Protein AF-A0A4P8TGW4-F1 (afdb_monomer)

pLDDT: mean 86.06, std 11.51, range [27.31, 98.56]

Sequence (398 aa):
MPVVPQQTVILTRMGVGVYDLEWWRVRLSIFDVVTASSVSAMRGRSIVWYLILDEDVPGEALDSLHEIISRRGLGGIATFIFVADSTQISRGMRQALITAAPSSARLHVQLLDDDDAITTDLHDAHLDVFDEEFAGPQIASTLIGLAVDAPRLRMGSRKMPSYPVNTTFYGTAASVLRAMRTSHTQWLSRAPSIGGRAYEVADSAHPSWLYLVHEQADGGYAERSRDIGAAGDLAPLASDQLARFGIDHQEFVSAVELLREAPPTLGLTWRRTQPQILRLADARLDVARVKREMVKINSNIFDRSTPFFYLRRPLPRAELTAGSVQFTGTGTPGSTIEIWLSGAGEPRLIGTSICDAESGSWAVTFKIAASTNWKIEIRQVIAGNAVNEIRYDLVVNP

Secondary structure (DSSP, 8-state):
-------EEEEEE--TT---HHHHHHHHHHHIIIIIHHHHHTTTSSEEEEEEEETT--HHHHHHHHHHHHHTT-TTTEEEEEESSGGGHHHHHHHHHHHHS-TTSEEEEEE--TT-EE-HHHHHHHHHT--TT--S-EEEEESEEEEEETTTTEEEEEE-TTS-SSEEEEEEHHHHHHHHTS-GGGHHHHTGGGT-EEEEEP--SS--EEEEE-TTSSS-HHHHHHHHHTTS--EEP-HHHHHTTT--HHHHHHHHHHHHHS-TTGGGHHHHTHHHHHHHHHHHHHHHHHHHHHHHHTSTT--TTSPPEEEEESPTT-EEESEEEEEEEEESTTPEEEEEEESSS--EEEEEEEPPTTT-EEEEEEEE--EEEEEEEEEEEETTEEEEEEEEEEEEE-

Solvent-accessible surface area (backbone atoms only — not comparable to full-atom values): 21168 Å² total; per-residue (Å²): 128,86,77,74,82,65,42,32,38,38,44,26,63,46,62,51,60,46,70,55,63,70,44,42,56,44,48,48,43,39,18,45,38,33,22,50,22,13,57,43,59,42,64,90,56,63,55,39,34,38,42,36,30,26,62,77,49,44,66,72,52,52,53,53,49,52,48,47,35,50,77,54,69,33,66,90,34,55,44,83,40,67,22,92,37,68,90,36,45,70,55,43,52,52,49,51,43,54,70,74,38,61,71,84,42,61,34,38,38,36,49,43,54,51,54,27,32,43,20,58,68,45,56,51,53,54,58,73,73,58,61,88,85,56,90,38,26,33,35,32,29,44,44,52,24,33,30,32,38,46,83,75,49,27,27,32,73,38,77,37,88,62,44,51,55,64,32,34,32,33,26,27,47,66,40,37,56,58,54,67,72,46,60,62,55,39,44,62,81,42,22,54,82,75,57,24,41,54,44,79,44,77,79,57,103,55,68,43,34,40,43,66,42,44,72,56,46,88,59,62,38,74,54,56,50,41,65,47,46,74,67,73,63,62,38,75,62,52,58,72,68,37,44,60,28,46,20,54,56,66,60,40,52,54,31,37,50,52,52,64,72,47,67,86,73,54,36,50,51,48,69,71,42,44,69,56,54,51,51,51,54,51,50,52,53,49,50,55,50,50,56,46,52,48,58,49,73,77,36,102,66,74,52,91,88,50,87,46,77,44,77,67,30,71,51,86,73,47,82,40,61,42,39,83,44,64,39,33,36,39,36,41,50,67,25,37,37,40,36,30,44,21,58,99,57,79,72,37,82,65,43,63,31,59,14,33,74,88,81,3,42,35,60,35,73,38,77,43,73,55,36,79,59,32,35,38,39,39,33,36,29,53,96,88,37,77,78,44,78,49,76,45,61,38,38,24,41,112

Structure (mmCIF, N/CA/C/O backbone):
data_AF-A0A4P8TGW4-F1
#
_entry.id   AF-A0A4P8TGW4-F1
#
loop_
_atom_site.group_PDB
_atom_site.id
_atom_site.type_symbol
_atom_site.label_atom_id
_atom_site.label_alt_id
_atom_site.label_comp_id
_atom_site.label_asym_id
_atom_site.label_entity_id
_atom_site.label_seq_id
_atom_site.pdbx_PDB_ins_code
_atom_site.Cartn_x
_atom_site.Cartn_y
_atom_site.Cartn_z
_atom_site.occupancy
_atom_site.B_iso_or_equiv
_atom_site.auth_seq_id
_atom_site.auth_comp_id
_atom_site.auth_asym_id
_atom_site.auth_atom_id
_atom_site.pdbx_PDB_model_num
ATOM 1 N N . MET A 1 1 ? 2.554 -32.756 7.452 1.00 29.98 1 MET A N 1
ATOM 2 C CA . MET A 1 1 ? 1.485 -31.854 7.933 1.00 29.98 1 MET A CA 1
ATOM 3 C C . MET A 1 1 ? 0.928 -31.126 6.723 1.00 29.98 1 MET A C 1
ATOM 5 O O . MET A 1 1 ? 1.720 -30.872 5.821 1.00 29.98 1 MET A O 1
ATOM 9 N N . PRO A 1 2 ? -0.386 -30.876 6.621 1.00 27.31 2 PRO A N 1
ATOM 10 C CA . PRO A 1 2 ? -0.909 -30.132 5.487 1.00 27.31 2 PRO A CA 1
ATOM 11 C C . PRO A 1 2 ? -0.382 -28.699 5.590 1.00 27.31 2 PRO A C 1
ATOM 13 O O . PRO A 1 2 ? -0.674 -28.007 6.561 1.00 27.31 2 PRO A O 1
ATOM 16 N N . VAL A 1 3 ? 0.443 -28.305 4.621 1.00 39.00 3 VAL A N 1
ATOM 17 C CA . VAL A 1 3 ? 0.894 -26.924 4.436 1.00 39.00 3 VAL A CA 1
ATOM 18 C C . VAL A 1 3 ? -0.373 -26.098 4.250 1.00 39.00 3 VAL A C 1
ATOM 20 O O . VAL A 1 3 ? -1.108 -26.307 3.282 1.00 39.00 3 VAL A O 1
ATOM 23 N N . VAL A 1 4 ? -0.701 -25.242 5.217 1.00 41.81 4 VAL A N 1
ATOM 24 C CA . VAL A 1 4 ? -1.783 -24.272 5.033 1.00 41.81 4 VAL A CA 1
ATOM 25 C C . VAL A 1 4 ? -1.368 -23.425 3.830 1.00 41.81 4 VAL A C 1
ATOM 27 O O . VAL A 1 4 ? -0.258 -22.899 3.854 1.00 41.81 4 VAL A O 1
ATOM 30 N N . PRO A 1 5 ? -2.176 -23.308 2.759 1.00 50.69 5 PRO A N 1
ATOM 31 C CA . PRO A 1 5 ? -1.785 -22.500 1.615 1.00 50.69 5 PRO A CA 1
ATOM 32 C C . PRO A 1 5 ? -1.591 -21.056 2.079 1.00 50.69 5 PRO A C 1
ATOM 34 O O . PRO A 1 5 ? -2.557 -20.368 2.416 1.00 50.69 5 PRO A O 1
ATOM 37 N N . GLN A 1 6 ? -0.339 -20.612 2.150 1.00 71.44 6 GLN A N 1
ATOM 38 C CA 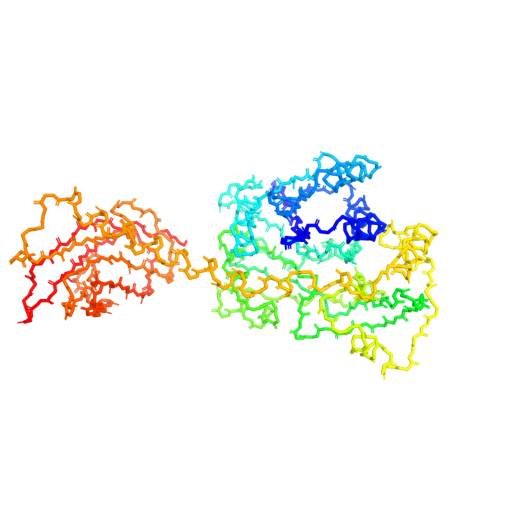. GLN A 1 6 ? -0.003 -19.250 2.526 1.00 71.44 6 GLN A CA 1
ATOM 39 C C . GLN A 1 6 ? -0.353 -18.356 1.339 1.00 71.44 6 GLN A C 1
ATOM 41 O O . GLN A 1 6 ? 0.347 -18.306 0.329 1.00 71.44 6 GLN A O 1
ATOM 46 N N . GLN A 1 7 ? -1.501 -17.691 1.428 1.00 87.75 7 GLN A N 1
ATOM 47 C CA . GLN A 1 7 ? -1.890 -16.706 0.435 1.00 87.75 7 GLN A CA 1
ATOM 48 C C . GLN A 1 7 ? -1.036 -15.454 0.628 1.00 87.75 7 GLN A C 1
ATOM 50 O O . GLN A 1 7 ? -0.992 -14.878 1.721 1.00 87.75 7 GLN A O 1
ATOM 55 N N . THR A 1 8 ? -0.369 -15.030 -0.442 1.00 92.88 8 THR A N 1
ATOM 56 C CA . THR A 1 8 ? 0.283 -13.727 -0.474 1.00 92.88 8 THR A CA 1
ATOM 57 C C . THR A 1 8 ? -0.697 -12.670 -0.955 1.00 92.88 8 THR A C 1
ATOM 59 O O . THR A 1 8 ? -1.338 -12.821 -1.992 1.00 92.88 8 THR A O 1
ATOM 62 N N . VAL A 1 9 ? -0.786 -11.580 -0.207 1.00 95.38 9 VAL A N 1
ATOM 63 C CA . VAL A 1 9 ?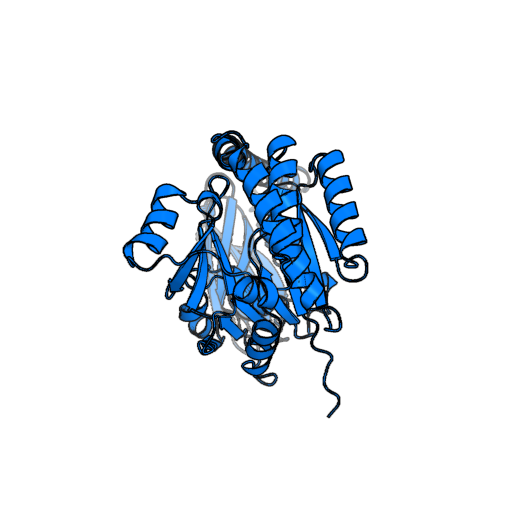 -1.545 -10.386 -0.543 1.00 95.38 9 VAL A CA 1
ATOM 64 C C . VAL A 1 9 ? -0.565 -9.288 -0.925 1.00 95.38 9 VAL A C 1
ATOM 66 O O . VAL A 1 9 ? 0.154 -8.777 -0.071 1.00 95.38 9 VAL A O 1
ATOM 69 N N . ILE A 1 10 ? -0.542 -8.897 -2.193 1.00 95.88 10 ILE A N 1
ATOM 70 C CA . ILE A 1 10 ? 0.195 -7.706 -2.622 1.00 95.88 10 ILE A CA 1
ATOM 71 C C . ILE A 1 10 ? -0.752 -6.513 -2.500 1.00 95.88 10 ILE A C 1
ATOM 73 O O . ILE A 1 10 ? -1.899 -6.587 -2.941 1.00 95.88 10 ILE A O 1
ATOM 77 N N . LEU A 1 11 ? -0.297 -5.423 -1.888 1.00 95.69 11 LEU A N 1
ATOM 78 C CA . LEU A 1 11 ? -1.048 -4.175 -1.776 1.00 95.69 11 LEU A CA 1
ATOM 79 C C . LEU A 1 11 ? -0.296 -3.066 -2.510 1.00 95.69 11 LEU A C 1
ATOM 81 O O . LEU A 1 11 ? 0.821 -2.717 -2.124 1.00 95.69 11 LEU A O 1
ATOM 85 N N . THR A 1 12 ? -0.954 -2.473 -3.501 1.00 95.88 12 THR A N 1
ATOM 86 C CA . THR A 1 12 ? -0.440 -1.326 -4.252 1.00 95.88 12 THR A CA 1
ATOM 87 C C . THR A 1 12 ? -1.428 -0.177 -4.148 1.00 95.88 12 THR A C 1
ATOM 89 O O . THR A 1 12 ? -2.625 -0.340 -4.380 1.00 95.88 12 THR A O 1
ATOM 92 N N . ARG A 1 13 ? -0.932 0.995 -3.751 1.00 92.88 13 ARG A N 1
ATOM 93 C CA . ARG A 1 13 ? -1.706 2.242 -3.733 1.00 92.88 13 ARG A CA 1
ATOM 94 C C . ARG A 1 13 ? -1.386 2.967 -5.025 1.00 92.88 13 ARG A C 1
ATOM 96 O O . ARG A 1 13 ? -0.211 3.180 -5.295 1.00 92.88 13 ARG A O 1
ATOM 103 N N . MET A 1 14 ? -2.400 3.351 -5.785 1.00 91.19 14 MET A N 1
ATOM 104 C CA . MET A 1 14 ? -2.180 3.941 -7.098 1.00 91.19 14 MET A CA 1
ATOM 105 C C . MET A 1 14 ? -3.083 5.154 -7.288 1.00 91.19 14 MET A C 1
ATOM 107 O O . MET A 1 14 ? -4.302 5.046 -7.196 1.00 91.19 14 MET A O 1
ATOM 111 N N . GLY A 1 15 ? -2.467 6.318 -7.505 1.00 88.19 15 GLY A N 1
ATOM 112 C CA . GLY A 1 15 ? -3.160 7.545 -7.916 1.00 88.19 15 GLY A CA 1
ATOM 113 C C . GLY A 1 15 ? -4.317 8.016 -7.025 1.00 88.19 15 GLY A C 1
ATOM 114 O O . GLY A 1 15 ? -5.208 8.704 -7.514 1.00 88.19 15 GLY A O 1
ATOM 115 N N . VAL A 1 16 ? -4.336 7.672 -5.730 1.00 90.50 16 VAL A N 1
ATOM 116 C CA . VAL A 1 16 ? -5.396 8.127 -4.811 1.00 90.50 16 VAL A CA 1
ATOM 117 C C . VAL A 1 16 ? -5.338 9.652 -4.665 1.00 90.50 16 VAL A C 1
ATOM 119 O O . VAL A 1 16 ? -4.311 10.196 -4.254 1.00 90.50 16 VAL A O 1
ATOM 122 N N . GLY A 1 17 ? -6.435 10.343 -4.982 1.00 87.69 17 GLY A N 1
ATOM 123 C CA . GLY A 1 17 ? -6.506 11.803 -5.062 1.00 87.69 17 GLY A CA 1
ATOM 124 C C . GLY A 1 17 ? -5.899 12.417 -6.331 1.00 87.69 17 GLY A C 1
ATOM 125 O O . GLY A 1 17 ? -5.635 13.623 -6.343 1.00 87.69 17 GLY A O 1
ATOM 126 N N . VAL A 1 18 ? -5.645 11.624 -7.380 1.00 87.50 18 VAL A N 1
ATOM 127 C CA . VAL A 1 18 ? -5.125 12.108 -8.667 1.00 87.50 18 VAL A CA 1
ATOM 128 C C . VAL A 1 18 ? -6.160 11.919 -9.772 1.00 87.50 18 VAL A C 1
ATOM 130 O O . VAL A 1 18 ? -6.546 10.802 -10.101 1.00 87.50 18 VAL A O 1
ATOM 133 N N . TYR A 1 19 ? -6.561 13.027 -10.394 1.00 88.69 19 TYR A N 1
ATOM 134 C CA . TYR A 1 19 ? -7.609 13.058 -11.428 1.00 88.69 19 TYR A CA 1
ATOM 135 C C . TYR A 1 19 ? -7.099 13.533 -12.794 1.00 88.69 19 TYR A C 1
ATOM 137 O O . TYR A 1 19 ? -7.863 13.648 -13.747 1.00 88.69 19 TYR A O 1
ATOM 145 N N . ASP A 1 20 ? -5.808 13.849 -12.885 1.00 88.25 20 ASP A N 1
ATOM 146 C CA . ASP A 1 20 ? -5.173 14.321 -14.110 1.00 88.25 20 ASP A CA 1
ATOM 147 C C . ASP A 1 20 ? -4.934 13.135 -15.059 1.00 88.25 20 ASP A C 1
ATOM 149 O O . ASP A 1 20 ? -4.155 12.230 -14.753 1.00 88.25 20 ASP A O 1
ATOM 153 N N . LEU A 1 21 ? -5.628 13.118 -16.199 1.00 90.44 21 LEU A N 1
ATOM 154 C CA . LEU A 1 21 ? -5.514 12.047 -17.194 1.00 90.44 21 LEU A CA 1
ATOM 155 C C . LEU A 1 21 ? -4.115 11.947 -17.804 1.00 90.44 21 LEU A C 1
ATOM 157 O O . LEU A 1 21 ? -3.658 10.845 -18.104 1.00 90.44 21 LEU A O 1
ATOM 161 N N . GLU A 1 22 ? -3.419 13.071 -17.973 1.00 88.94 22 GLU A N 1
ATOM 162 C CA . GLU A 1 22 ? -2.055 13.060 -18.494 1.00 88.94 22 GLU A CA 1
ATOM 163 C C . GLU A 1 22 ? -1.110 12.424 -17.467 1.00 88.94 22 GLU A C 1
ATOM 165 O O . GLU A 1 22 ? -0.261 11.609 -17.839 1.00 88.94 22 GLU A O 1
ATOM 170 N N . TRP A 1 23 ? -1.332 12.684 -16.169 1.00 90.25 23 TRP A N 1
ATOM 171 C CA . TRP A 1 23 ? -0.644 11.959 -15.095 1.00 90.25 23 TRP A CA 1
ATOM 172 C C . TRP A 1 23 ? -0.872 10.460 -15.183 1.00 90.25 23 TRP A C 1
ATOM 174 O O . TRP A 1 23 ? 0.092 9.694 -15.204 1.00 90.25 23 TRP A O 1
ATOM 184 N N . TRP A 1 24 ? -2.132 10.041 -15.294 1.00 92.19 24 TRP A N 1
ATOM 185 C CA . TRP A 1 24 ? -2.479 8.628 -15.387 1.00 92.19 24 TRP A CA 1
ATOM 186 C C . TRP A 1 24 ? -1.853 7.956 -16.601 1.00 92.19 24 TRP A C 1
ATOM 188 O O . TRP A 1 24 ? -1.306 6.869 -16.460 1.00 92.19 24 TRP A O 1
ATOM 198 N N . ARG A 1 25 ? -1.860 8.601 -17.771 1.00 92.50 25 ARG A N 1
ATOM 199 C CA . ARG A 1 25 ? -1.265 8.046 -18.994 1.00 92.50 25 ARG A CA 1
ATOM 200 C C . ARG A 1 25 ? 0.214 7.705 -18.808 1.00 92.50 25 ARG A C 1
ATOM 202 O O . ARG A 1 25 ? 0.642 6.613 -19.173 1.00 92.50 25 ARG A O 1
ATOM 209 N N . VAL A 1 26 ? 0.987 8.629 -18.242 1.00 92.12 26 VAL A N 1
ATOM 210 C CA . VAL A 1 26 ? 2.426 8.429 -18.025 1.00 92.12 26 VAL A CA 1
ATOM 211 C C . VAL A 1 26 ? 2.676 7.460 -16.869 1.00 92.12 26 VAL A C 1
ATOM 213 O O . VAL A 1 26 ? 3.553 6.600 -16.939 1.00 92.12 26 VAL A O 1
ATOM 216 N N . ARG A 1 27 ? 1.883 7.548 -15.798 1.00 92.94 27 ARG A N 1
ATOM 217 C CA . ARG A 1 27 ? 2.027 6.648 -14.656 1.00 92.94 27 ARG A CA 1
ATOM 218 C C . ARG A 1 27 ? 1.715 5.204 -15.027 1.00 92.94 27 ARG A C 1
ATOM 220 O O . ARG A 1 27 ? 2.456 4.306 -14.640 1.00 92.94 27 ARG A O 1
ATOM 227 N N . LEU A 1 28 ? 0.659 4.983 -15.807 1.00 96.25 28 LEU A N 1
ATOM 228 C CA . LEU A 1 28 ? 0.244 3.658 -16.256 1.00 96.25 28 LEU A CA 1
ATOM 229 C C . LEU A 1 28 ? 1.258 3.022 -17.209 1.00 96.25 28 LEU A C 1
ATOM 231 O O . LEU A 1 28 ? 1.412 1.804 -17.163 1.00 96.25 28 LEU A O 1
ATOM 235 N N . SER A 1 29 ? 1.994 3.804 -18.012 1.00 95.88 29 SER A N 1
ATOM 236 C CA . SER A 1 29 ? 3.064 3.238 -18.846 1.00 95.88 29 SER A CA 1
ATOM 237 C C . SER A 1 29 ? 4.206 2.680 -18.001 1.00 95.88 29 SER A C 1
ATOM 239 O O . SER A 1 29 ? 4.721 1.611 -18.306 1.00 95.88 29 SER A O 1
ATOM 241 N N . ILE A 1 30 ? 4.579 3.369 -16.918 1.00 95.56 30 ILE A N 1
ATOM 242 C CA . ILE A 1 30 ? 5.590 2.886 -15.969 1.00 95.56 30 ILE A CA 1
ATOM 243 C C . ILE A 1 30 ? 5.066 1.693 -15.167 1.00 95.56 30 ILE A C 1
ATOM 245 O O . ILE A 1 30 ? 5.738 0.667 -15.091 1.00 95.56 30 ILE A O 1
ATOM 249 N N . PHE A 1 31 ? 3.856 1.796 -14.619 1.00 97.62 31 PHE A N 1
ATOM 250 C CA . PHE A 1 31 ? 3.221 0.715 -13.867 1.00 97.62 31 PHE A CA 1
ATOM 251 C C . PHE A 1 31 ? 3.136 -0.578 -14.686 1.00 97.62 31 PHE A C 1
ATOM 253 O O . PHE A 1 31 ? 3.437 -1.652 -14.169 1.00 97.62 31 PHE A O 1
ATOM 260 N N . ASP A 1 32 ? 2.766 -0.489 -15.965 1.00 98.31 32 ASP A N 1
ATOM 261 C CA . ASP A 1 32 ? 2.676 -1.644 -16.856 1.00 98.31 32 ASP A CA 1
ATOM 262 C C . ASP A 1 32 ? 4.019 -2.375 -17.013 1.00 98.31 32 ASP A C 1
ATOM 264 O O . ASP A 1 32 ? 4.119 -3.594 -16.824 1.00 98.31 32 ASP A O 1
ATOM 268 N N . VAL A 1 33 ? 5.067 -1.627 -17.360 1.00 98.12 33 VAL A N 1
ATOM 269 C CA . VAL A 1 33 ? 6.368 -2.215 -17.707 1.00 98.12 33 VAL A CA 1
ATOM 270 C C . VAL A 1 33 ? 7.204 -2.566 -16.481 1.00 98.12 33 VAL A C 1
ATOM 272 O O . VAL A 1 33 ? 8.066 -3.427 -16.586 1.00 98.12 33 VAL A O 1
ATOM 275 N N . VAL A 1 34 ? 6.949 -1.949 -15.323 1.00 97.62 34 VAL A N 1
ATOM 276 C CA . VAL A 1 34 ? 7.689 -2.202 -14.077 1.00 97.62 34 VAL A CA 1
ATOM 277 C C . VAL A 1 34 ? 6.879 -3.096 -13.139 1.00 97.62 34 VAL A C 1
ATOM 279 O O . VAL A 1 34 ? 7.146 -4.294 -13.024 1.00 97.62 34 VAL A O 1
ATOM 282 N N . THR A 1 35 ? 5.866 -2.537 -12.483 1.00 97.69 35 THR A N 1
ATOM 283 C CA . THR A 1 35 ? 5.159 -3.191 -11.377 1.00 97.69 35 THR A CA 1
ATOM 284 C C . THR A 1 35 ? 4.288 -4.350 -11.851 1.00 97.69 35 THR A C 1
ATOM 286 O O . THR A 1 35 ? 4.405 -5.461 -11.336 1.00 97.69 35 THR A O 1
ATOM 289 N N . ALA A 1 36 ? 3.451 -4.146 -12.872 1.00 98.25 36 ALA A N 1
ATOM 290 C CA . ALA A 1 36 ? 2.593 -5.199 -13.413 1.00 98.25 36 ALA A CA 1
ATOM 291 C C . ALA A 1 36 ? 3.414 -6.326 -14.057 1.00 98.25 36 ALA A C 1
ATOM 293 O O . ALA A 1 36 ? 3.053 -7.497 -13.933 1.00 98.25 36 ALA A O 1
ATOM 294 N N . SER A 1 37 ? 4.544 -5.998 -14.690 1.00 98.12 37 SER A N 1
ATOM 295 C CA . SER A 1 37 ? 5.478 -6.987 -15.243 1.00 98.12 37 SER A CA 1
ATOM 296 C C . SER A 1 37 ? 6.150 -7.825 -14.148 1.00 98.12 37 SER A C 1
ATOM 298 O O . SER A 1 37 ? 6.158 -9.053 -14.244 1.00 98.12 37 SER A O 1
ATOM 300 N N . SER A 1 38 ? 6.586 -7.197 -13.053 1.00 97.12 38 SER A N 1
ATOM 301 C CA . SER A 1 38 ? 7.108 -7.885 -11.863 1.00 97.12 38 SER A CA 1
ATOM 302 C C . SER A 1 38 ? 6.072 -8.800 -11.206 1.00 97.12 38 SER A C 1
ATOM 304 O O . SER A 1 38 ? 6.347 -9.977 -10.961 1.00 97.12 38 SER A O 1
ATOM 306 N N . VAL A 1 39 ? 4.839 -8.324 -11.006 1.00 97.12 39 VAL A N 1
ATOM 307 C CA . VAL A 1 39 ? 3.748 -9.161 -10.475 1.00 97.12 39 VAL A CA 1
ATOM 308 C C . VAL A 1 39 ? 3.399 -10.297 -11.438 1.00 97.12 39 VAL A C 1
ATOM 310 O O . VAL A 1 39 ? 3.167 -11.431 -11.018 1.00 97.12 39 VAL A O 1
ATOM 313 N N . SER A 1 40 ? 3.437 -10.033 -12.743 1.00 97.19 40 SER A N 1
ATOM 314 C CA . SER A 1 40 ? 3.245 -11.044 -13.780 1.00 97.19 40 SER A CA 1
ATOM 315 C C . SER A 1 40 ? 4.339 -12.117 -13.769 1.00 97.19 40 SER A C 1
ATOM 317 O O . SER A 1 40 ? 4.033 -13.286 -14.001 1.00 97.19 40 SER A O 1
ATOM 319 N N . ALA A 1 41 ? 5.591 -11.770 -13.467 1.00 95.81 41 ALA A N 1
ATOM 320 C CA . ALA A 1 41 ? 6.674 -12.745 -13.327 1.00 95.81 41 ALA A CA 1
ATOM 321 C C . ALA A 1 41 ? 6.461 -13.693 -12.131 1.00 95.81 41 ALA A C 1
ATOM 323 O O . ALA A 1 41 ? 6.942 -14.825 -12.135 1.00 95.81 41 ALA A O 1
ATOM 324 N N . MET A 1 42 ? 5.678 -13.272 -11.133 1.00 92.62 42 MET A N 1
ATOM 325 C CA . MET A 1 42 ? 5.296 -14.104 -9.990 1.00 92.62 42 MET A CA 1
ATOM 326 C C . MET A 1 42 ? 4.102 -15.038 -10.266 1.00 92.62 42 MET A C 1
ATOM 328 O O . MET A 1 42 ? 3.686 -15.769 -9.360 1.00 92.62 42 MET A O 1
ATOM 332 N N . ARG A 1 43 ? 3.558 -15.065 -11.496 1.00 85.81 43 ARG A N 1
ATOM 333 C CA . ARG A 1 43 ? 2.461 -15.973 -11.875 1.00 85.81 43 ARG A CA 1
ATOM 334 C C . ARG A 1 43 ? 2.804 -17.433 -11.551 1.00 85.81 43 ARG A C 1
ATOM 336 O O . ARG A 1 43 ? 3.924 -17.891 -11.744 1.00 85.81 43 ARG A O 1
ATOM 343 N N . GLY A 1 44 ? 1.808 -18.165 -11.052 1.00 85.31 44 GLY A N 1
ATOM 344 C CA . GLY A 1 44 ? 1.961 -19.538 -10.555 1.00 85.31 44 GLY A CA 1
ATOM 345 C C . GLY A 1 44 ? 2.126 -19.640 -9.035 1.00 85.31 44 GLY A C 1
ATOM 346 O O . GLY A 1 44 ? 1.951 -20.723 -8.484 1.00 85.31 44 GLY A O 1
ATOM 347 N N . ARG A 1 45 ? 2.381 -18.522 -8.343 1.00 89.44 45 ARG A N 1
ATOM 348 C CA . ARG A 1 45 ? 2.305 -18.435 -6.877 1.00 89.44 45 ARG A CA 1
ATOM 349 C C . ARG A 1 45 ? 0.876 -18.145 -6.414 1.00 89.44 45 ARG A C 1
ATOM 351 O O . ARG A 1 45 ? 0.069 -17.585 -7.157 1.00 89.44 45 ARG A O 1
ATOM 358 N N . SER A 1 46 ? 0.570 -18.498 -5.165 1.00 91.31 46 SER A N 1
ATOM 359 C CA . SER A 1 46 ? -0.723 -18.212 -4.530 1.00 91.31 46 SER A CA 1
ATOM 360 C C . SER A 1 46 ? -0.810 -16.738 -4.116 1.00 91.31 46 SER A C 1
ATOM 362 O O . SER A 1 46 ? -0.648 -16.402 -2.941 1.00 91.31 46 SER A O 1
ATOM 364 N N . ILE A 1 47 ? -1.037 -15.858 -5.093 1.00 93.19 47 ILE A N 1
ATOM 365 C CA . ILE A 1 47 ? -1.075 -14.401 -4.924 1.00 93.19 47 ILE A CA 1
ATOM 366 C C . ILE A 1 47 ? -2.487 -13.867 -5.178 1.00 93.19 47 ILE A C 1
ATOM 368 O O . ILE A 1 47 ? -3.150 -14.266 -6.131 1.00 93.19 47 ILE A O 1
ATOM 372 N N . VAL A 1 48 ? -2.905 -12.905 -4.358 1.00 95.44 48 VAL A N 1
ATOM 373 C CA . VAL A 1 48 ? -3.974 -11.951 -4.668 1.00 95.44 48 VAL A CA 1
ATOM 374 C C . VAL A 1 48 ? -3.374 -10.553 -4.609 1.00 95.44 48 VAL A C 1
ATOM 376 O O . VAL A 1 48 ? -2.685 -10.203 -3.652 1.00 95.44 48 VAL A O 1
ATOM 379 N N . TRP A 1 49 ? -3.619 -9.747 -5.632 1.00 97.50 49 TRP A N 1
ATOM 380 C CA . TRP A 1 49 ? -3.088 -8.398 -5.744 1.00 97.50 49 TRP A CA 1
ATOM 381 C C . TRP A 1 49 ? -4.216 -7.383 -5.633 1.00 97.50 49 TRP A C 1
ATOM 383 O O . TRP A 1 49 ? -5.105 -7.346 -6.477 1.00 97.50 49 TRP A O 1
ATOM 393 N N . TYR A 1 50 ? -4.185 -6.553 -4.595 1.00 97.94 50 TYR A N 1
ATOM 394 C CA . TYR A 1 50 ? -5.142 -5.470 -4.432 1.00 97.94 50 TYR A CA 1
ATOM 395 C C . TYR A 1 50 ? -4.548 -4.141 -4.877 1.00 97.94 50 TYR A C 1
ATOM 397 O O . TYR A 1 50 ? -3.539 -3.677 -4.339 1.00 97.94 50 TYR A O 1
ATOM 405 N N . LEU A 1 51 ? -5.247 -3.514 -5.816 1.00 98.12 51 LEU A N 1
ATOM 406 C CA . LEU A 1 51 ? -4.996 -2.166 -6.299 1.00 98.12 51 LEU A CA 1
ATOM 407 C C . LEU A 1 51 ? -5.975 -1.223 -5.601 1.00 98.12 51 LEU A C 1
ATOM 409 O O . LEU A 1 51 ? -7.189 -1.316 -5.787 1.00 98.12 51 LEU A O 1
ATOM 413 N N . ILE A 1 52 ? -5.440 -0.358 -4.743 1.00 97.44 52 ILE A N 1
ATOM 414 C CA . ILE A 1 52 ? -6.211 0.625 -3.984 1.00 97.44 52 ILE A CA 1
ATOM 415 C C . ILE A 1 52 ? -6.212 1.931 -4.772 1.00 97.44 52 ILE A C 1
ATOM 417 O O . ILE A 1 52 ? -5.166 2.572 -4.909 1.00 97.44 52 ILE A O 1
ATOM 421 N N . LEU A 1 53 ? -7.392 2.297 -5.260 1.00 96.38 53 LEU A N 1
ATOM 422 C CA . LEU A 1 53 ? -7.642 3.414 -6.165 1.00 96.38 53 LEU A CA 1
ATOM 423 C C . LEU A 1 53 ? -8.579 4.430 -5.517 1.00 96.38 53 LEU A C 1
ATOM 425 O O . LEU A 1 53 ? -9.331 4.101 -4.596 1.00 96.38 53 LEU A O 1
ATOM 429 N N . ASP A 1 54 ? -8.550 5.656 -6.028 1.00 94.50 54 ASP A N 1
ATOM 430 C CA . ASP A 1 54 ? -9.607 6.623 -5.748 1.00 94.50 54 ASP A CA 1
ATOM 431 C C . ASP A 1 54 ? -10.933 6.168 -6.378 1.00 94.50 54 ASP A C 1
ATOM 433 O O . ASP A 1 54 ? -10.927 5.628 -7.485 1.00 94.50 54 ASP A O 1
ATOM 437 N N . GLU A 1 55 ? -12.061 6.361 -5.695 1.00 95.31 55 GLU A N 1
ATOM 438 C CA . GLU A 1 55 ? -13.382 6.037 -6.256 1.00 95.31 55 GLU A CA 1
ATOM 439 C C . GLU A 1 55 ? -13.774 6.954 -7.419 1.00 95.31 55 GLU A C 1
ATOM 441 O O . GLU A 1 55 ? -14.533 6.532 -8.289 1.00 95.31 55 GLU A O 1
ATOM 446 N N . ASP A 1 56 ? -13.180 8.149 -7.479 1.00 93.56 56 ASP A N 1
ATOM 447 C CA . ASP A 1 56 ? -13.347 9.124 -8.557 1.00 93.56 56 ASP A CA 1
ATOM 448 C C . ASP A 1 56 ? -12.218 9.036 -9.610 1.00 93.56 56 ASP A C 1
ATOM 450 O O . ASP A 1 56 ? -11.938 10.002 -10.328 1.00 93.56 56 ASP A O 1
ATOM 454 N N . VAL A 1 57 ? -11.532 7.886 -9.721 1.00 94.00 57 VAL A N 1
ATOM 455 C CA . VAL A 1 57 ? -10.536 7.650 -10.781 1.00 94.00 57 VAL A CA 1
ATOM 456 C C . VAL A 1 57 ? -11.148 7.931 -12.167 1.00 94.00 57 VAL A C 1
ATOM 458 O O . VAL A 1 57 ? -12.255 7.465 -12.455 1.00 94.00 57 VAL A O 1
ATOM 461 N N . PRO A 1 58 ? -10.465 8.677 -13.061 1.00 94.62 58 PRO A N 1
ATOM 462 C CA . PRO A 1 58 ? -10.992 8.935 -14.396 1.00 94.62 58 PRO A CA 1
ATOM 463 C C . PRO A 1 58 ? -11.287 7.637 -15.160 1.00 94.62 58 PRO A C 1
ATOM 465 O O . PRO A 1 58 ? -10.449 6.737 -15.198 1.00 94.62 58 PRO A O 1
ATOM 468 N N . GLY A 1 59 ? -12.452 7.560 -15.814 1.00 94.81 59 GLY A N 1
ATOM 469 C CA . GLY A 1 59 ? -12.896 6.347 -16.515 1.00 94.81 59 GLY A CA 1
ATOM 470 C C . GLY A 1 59 ? -11.876 5.819 -17.529 1.00 94.81 59 GLY A C 1
ATOM 471 O O . GLY A 1 59 ? -11.552 4.639 -17.507 1.00 94.81 59 GLY A O 1
ATOM 472 N N . GLU A 1 60 ? -11.272 6.704 -18.329 1.00 96.06 60 GLU A N 1
ATOM 473 C CA . GLU A 1 60 ? -10.231 6.332 -19.304 1.00 96.06 60 GLU A CA 1
ATOM 474 C C . GLU A 1 60 ? -8.978 5.722 -18.645 1.00 96.06 60 GLU A C 1
ATOM 476 O O . GLU A 1 60 ? -8.355 4.810 -19.195 1.00 96.06 60 GLU A O 1
ATOM 481 N N . ALA A 1 61 ? -8.607 6.199 -17.453 1.00 96.19 61 ALA A N 1
ATOM 482 C CA . ALA A 1 61 ? -7.486 5.649 -16.696 1.00 96.19 61 ALA A CA 1
ATOM 483 C C . ALA A 1 61 ? -7.827 4.265 -16.125 1.00 96.19 61 ALA A C 1
ATOM 485 O O . ALA A 1 61 ? -6.994 3.359 -16.166 1.00 96.19 61 ALA A O 1
ATOM 486 N N . LEU A 1 62 ? -9.060 4.085 -15.638 1.00 97.44 62 LEU A N 1
ATOM 487 C CA . LEU A 1 62 ? -9.547 2.796 -15.153 1.00 97.44 62 LEU A CA 1
ATOM 488 C C . LEU A 1 62 ? -9.623 1.758 -16.285 1.00 97.44 62 LEU A C 1
ATOM 490 O O . LEU A 1 62 ? -9.161 0.632 -16.100 1.00 97.44 62 LEU A O 1
ATOM 494 N N . ASP A 1 63 ? -10.123 2.140 -17.461 1.00 97.56 63 ASP A N 1
ATOM 495 C CA . ASP A 1 63 ? -10.162 1.278 -18.651 1.00 97.56 63 ASP A CA 1
ATOM 496 C C . ASP A 1 63 ? -8.749 0.851 -19.074 1.00 97.56 63 ASP A C 1
ATOM 498 O O . ASP A 1 63 ? -8.485 -0.337 -19.278 1.00 97.56 63 ASP A O 1
ATOM 502 N N . SER A 1 64 ? -7.811 1.803 -19.110 1.00 98.06 64 SER A N 1
ATOM 503 C CA . SER A 1 64 ? -6.398 1.536 -19.413 1.00 98.06 64 SER A CA 1
ATOM 504 C C . SER A 1 64 ? -5.763 0.582 -18.393 1.00 98.06 64 SER A C 1
ATOM 506 O O . SER A 1 64 ? -5.007 -0.323 -18.753 1.00 98.06 64 SER A O 1
ATOM 508 N N . LEU A 1 65 ? -6.090 0.738 -17.107 1.00 98.12 65 LEU A N 1
ATOM 509 C CA . LEU A 1 65 ? -5.626 -0.162 -16.054 1.00 98.12 65 LEU A CA 1
ATOM 510 C C . LEU A 1 65 ? -6.202 -1.575 -16.228 1.00 98.12 65 LEU A C 1
ATOM 512 O O . LEU A 1 65 ? -5.460 -2.553 -16.136 1.00 98.12 65 LEU A O 1
ATOM 516 N N . HIS A 1 66 ? -7.494 -1.706 -16.540 1.00 98.25 66 HIS A N 1
ATOM 517 C CA . HIS A 1 66 ? -8.105 -2.997 -16.870 1.00 98.25 66 HIS A CA 1
ATOM 518 C C . HIS A 1 66 ? -7.441 -3.663 -18.084 1.00 98.25 66 HIS A C 1
ATOM 520 O O . HIS A 1 66 ? -7.202 -4.875 -18.059 1.00 98.25 66 HIS A O 1
ATOM 526 N N . GLU A 1 67 ? -7.103 -2.894 -19.120 1.00 98.44 67 GLU A N 1
ATOM 527 C CA . GLU A 1 67 ? -6.382 -3.393 -20.292 1.00 98.44 67 GLU A CA 1
ATOM 528 C C . GLU A 1 67 ? -4.995 -3.929 -19.914 1.00 98.44 67 GLU A C 1
ATOM 530 O O . GLU A 1 67 ? -4.647 -5.044 -20.310 1.00 98.44 67 GLU A O 1
ATOM 535 N N . ILE A 1 68 ? -4.233 -3.196 -19.093 1.00 98.56 68 ILE A N 1
ATOM 536 C CA . ILE A 1 68 ? -2.932 -3.642 -18.568 1.00 98.56 68 ILE A CA 1
ATOM 537 C C . ILE A 1 68 ? -3.083 -4.966 -17.814 1.00 98.56 68 ILE A C 1
ATOM 539 O O . ILE A 1 68 ? -2.374 -5.931 -18.109 1.00 98.56 68 ILE A O 1
ATOM 543 N N . ILE A 1 69 ? -4.043 -5.048 -16.887 1.00 98.12 69 ILE A N 1
ATOM 544 C CA . ILE A 1 69 ? -4.315 -6.268 -16.115 1.00 98.12 69 ILE A CA 1
ATOM 545 C C . ILE A 1 69 ? -4.665 -7.445 -17.035 1.00 98.12 69 ILE A C 1
ATOM 547 O O . ILE A 1 69 ? -4.175 -8.557 -16.826 1.00 98.12 69 ILE A O 1
ATOM 551 N N . SER A 1 70 ? -5.477 -7.216 -18.067 1.00 97.62 70 SER A N 1
ATOM 552 C CA . SER A 1 70 ? -5.865 -8.244 -19.036 1.00 97.62 70 SER A CA 1
ATOM 553 C C . SER A 1 70 ? -4.679 -8.707 -19.890 1.00 97.62 70 SER A C 1
ATOM 555 O O . SER A 1 70 ? -4.364 -9.900 -19.922 1.00 97.62 70 SER A O 1
ATOM 557 N N . ARG A 1 71 ? -3.954 -7.771 -20.516 1.00 97.38 71 ARG A N 1
ATOM 558 C CA . ARG A 1 71 ? -2.795 -8.043 -21.383 1.00 97.38 71 ARG A CA 1
ATOM 559 C C . ARG A 1 71 ? -1.665 -8.742 -20.633 1.00 97.38 71 ARG A C 1
ATOM 561 O O . ARG A 1 71 ? -1.055 -9.671 -21.159 1.00 97.38 71 ARG A O 1
ATOM 568 N N . ARG A 1 72 ? -1.419 -8.350 -19.380 1.00 96.81 72 ARG A N 1
ATOM 569 C CA . ARG A 1 72 ? -0.454 -9.004 -18.486 1.00 96.81 72 ARG A CA 1
ATOM 570 C C . ARG A 1 72 ? -1.042 -10.241 -17.801 1.00 96.81 72 ARG A C 1
ATOM 572 O O . ARG A 1 72 ? -0.419 -10.753 -16.885 1.00 96.81 72 ARG A O 1
ATOM 579 N N . GLY A 1 73 ? -2.209 -10.753 -18.202 1.00 96.25 73 GLY A N 1
ATOM 580 C CA . GLY A 1 73 ? -2.799 -11.989 -17.669 1.00 96.25 73 GLY A CA 1
ATOM 581 C C . GLY A 1 73 ? -2.941 -12.023 -16.143 1.00 96.25 73 GLY A C 1
ATOM 582 O O . GLY A 1 73 ? -2.786 -13.081 -15.533 1.00 96.25 73 GLY A O 1
ATOM 583 N N . LEU A 1 74 ? -3.207 -10.867 -15.533 1.00 97.38 74 LEU A N 1
ATOM 584 C CA . LEU A 1 74 ? -3.348 -10.663 -14.089 1.00 97.38 74 LEU A CA 1
ATOM 585 C C . LEU A 1 74 ? -4.813 -10.699 -13.635 1.00 97.38 74 LEU A C 1
ATOM 587 O O . LEU A 1 74 ? -5.077 -10.643 -12.439 1.00 97.38 74 LEU A O 1
ATOM 591 N N . GLY A 1 75 ? -5.775 -10.836 -14.556 1.00 95.69 75 GLY A N 1
ATOM 592 C CA . GLY A 1 75 ? -7.213 -10.792 -14.247 1.00 95.69 75 GLY A CA 1
ATOM 593 C C . GLY A 1 75 ? -7.709 -11.858 -13.259 1.00 95.69 75 GLY A C 1
ATOM 594 O O . GLY A 1 75 ? -8.746 -11.670 -12.638 1.00 95.69 75 GLY A O 1
ATOM 595 N N . GLY A 1 76 ? -6.967 -12.957 -13.079 1.00 92.56 76 GLY A N 1
ATOM 596 C CA . GLY A 1 76 ? -7.279 -13.982 -12.075 1.00 92.56 76 GLY A CA 1
ATOM 597 C C . GLY A 1 76 ? -6.780 -13.669 -10.660 1.00 92.56 76 GLY A C 1
ATOM 598 O O . GLY A 1 76 ? -7.173 -14.364 -9.728 1.00 92.56 76 GLY A O 1
ATOM 599 N N . ILE A 1 77 ? -5.911 -12.664 -10.494 1.00 95.44 77 ILE A N 1
ATOM 600 C CA . ILE A 1 77 ? -5.298 -12.323 -9.199 1.00 95.44 77 ILE A CA 1
ATOM 601 C C . ILE A 1 77 ? -5.492 -10.858 -8.796 1.00 95.44 77 ILE A C 1
ATOM 603 O O . ILE A 1 77 ? -5.449 -10.558 -7.606 1.00 95.44 77 ILE A O 1
ATOM 607 N N . ALA A 1 78 ? -5.698 -9.947 -9.749 1.00 97.19 78 ALA A N 1
ATOM 608 C CA . ALA A 1 78 ? -5.873 -8.523 -9.488 1.00 97.19 78 ALA A CA 1
ATOM 609 C C . ALA A 1 78 ? -7.305 -8.203 -9.032 1.00 97.19 78 ALA A C 1
ATOM 611 O O . ALA A 1 78 ? -8.280 -8.659 -9.625 1.00 97.19 78 ALA A O 1
ATOM 612 N N . THR A 1 79 ? -7.437 -7.398 -7.982 1.00 96.69 79 THR A N 1
ATOM 613 C CA . THR A 1 79 ? -8.712 -6.926 -7.429 1.00 96.69 79 THR A CA 1
ATOM 614 C C . THR A 1 79 ? -8.620 -5.437 -7.117 1.00 96.69 79 THR A C 1
ATOM 616 O O . THR A 1 79 ? -7.647 -4.978 -6.523 1.00 96.69 79 THR A O 1
ATOM 619 N N . PHE A 1 80 ? -9.652 -4.677 -7.472 1.00 97.00 80 PHE A N 1
ATOM 620 C CA . PHE A 1 80 ? -9.712 -3.243 -7.196 1.00 97.00 80 PHE A CA 1
ATOM 621 C C . PHE A 1 80 ? -10.442 -2.957 -5.885 1.00 97.00 80 PHE A C 1
ATOM 623 O O . PHE A 1 80 ? -11.492 -3.535 -5.600 1.00 97.00 80 PHE A O 1
ATOM 630 N N . ILE A 1 81 ? -9.891 -2.041 -5.090 1.00 96.88 81 ILE A N 1
ATOM 631 C CA . ILE A 1 81 ? -10.555 -1.453 -3.928 1.00 96.88 81 ILE A CA 1
ATOM 632 C C . ILE A 1 81 ? -10.584 0.052 -4.119 1.00 96.88 81 ILE A C 1
ATOM 634 O O . ILE A 1 81 ? -9.541 0.696 -4.174 1.00 96.88 81 ILE A O 1
ATOM 638 N N . PHE A 1 82 ? -11.789 0.600 -4.151 1.00 96.38 82 PHE A N 1
ATOM 639 C CA . PHE A 1 82 ? -12.012 2.030 -4.276 1.00 96.38 82 PHE A CA 1
ATOM 640 C C . PHE A 1 82 ? -12.138 2.672 -2.893 1.00 96.38 82 PHE A C 1
ATOM 642 O O . PHE A 1 82 ? -12.801 2.135 -1.996 1.00 96.38 82 PHE A O 1
ATOM 649 N N . VAL A 1 83 ? -11.465 3.803 -2.706 1.00 94.12 83 VAL A N 1
ATOM 650 C CA . VAL A 1 83 ? -11.545 4.628 -1.500 1.00 94.12 83 VAL A CA 1
ATOM 651 C C . VAL A 1 83 ? -11.877 6.061 -1.889 1.00 94.12 83 VAL A C 1
ATOM 653 O O . VAL A 1 83 ? -11.340 6.567 -2.861 1.00 94.12 83 VAL A O 1
ATOM 656 N N . ALA A 1 84 ? -12.704 6.737 -1.093 1.00 89.88 84 ALA A N 1
ATOM 657 C CA . ALA A 1 84 ? -13.128 8.098 -1.431 1.00 89.88 84 ALA A CA 1
ATOM 658 C C . ALA A 1 84 ? -12.017 9.159 -1.360 1.00 89.88 84 ALA A C 1
ATOM 660 O O . ALA A 1 84 ? -12.202 10.268 -1.838 1.00 89.88 84 ALA A O 1
ATOM 661 N N . ASP A 1 85 ? -10.919 8.878 -0.647 1.00 88.19 85 ASP A N 1
ATOM 662 C CA . ASP A 1 85 ? -9.778 9.787 -0.524 1.00 88.19 85 ASP A CA 1
ATOM 663 C C . ASP A 1 85 ? -8.586 9.116 0.182 1.00 88.19 85 ASP A C 1
ATOM 665 O O . ASP A 1 85 ? -8.690 8.039 0.786 1.00 88.19 85 ASP A O 1
ATOM 669 N N . SER A 1 86 ? -7.450 9.818 0.196 1.00 86.25 86 SER A N 1
ATOM 670 C CA . SER A 1 86 ? -6.187 9.359 0.784 1.00 86.25 86 SER A CA 1
ATOM 671 C C . SER A 1 86 ? -6.256 9.026 2.279 1.00 86.25 86 SER A C 1
ATOM 673 O O . SER A 1 86 ? -5.526 8.149 2.749 1.00 86.25 86 SER A O 1
ATOM 675 N N . THR A 1 87 ? -7.163 9.634 3.051 1.00 84.25 87 THR A N 1
ATOM 676 C CA . THR A 1 87 ? -7.313 9.310 4.482 1.00 84.25 87 THR A CA 1
ATOM 677 C C . THR A 1 87 ? -8.006 7.960 4.706 1.00 84.25 87 THR A C 1
ATOM 679 O O . THR A 1 87 ? -7.941 7.399 5.802 1.00 84.25 87 THR A O 1
ATOM 682 N N . GLN A 1 88 ? -8.638 7.399 3.669 1.00 88.88 88 GLN A N 1
ATOM 683 C CA . GLN A 1 88 ? -9.303 6.099 3.711 1.00 88.88 88 GLN A CA 1
ATOM 684 C C . GLN A 1 88 ? -8.446 4.945 3.179 1.00 88.88 88 GLN A C 1
ATOM 686 O O . GLN A 1 88 ? -8.879 3.794 3.252 1.00 88.88 88 GLN A O 1
ATOM 691 N N . ILE A 1 89 ? -7.202 5.189 2.759 1.00 89.56 89 ILE A N 1
ATOM 692 C CA . ILE A 1 89 ? -6.284 4.134 2.296 1.00 89.56 89 ILE A CA 1
ATOM 693 C C . ILE A 1 89 ? -6.140 3.017 3.338 1.00 89.56 89 ILE A C 1
ATOM 695 O O . ILE A 1 89 ? -6.289 1.842 3.011 1.00 89.56 89 ILE A O 1
ATOM 699 N N . SER A 1 90 ? -5.940 3.349 4.620 1.00 88.31 90 SER A N 1
ATOM 700 C CA . SER A 1 90 ? -5.825 2.331 5.679 1.00 88.31 90 SER A CA 1
ATOM 701 C C . SER A 1 90 ? -7.095 1.489 5.841 1.00 88.31 90 SER A C 1
ATOM 703 O O . SER A 1 90 ? -7.023 0.326 6.244 1.00 88.31 90 SER A O 1
ATOM 705 N N . ARG A 1 91 ? -8.268 2.056 5.528 1.00 88.38 91 ARG A N 1
ATOM 706 C CA . ARG A 1 91 ? -9.533 1.313 5.490 1.00 88.38 91 ARG A CA 1
ATOM 707 C C . ARG A 1 91 ? -9.569 0.375 4.285 1.00 88.38 91 ARG A C 1
ATOM 709 O O . ARG A 1 91 ? -9.951 -0.777 4.467 1.00 88.38 91 ARG A O 1
ATOM 716 N N . GLY A 1 92 ? -9.140 0.837 3.111 1.00 91.69 92 GLY A N 1
ATOM 717 C CA . GLY A 1 92 ? -9.012 0.009 1.908 1.00 91.69 92 GLY A CA 1
ATOM 718 C C . GLY A 1 92 ? -8.071 -1.179 2.123 1.00 91.69 92 GLY A C 1
ATOM 719 O O . GLY A 1 92 ? -8.459 -2.321 1.899 1.00 91.69 92 GLY A O 1
ATOM 720 N N . MET A 1 93 ? -6.889 -0.942 2.699 1.00 91.81 93 MET A N 1
ATOM 721 C CA . MET A 1 93 ? -5.940 -2.003 3.066 1.00 91.81 93 MET A CA 1
ATOM 722 C C . MET A 1 93 ? -6.554 -2.999 4.056 1.00 91.81 93 MET A C 1
ATOM 724 O O . MET A 1 93 ? -6.421 -4.207 3.899 1.00 91.81 93 MET A O 1
ATOM 728 N N . ARG A 1 94 ? -7.275 -2.512 5.074 1.00 90.44 94 ARG A N 1
ATOM 729 C CA . ARG A 1 94 ? -7.989 -3.386 6.015 1.00 90.44 94 ARG A CA 1
ATOM 730 C C . ARG A 1 94 ? -9.030 -4.249 5.310 1.00 90.44 94 ARG A C 1
ATOM 732 O O . ARG A 1 94 ? -9.141 -5.423 5.645 1.00 90.44 94 ARG A O 1
ATOM 739 N N . GLN A 1 95 ? -9.780 -3.677 4.372 1.00 90.31 95 GLN A N 1
ATOM 740 C CA . GLN A 1 95 ? -10.756 -4.425 3.588 1.00 90.31 95 GLN A CA 1
ATOM 741 C C . GLN A 1 95 ? -10.069 -5.504 2.745 1.00 90.31 95 GLN A C 1
ATOM 743 O O . GLN A 1 95 ? -10.512 -6.644 2.791 1.00 90.31 95 GLN A O 1
ATOM 748 N N . ALA A 1 96 ? -8.962 -5.178 2.071 1.00 92.31 96 ALA A N 1
ATOM 749 C CA . ALA A 1 96 ? -8.168 -6.130 1.291 1.00 92.31 96 ALA A CA 1
ATOM 750 C C . ALA A 1 96 ? -7.777 -7.360 2.118 1.00 92.31 96 ALA A C 1
ATOM 752 O O . ALA A 1 96 ? -8.037 -8.494 1.727 1.00 92.31 96 ALA A O 1
ATOM 753 N N . LEU A 1 97 ? -7.210 -7.127 3.305 1.00 90.75 97 LEU A N 1
ATOM 754 C CA . LEU A 1 97 ? -6.731 -8.199 4.175 1.00 90.75 97 LEU A CA 1
ATOM 755 C C . LEU A 1 97 ? -7.868 -9.054 4.749 1.00 90.75 97 LEU A C 1
ATOM 757 O O . LEU A 1 97 ? -7.703 -10.261 4.884 1.00 90.75 97 LEU A O 1
ATOM 761 N N . ILE A 1 98 ? -9.016 -8.450 5.075 1.00 85.94 98 ILE A N 1
ATOM 762 C CA . ILE A 1 98 ? -10.199 -9.184 5.563 1.00 85.94 98 ILE A CA 1
ATOM 763 C C . ILE A 1 98 ? -10.852 -9.997 4.438 1.00 85.94 98 ILE A C 1
ATOM 765 O O . ILE A 1 98 ? -11.358 -11.085 4.692 1.00 85.94 98 ILE A O 1
ATOM 769 N N . THR A 1 99 ? -10.866 -9.474 3.210 1.00 89.12 99 THR A N 1
ATOM 770 C CA . THR A 1 99 ? -11.413 -10.186 2.048 1.00 89.12 99 THR A CA 1
ATOM 771 C C . THR A 1 99 ? -10.511 -11.346 1.632 1.00 89.12 99 THR A C 1
ATOM 773 O O . THR A 1 99 ? -11.020 -12.400 1.265 1.00 89.12 99 THR A O 1
ATOM 776 N N . ALA A 1 100 ? -9.188 -11.164 1.694 1.00 87.38 100 ALA A N 1
ATOM 777 C CA . ALA A 1 100 ? -8.221 -12.178 1.285 1.00 87.38 100 ALA A CA 1
ATOM 778 C C . ALA A 1 100 ? -8.361 -13.472 2.100 1.00 87.38 100 ALA A C 1
ATOM 780 O O . ALA A 1 100 ? -8.447 -14.555 1.524 1.00 87.38 100 ALA A O 1
ATOM 781 N N . ALA A 1 101 ? -8.458 -13.368 3.429 1.00 81.56 101 ALA A N 1
ATOM 782 C CA . ALA A 1 101 ? -8.599 -14.542 4.281 1.00 81.56 101 ALA A CA 1
ATOM 783 C C . ALA A 1 101 ? -9.396 -14.268 5.570 1.00 81.56 101 ALA A C 1
ATOM 785 O O . ALA A 1 101 ? -9.479 -13.123 6.024 1.00 81.56 101 ALA A O 1
ATOM 786 N N . PRO A 1 102 ? -9.952 -15.322 6.210 1.00 76.38 102 PRO A N 1
ATOM 787 C CA . PRO A 1 102 ? -10.584 -15.212 7.522 1.00 76.38 102 PRO A CA 1
ATOM 788 C C . PRO A 1 102 ? -9.669 -14.541 8.552 1.00 76.38 102 PRO A C 1
ATOM 790 O O . PRO A 1 102 ? -8.451 -14.679 8.501 1.00 76.38 102 PRO A O 1
ATOM 793 N N . SER A 1 103 ? -10.243 -13.877 9.558 1.00 72.25 103 SER A N 1
ATOM 794 C CA . SER A 1 103 ? -9.472 -13.101 10.545 1.00 72.25 103 SER A CA 1
ATOM 795 C C . SER A 1 103 ? -8.438 -13.909 11.339 1.00 72.25 103 SER A C 1
ATOM 797 O O . SER A 1 103 ? -7.491 -13.325 11.863 1.00 72.25 103 SER A O 1
ATOM 799 N N . SER A 1 104 ? -8.629 -15.225 11.452 1.00 71.75 104 SER A N 1
ATOM 800 C CA . SER A 1 104 ? -7.714 -16.159 12.115 1.00 71.75 104 SER A CA 1
ATOM 801 C C . SER A 1 104 ? -6.635 -16.733 11.192 1.00 71.75 104 SER A C 1
ATOM 803 O O . SER A 1 104 ? -5.662 -17.294 11.691 1.00 71.75 104 SER A O 1
ATOM 805 N N . ALA A 1 105 ? -6.786 -16.610 9.872 1.00 84.88 105 ALA A N 1
ATOM 806 C CA . ALA A 1 105 ? -5.806 -17.106 8.919 1.00 84.88 105 ALA A CA 1
ATOM 807 C C . ALA A 1 105 ? -4.567 -16.204 8.899 1.00 84.88 105 ALA A C 1
ATOM 809 O O . ALA A 1 105 ? -4.655 -14.980 9.052 1.00 84.88 105 ALA A O 1
ATOM 810 N N . ARG A 1 106 ? -3.399 -16.821 8.708 1.00 88.44 106 ARG A N 1
ATOM 811 C CA . ARG A 1 106 ? -2.152 -16.090 8.492 1.00 88.44 106 ARG A CA 1
ATOM 812 C C . ARG A 1 106 ? -2.044 -15.699 7.023 1.00 88.44 106 ARG A C 1
ATOM 814 O O . ARG A 1 106 ? -2.361 -16.488 6.139 1.00 88.44 106 ARG A O 1
ATOM 821 N N . LEU A 1 107 ? -1.588 -14.479 6.791 1.00 92.38 107 LEU A N 1
ATOM 822 C CA . LEU A 1 107 ? -1.371 -13.889 5.481 1.00 92.38 107 LEU A CA 1
ATOM 823 C C . LEU A 1 107 ? 0.076 -13.434 5.387 1.00 92.38 107 LEU A C 1
ATOM 825 O O . LEU A 1 107 ? 0.608 -12.862 6.342 1.00 92.38 107 LEU A O 1
ATOM 829 N N . HIS A 1 108 ? 0.678 -13.646 4.223 1.00 93.62 108 HIS A N 1
ATOM 830 C CA . HIS A 1 108 ? 1.869 -12.919 3.811 1.00 93.62 108 HIS A CA 1
ATOM 831 C C . HIS A 1 108 ? 1.416 -11.669 3.063 1.00 93.62 108 HIS A C 1
ATOM 833 O O . HIS A 1 108 ? 0.602 -11.765 2.155 1.00 93.62 108 HIS A O 1
ATOM 839 N N . VAL A 1 109 ? 1.879 -10.492 3.457 1.00 94.69 109 VAL A N 1
ATOM 840 C CA . VAL A 1 109 ? 1.437 -9.219 2.886 1.00 94.69 109 VAL A CA 1
ATOM 841 C C . VAL A 1 109 ? 2.649 -8.473 2.374 1.00 94.69 109 VAL A C 1
ATOM 843 O O . VAL A 1 109 ? 3.527 -8.147 3.164 1.00 94.69 109 VAL A O 1
ATOM 846 N N . GLN A 1 110 ? 2.686 -8.166 1.083 1.00 92.94 110 GLN A N 1
ATOM 847 C CA . GLN A 1 110 ? 3.757 -7.380 0.478 1.00 92.94 110 GLN A CA 1
ATOM 848 C C . GLN A 1 110 ? 3.235 -5.997 0.108 1.00 92.94 110 GLN A C 1
ATOM 850 O O . GLN A 1 110 ? 2.163 -5.865 -0.486 1.00 92.94 110 GLN A O 1
ATOM 855 N N . LEU A 1 111 ? 3.992 -4.964 0.465 1.00 91.38 111 LEU A N 1
ATOM 856 C CA . LEU A 1 111 ? 3.744 -3.614 -0.022 1.00 91.38 111 LEU A CA 1
ATOM 857 C C . LEU A 1 111 ? 4.601 -3.361 -1.252 1.00 91.38 111 LEU A C 1
ATOM 859 O O . LEU A 1 111 ? 5.822 -3.492 -1.181 1.00 91.38 111 LEU A O 1
ATOM 863 N N . LEU A 1 112 ? 3.952 -2.968 -2.342 1.00 92.00 112 LEU A N 1
ATOM 864 C CA . LEU A 1 112 ? 4.615 -2.651 -3.597 1.00 92.00 112 LEU A CA 1
ATOM 865 C C . LEU A 1 112 ? 4.037 -1.343 -4.131 1.00 92.00 112 LEU A C 1
ATOM 867 O O . LEU A 1 112 ? 2.836 -1.275 -4.410 1.00 92.00 112 LEU A O 1
ATOM 871 N N . ASP A 1 113 ? 4.868 -0.307 -4.214 1.00 91.56 113 ASP A N 1
ATOM 872 C CA . ASP A 1 113 ? 4.476 0.952 -4.846 1.00 91.56 113 ASP A CA 1
ATOM 873 C C . ASP A 1 113 ? 4.282 0.738 -6.366 1.00 91.56 113 ASP A C 1
ATOM 875 O O . ASP A 1 113 ? 4.724 -0.262 -6.935 1.00 91.56 113 ASP A O 1
ATOM 879 N N . ASP A 1 114 ? 3.539 1.636 -7.014 1.00 93.50 114 ASP A N 1
ATOM 880 C CA . ASP A 1 114 ? 3.054 1.496 -8.398 1.00 93.50 114 ASP A CA 1
ATOM 881 C C . ASP A 1 114 ? 4.125 1.729 -9.482 1.00 93.50 114 ASP A C 1
ATOM 883 O O . ASP A 1 114 ? 3.828 1.693 -10.676 1.00 93.50 114 ASP A O 1
ATOM 887 N N . ASP A 1 115 ? 5.361 1.969 -9.060 1.00 93.25 115 ASP A N 1
ATOM 888 C CA . ASP A 1 115 ? 6.558 2.171 -9.872 1.00 93.25 115 ASP A CA 1
ATOM 889 C C . ASP A 1 115 ? 7.764 1.339 -9.388 1.00 93.25 115 ASP A C 1
ATOM 891 O O . ASP A 1 115 ? 8.863 1.479 -9.927 1.00 93.25 115 ASP A O 1
ATOM 895 N N . ASP A 1 116 ? 7.560 0.444 -8.418 1.00 93.12 116 ASP A N 1
ATOM 896 C CA . ASP A 1 116 ? 8.582 -0.464 -7.894 1.00 93.12 116 ASP A CA 1
ATOM 897 C C . ASP A 1 116 ? 8.421 -1.880 -8.472 1.00 93.12 116 ASP A C 1
ATOM 899 O O . ASP A 1 116 ? 7.337 -2.297 -8.900 1.00 93.12 116 ASP A O 1
ATOM 903 N N . ALA A 1 117 ? 9.510 -2.655 -8.445 1.00 94.81 117 ALA A N 1
ATOM 904 C CA . ALA A 1 117 ? 9.508 -4.065 -8.828 1.00 94.81 117 ALA A CA 1
ATOM 905 C C . ALA A 1 117 ? 10.319 -4.927 -7.855 1.00 94.81 117 ALA A C 1
ATOM 907 O O . ALA A 1 117 ? 11.307 -4.493 -7.263 1.00 94.81 117 ALA A O 1
ATOM 908 N N . ILE A 1 118 ? 9.912 -6.186 -7.719 1.00 93.56 118 ILE A N 1
ATOM 909 C CA . ILE A 1 118 ? 10.616 -7.206 -6.939 1.00 93.56 118 ILE A CA 1
ATOM 910 C C . ILE A 1 118 ? 10.848 -8.442 -7.793 1.00 93.56 118 ILE A C 1
ATOM 912 O O . ILE A 1 118 ? 10.076 -8.743 -8.707 1.00 93.56 118 ILE A O 1
ATOM 916 N N . THR A 1 119 ? 11.926 -9.158 -7.518 1.00 92.19 119 THR A N 1
ATOM 917 C CA . THR A 1 119 ? 12.182 -10.423 -8.192 1.00 92.19 119 THR A CA 1
ATOM 918 C C . THR A 1 119 ? 11.410 -11.562 -7.525 1.00 92.19 119 THR A C 1
ATOM 920 O O . THR A 1 119 ? 11.012 -11.495 -6.357 1.00 92.19 119 THR A O 1
ATOM 923 N N . THR A 1 120 ? 11.203 -12.645 -8.271 1.00 91.00 120 THR A N 1
ATOM 924 C CA . THR A 1 120 ? 10.514 -13.840 -7.770 1.00 91.00 120 THR A CA 1
ATOM 925 C C . THR A 1 120 ? 11.264 -14.510 -6.617 1.00 91.00 120 THR A C 1
ATOM 927 O O . THR A 1 120 ? 10.637 -14.979 -5.675 1.00 91.00 120 THR A O 1
ATOM 930 N N . ASP A 1 121 ? 12.599 -14.522 -6.671 1.00 90.06 121 ASP A N 1
ATOM 931 C CA . ASP A 1 121 ? 13.469 -15.052 -5.615 1.00 90.06 121 ASP A CA 1
ATOM 932 C C . ASP A 1 121 ? 13.406 -14.212 -4.334 1.00 90.06 121 ASP A C 1
ATOM 934 O O . ASP A 1 121 ? 13.519 -14.771 -3.247 1.00 90.06 121 ASP A O 1
ATOM 938 N N . LEU A 1 122 ? 13.151 -12.900 -4.421 1.00 89.88 122 LEU A N 1
ATOM 939 C CA . LEU A 1 122 ? 12.971 -12.085 -3.220 1.00 89.88 122 LEU A CA 1
ATOM 940 C C . LEU A 1 122 ? 11.662 -12.371 -2.502 1.00 89.88 122 LEU A C 1
ATOM 942 O O . LEU A 1 122 ? 11.630 -12.419 -1.274 1.00 89.88 122 LEU A O 1
ATOM 946 N N . HIS A 1 123 ? 10.587 -12.553 -3.269 1.00 90.12 123 HIS A N 1
ATOM 947 C CA . HIS A 1 123 ? 9.302 -12.965 -2.721 1.00 90.12 123 HIS A CA 1
ATOM 948 C C . HIS A 1 123 ? 9.440 -14.279 -1.943 1.00 90.12 123 HIS A C 1
ATOM 950 O O . HIS A 1 123 ? 8.984 -14.358 -0.803 1.00 90.12 123 HIS A O 1
ATOM 956 N N . ASP A 1 124 ? 10.107 -15.273 -2.535 1.00 90.12 124 ASP A N 1
ATOM 957 C CA . ASP A 1 124 ? 10.327 -16.575 -1.901 1.00 90.12 124 ASP A CA 1
ATOM 958 C C . ASP A 1 124 ? 11.234 -16.438 -0.661 1.00 90.12 124 ASP A C 1
ATOM 960 O O . ASP A 1 124 ? 10.890 -16.917 0.416 1.00 90.12 124 ASP A O 1
ATOM 964 N N . ALA A 1 125 ? 12.328 -15.673 -0.753 1.00 90.25 125 ALA A N 1
ATOM 965 C CA . ALA A 1 125 ? 13.234 -15.445 0.375 1.00 90.25 125 ALA A CA 1
ATOM 966 C C . ALA A 1 125 ? 12.566 -14.727 1.561 1.00 90.25 125 ALA A C 1
ATOM 968 O O . ALA A 1 125 ? 12.907 -14.978 2.716 1.00 90.25 125 ALA A O 1
ATOM 969 N N . HIS A 1 126 ? 11.617 -13.822 1.302 1.00 90.81 126 HIS A N 1
ATOM 970 C CA . HIS A 1 126 ? 10.827 -13.181 2.358 1.00 90.81 126 HIS A CA 1
ATOM 971 C C . HIS A 1 126 ? 9.886 -14.169 3.040 1.00 90.81 126 HIS A C 1
ATOM 973 O O . HIS A 1 126 ? 9.740 -14.116 4.257 1.00 90.81 126 HIS A O 1
ATOM 979 N N . LEU A 1 127 ? 9.272 -15.079 2.283 1.00 89.94 127 LEU A N 1
ATOM 980 C CA . LEU A 1 127 ? 8.437 -16.135 2.850 1.00 89.94 127 LEU A CA 1
ATOM 981 C C . LEU A 1 127 ? 9.247 -17.063 3.763 1.00 89.94 127 LEU A C 1
ATOM 983 O O . LEU A 1 127 ? 8.812 -17.344 4.880 1.00 89.94 127 LEU A O 1
ATOM 987 N N . ASP A 1 128 ? 10.441 -17.462 3.324 1.00 91.12 128 ASP A N 1
ATOM 988 C CA . ASP A 1 128 ? 11.287 -18.447 4.008 1.00 91.12 128 ASP A CA 1
ATOM 989 C C . ASP A 1 128 ? 11.804 -17.991 5.383 1.00 91.12 128 ASP A C 1
ATOM 991 O O . ASP A 1 128 ? 12.147 -18.824 6.225 1.00 91.12 128 ASP A O 1
ATOM 995 N N . VAL A 1 129 ? 11.873 -16.680 5.647 1.00 91.56 129 VAL A N 1
ATOM 996 C CA . VAL A 1 129 ? 12.348 -16.170 6.948 1.00 91.56 129 VAL A CA 1
ATOM 997 C C . VAL A 1 129 ? 11.271 -16.166 8.034 1.00 91.56 129 VAL A C 1
ATOM 999 O O . VAL A 1 129 ? 11.592 -15.979 9.211 1.00 91.56 129 VAL A O 1
ATOM 1002 N N . PHE A 1 130 ? 10.000 -16.347 7.673 1.00 92.81 130 PHE A N 1
ATOM 1003 C CA . PHE A 1 130 ? 8.901 -16.266 8.626 1.00 92.81 130 PHE A CA 1
ATOM 1004 C C . PHE A 1 130 ? 8.671 -17.576 9.385 1.00 92.81 130 PHE A C 1
ATOM 1006 O O . PHE A 1 130 ? 8.568 -18.655 8.817 1.00 92.81 130 PHE A O 1
ATOM 1013 N N . ASP A 1 131 ? 8.506 -17.461 10.701 1.00 92.06 131 ASP A N 1
ATOM 1014 C CA . ASP A 1 131 ? 8.192 -18.578 11.594 1.00 92.06 131 ASP A CA 1
ATOM 1015 C C . ASP A 1 131 ? 6.667 -18.759 11.706 1.00 92.06 131 ASP A C 1
ATOM 1017 O O . ASP A 1 131 ? 5.981 -17.947 12.333 1.00 92.06 131 ASP A O 1
ATOM 1021 N N . GLU A 1 132 ? 6.105 -19.806 11.104 1.00 88.50 132 GLU A N 1
ATOM 1022 C CA . GLU A 1 132 ? 4.658 -20.075 11.142 1.00 88.50 132 GLU A CA 1
ATOM 1023 C C . GLU A 1 132 ? 4.096 -20.264 12.558 1.00 88.50 132 GLU A C 1
ATOM 1025 O O . GLU A 1 132 ? 2.939 -19.905 12.813 1.00 88.50 132 GLU A O 1
ATOM 1030 N N . GLU A 1 133 ? 4.913 -20.755 13.493 1.00 89.19 133 GLU A N 1
ATOM 1031 C CA . GLU A 1 133 ? 4.513 -21.021 14.876 1.00 89.19 133 GLU A CA 1
ATOM 1032 C C . GLU A 1 133 ? 4.497 -19.742 15.730 1.00 89.19 133 GLU A C 1
ATOM 1034 O O . GLU A 1 133 ? 3.853 -19.683 16.784 1.00 89.19 133 GLU A O 1
ATOM 1039 N N . PHE A 1 134 ? 5.154 -18.669 15.278 1.00 91.31 134 PHE A N 1
ATOM 1040 C CA . PHE A 1 134 ? 5.212 -17.419 16.027 1.00 91.31 134 PHE A CA 1
ATOM 1041 C C . PHE A 1 134 ? 3.892 -16.636 15.957 1.00 91.31 134 PHE A C 1
ATOM 1043 O O . PHE A 1 134 ? 3.501 -16.095 14.920 1.00 91.31 134 PHE A O 1
ATOM 1050 N N . ALA A 1 135 ? 3.219 -16.500 17.101 1.00 86.44 135 ALA A N 1
ATOM 1051 C CA . ALA A 1 135 ? 1.894 -15.881 17.209 1.00 86.44 135 ALA A CA 1
ATOM 1052 C C . ALA A 1 135 ? 1.841 -14.369 16.883 1.00 86.44 135 ALA A C 1
ATOM 1054 O O . ALA A 1 135 ? 0.779 -13.857 16.526 1.00 86.44 135 ALA A O 1
ATOM 1055 N N . GLY A 1 136 ? 2.953 -13.639 17.010 1.00 88.94 136 GLY A N 1
ATOM 1056 C CA . GLY A 1 136 ? 3.005 -12.193 16.761 1.00 88.94 136 GLY A CA 1
ATOM 1057 C C . GLY A 1 136 ? 3.138 -11.811 15.277 1.00 88.94 136 GLY A C 1
ATOM 1058 O O . GLY A 1 136 ? 3.367 -12.677 14.425 1.00 88.94 136 GLY A O 1
ATOM 1059 N N . PRO A 1 137 ? 3.022 -10.505 14.942 1.00 92.75 137 PRO A N 1
ATOM 1060 C CA . PRO A 1 137 ? 3.330 -10.024 13.600 1.00 92.75 137 PRO A CA 1
ATOM 1061 C C . PRO A 1 137 ? 4.822 -10.186 13.311 1.00 92.75 137 PRO A C 1
ATOM 1063 O O . PRO A 1 137 ? 5.667 -9.946 14.171 1.00 92.75 137 PRO A O 1
ATOM 1066 N N . GLN A 1 138 ? 5.154 -10.551 12.087 1.00 94.56 138 GLN A N 1
ATOM 1067 C CA . GLN A 1 138 ? 6.527 -10.651 11.618 1.00 94.56 138 GLN A CA 1
ATOM 1068 C C . GLN A 1 138 ? 6.714 -9.718 10.436 1.00 94.56 138 GLN A C 1
ATOM 1070 O O . GLN A 1 138 ? 5.768 -9.476 9.689 1.00 94.56 138 GLN A O 1
ATOM 1075 N N . ILE A 1 139 ? 7.906 -9.153 10.311 1.00 93.88 139 ILE A N 1
ATOM 1076 C CA . ILE A 1 139 ? 8.229 -8.165 9.288 1.00 93.88 139 ILE A CA 1
ATOM 1077 C C . ILE A 1 139 ? 9.558 -8.562 8.665 1.00 93.88 139 ILE A C 1
ATOM 1079 O O . ILE A 1 139 ? 10.519 -8.762 9.404 1.00 93.88 139 ILE A O 1
ATOM 1083 N N . ALA A 1 140 ? 9.619 -8.664 7.345 1.00 91.44 140 ALA A N 1
ATOM 1084 C CA . ALA A 1 140 ? 10.850 -8.912 6.611 1.00 91.44 140 ALA A CA 1
ATOM 1085 C C . ALA A 1 140 ? 11.104 -7.775 5.618 1.00 91.44 140 ALA A C 1
ATOM 1087 O O . ALA A 1 140 ? 10.173 -7.214 5.043 1.00 91.44 140 ALA A O 1
ATOM 1088 N N . SER A 1 141 ? 12.366 -7.391 5.453 1.00 89.38 141 SER A N 1
ATOM 1089 C CA . SER A 1 141 ? 12.767 -6.354 4.500 1.00 89.38 141 SER A CA 1
ATOM 1090 C C . SER A 1 141 ? 14.153 -6.646 3.958 1.00 89.38 141 SER A C 1
ATOM 1092 O O . SER A 1 141 ? 15.005 -7.191 4.661 1.00 89.38 141 SER A O 1
ATOM 1094 N N . THR A 1 142 ? 14.395 -6.191 2.733 1.00 86.38 142 THR A N 1
ATOM 1095 C CA . THR A 1 142 ? 15.718 -6.192 2.106 1.00 86.38 142 THR A CA 1
ATOM 1096 C C . THR A 1 142 ? 16.272 -4.775 2.124 1.00 86.38 142 THR A C 1
ATOM 1098 O O . THR A 1 142 ? 15.588 -3.837 1.723 1.00 86.38 142 THR A O 1
ATOM 1101 N N . LEU A 1 143 ? 17.491 -4.593 2.635 1.00 79.19 143 LEU A N 1
ATOM 1102 C CA . LEU A 1 143 ? 18.059 -3.252 2.837 1.00 79.19 143 LEU A CA 1
ATOM 1103 C C . LEU A 1 143 ? 18.790 -2.702 1.611 1.00 79.19 143 LEU A C 1
ATOM 1105 O O . LEU A 1 143 ? 19.128 -1.516 1.602 1.00 79.19 143 LEU A O 1
ATOM 1109 N N . ILE A 1 144 ? 19.076 -3.547 0.621 1.00 81.56 144 ILE A N 1
ATOM 1110 C CA . ILE A 1 144 ? 19.860 -3.213 -0.568 1.00 81.56 144 ILE A CA 1
ATOM 1111 C C . ILE A 1 144 ? 19.050 -3.567 -1.820 1.00 81.56 144 ILE A C 1
ATOM 1113 O O . ILE A 1 144 ? 18.425 -4.621 -1.900 1.00 81.56 144 ILE A O 1
ATOM 1117 N N . GLY A 1 145 ? 19.033 -2.661 -2.793 1.00 86.62 145 GLY A N 1
ATOM 1118 C CA . GLY A 1 145 ? 18.345 -2.844 -4.068 1.00 86.62 145 GLY A CA 1
ATOM 1119 C C . GLY A 1 145 ? 19.011 -2.101 -5.216 1.00 86.62 145 GLY A C 1
ATOM 1120 O O . GLY A 1 145 ? 20.036 -1.437 -5.045 1.00 86.62 145 GLY A O 1
ATOM 1121 N N . LEU A 1 146 ? 18.411 -2.224 -6.395 1.00 89.19 146 LEU A N 1
ATOM 1122 C CA . LEU A 1 146 ? 18.791 -1.535 -7.618 1.00 89.19 146 LEU A CA 1
ATOM 1123 C C . LEU A 1 146 ? 17.998 -0.237 -7.703 1.00 89.19 146 LEU A C 1
ATOM 1125 O O . LEU A 1 146 ? 16.779 -0.265 -7.821 1.00 89.19 146 LEU A O 1
ATOM 1129 N N . ALA A 1 147 ? 18.667 0.905 -7.679 1.00 90.31 147 ALA A N 1
ATOM 1130 C CA . ALA A 1 147 ? 18.030 2.153 -8.058 1.00 90.31 147 ALA A CA 1
ATOM 1131 C C . ALA A 1 147 ? 18.245 2.430 -9.542 1.00 90.31 147 ALA A C 1
ATOM 1133 O O . ALA A 1 147 ? 19.370 2.343 -10.035 1.00 90.31 147 ALA A O 1
ATOM 1134 N N . VAL A 1 148 ? 17.172 2.819 -10.226 1.00 92.00 148 VAL A N 1
ATOM 1135 C CA . VAL A 1 148 ? 17.197 3.217 -11.634 1.00 92.00 148 VAL A CA 1
ATOM 1136 C C . VAL A 1 148 ? 16.834 4.697 -11.734 1.00 92.00 148 VAL A C 1
ATOM 1138 O O . VAL A 1 148 ? 15.710 5.094 -11.435 1.00 92.00 148 VAL A O 1
ATOM 1141 N N . ASP A 1 149 ? 17.793 5.520 -12.159 1.00 91.94 149 ASP A N 1
ATOM 1142 C CA . ASP A 1 149 ? 17.546 6.888 -12.623 1.00 91.94 149 ASP A CA 1
ATOM 1143 C C . ASP A 1 149 ? 16.948 6.776 -14.031 1.00 91.94 149 ASP A C 1
ATOM 1145 O O . ASP A 1 149 ? 17.669 6.639 -15.028 1.00 91.94 149 ASP A O 1
ATOM 1149 N N . ALA A 1 150 ? 15.612 6.746 -14.083 1.00 91.75 150 ALA A N 1
ATOM 1150 C CA . ALA A 1 150 ? 14.859 6.503 -15.305 1.00 91.75 150 ALA A CA 1
ATOM 1151 C C . ALA A 1 150 ? 15.188 7.535 -16.393 1.00 91.75 150 ALA A C 1
ATOM 1153 O O . ALA A 1 150 ? 15.627 7.113 -17.462 1.00 91.75 150 ALA A O 1
ATOM 1154 N N . PRO A 1 151 ? 15.096 8.862 -16.155 1.00 89.81 151 PRO A N 1
ATOM 1155 C CA . PRO A 1 151 ? 15.363 9.854 -17.199 1.00 89.81 151 PRO A CA 1
ATOM 1156 C C . PRO A 1 151 ? 16.745 9.732 -17.850 1.00 89.81 151 PRO A C 1
ATOM 1158 O O . PRO A 1 151 ? 16.899 10.043 -19.034 1.00 89.81 151 PRO A O 1
ATOM 1161 N N . ARG A 1 152 ? 17.758 9.280 -17.096 1.00 90.75 152 ARG A N 1
ATOM 1162 C CA . ARG A 1 152 ? 19.129 9.108 -17.601 1.00 90.75 152 ARG A CA 1
ATOM 1163 C C . ARG A 1 152 ? 19.452 7.693 -18.076 1.00 90.75 152 ARG A C 1
ATOM 1165 O O . ARG A 1 152 ? 20.551 7.499 -18.597 1.00 90.75 152 ARG A O 1
ATOM 1172 N N . LEU A 1 153 ? 18.548 6.727 -17.892 1.00 92.50 153 LEU A N 1
ATOM 1173 C CA . LEU A 1 153 ? 18.788 5.299 -18.137 1.00 92.50 153 LEU A CA 1
ATOM 1174 C C . LEU A 1 153 ? 20.086 4.823 -17.462 1.00 92.50 153 LEU A C 1
ATOM 1176 O O . LEU A 1 153 ? 20.948 4.169 -18.062 1.00 92.50 153 LEU A O 1
ATOM 1180 N N . ARG A 1 154 ? 20.252 5.220 -16.198 1.00 92.12 154 ARG A N 1
ATOM 1181 C CA . ARG A 1 154 ? 21.391 4.846 -15.355 1.00 92.12 154 ARG A CA 1
ATOM 1182 C C . ARG A 1 154 ? 20.909 4.043 -14.162 1.00 92.12 154 ARG A C 1
ATOM 1184 O O . ARG A 1 154 ? 19.795 4.242 -13.688 1.00 92.12 154 ARG A O 1
ATOM 1191 N N . MET A 1 155 ? 21.772 3.182 -13.647 1.00 90.69 155 MET A N 1
ATOM 1192 C CA . MET A 1 155 ? 21.474 2.371 -12.477 1.00 90.69 155 MET A CA 1
ATOM 1193 C C . MET A 1 155 ? 22.633 2.350 -11.487 1.00 90.69 155 MET A C 1
ATOM 1195 O O . MET A 1 155 ? 23.789 2.547 -11.860 1.00 90.69 155 MET A O 1
ATOM 1199 N N . GLY A 1 156 ? 22.315 2.089 -10.227 1.00 87.69 156 GLY A N 1
ATOM 1200 C CA . GLY A 1 156 ? 23.292 1.908 -9.163 1.00 87.69 156 GLY A CA 1
ATOM 1201 C C . GLY A 1 156 ? 22.675 1.203 -7.964 1.00 87.69 156 GLY A C 1
ATOM 1202 O O . GLY A 1 156 ? 21.467 0.966 -7.914 1.00 87.69 156 GLY A O 1
ATOM 1203 N N . SER A 1 157 ? 23.500 0.868 -6.981 1.00 85.06 157 SER A N 1
ATOM 1204 C CA . SER A 1 157 ? 23.014 0.267 -5.741 1.00 85.06 157 SER A CA 1
ATOM 1205 C C . SER A 1 157 ? 22.347 1.312 -4.853 1.00 85.06 157 SER A C 1
ATOM 1207 O O . SER A 1 157 ? 22.801 2.452 -4.747 1.00 85.06 157 SER A O 1
ATOM 1209 N N . ARG A 1 158 ? 21.292 0.909 -4.150 1.00 81.81 158 ARG A N 1
ATOM 1210 C CA . ARG A 1 158 ? 20.614 1.732 -3.153 1.00 81.81 158 ARG A CA 1
ATOM 1211 C C . ARG A 1 158 ? 20.502 0.986 -1.842 1.00 81.81 158 ARG A C 1
ATOM 1213 O O . ARG A 1 158 ? 19.987 -0.124 -1.805 1.00 81.81 158 ARG A O 1
ATOM 1220 N N . LYS A 1 159 ? 20.950 1.627 -0.763 1.00 80.50 159 LYS A N 1
ATOM 1221 C CA . LYS A 1 159 ? 20.852 1.105 0.600 1.00 80.50 159 LYS A CA 1
ATOM 1222 C C . LYS A 1 159 ? 19.850 1.930 1.403 1.00 80.50 159 LYS A C 1
ATOM 1224 O O . LYS A 1 159 ? 20.007 3.143 1.513 1.00 80.50 159 LYS A O 1
ATOM 1229 N N . MET A 1 160 ? 18.836 1.284 1.972 1.00 76.25 160 MET A N 1
ATOM 1230 C CA . MET A 1 160 ? 17.748 1.931 2.719 1.00 76.25 160 MET A CA 1
ATOM 1231 C C . MET A 1 160 ? 17.628 1.328 4.140 1.00 76.25 160 MET A C 1
ATOM 1233 O O . MET A 1 160 ? 16.664 0.631 4.444 1.00 76.25 160 MET A O 1
ATOM 1237 N N . PRO A 1 161 ? 18.588 1.580 5.054 1.00 65.31 161 PRO A N 1
ATOM 1238 C CA . PRO A 1 161 ? 18.639 0.912 6.362 1.00 65.31 161 PRO A CA 1
ATOM 1239 C C . PRO A 1 161 ? 17.562 1.401 7.347 1.00 65.31 161 PRO A C 1
ATOM 1241 O O . PRO A 1 161 ? 17.216 0.704 8.295 1.00 65.31 161 PRO A O 1
ATOM 1244 N N . SER A 1 162 ? 17.049 2.617 7.144 1.00 55.72 162 SER A N 1
ATOM 1245 C CA . SER A 1 162 ? 16.067 3.287 8.006 1.00 55.72 162 SER A CA 1
ATOM 1246 C C . SER A 1 162 ? 14.691 3.435 7.352 1.00 55.72 162 SER A C 1
ATOM 1248 O O . SER A 1 162 ? 13.812 4.076 7.921 1.00 55.72 162 SER A O 1
ATOM 1250 N N . TYR A 1 163 ? 14.499 2.894 6.148 1.00 59.59 163 TYR A N 1
ATOM 1251 C CA . TYR A 1 163 ? 13.278 3.045 5.360 1.00 59.59 163 TYR A CA 1
ATOM 1252 C C . TYR A 1 163 ? 13.038 1.731 4.610 1.00 59.59 163 TYR A C 1
ATOM 1254 O O . TYR A 1 163 ? 13.531 1.578 3.499 1.00 59.59 163 TYR A O 1
ATOM 1262 N N . PRO A 1 164 ? 12.352 0.753 5.220 1.00 59.44 164 PRO A N 1
ATOM 1263 C CA . PRO A 1 164 ? 12.138 -0.558 4.634 1.00 59.44 164 PRO A CA 1
ATOM 1264 C C . PRO A 1 164 ? 11.079 -0.423 3.525 1.00 59.44 164 PRO A C 1
ATOM 1266 O O . PRO A 1 164 ? 9.871 -0.571 3.697 1.00 59.44 164 PRO A O 1
ATOM 1269 N N . VAL A 1 165 ? 11.552 0.009 2.369 1.00 62.06 165 VAL A N 1
ATOM 1270 C CA . VAL A 1 165 ? 10.898 -0.156 1.073 1.00 62.06 165 VAL A CA 1
ATOM 1271 C C . VAL A 1 165 ? 10.947 -1.635 0.708 1.00 62.06 165 VAL A C 1
ATOM 1273 O O . VAL A 1 165 ? 11.882 -2.330 1.101 1.00 62.06 165 VAL A O 1
ATOM 1276 N N . ASN A 1 166 ? 9.911 -2.125 0.026 1.00 76.38 166 ASN A N 1
ATOM 1277 C CA . ASN A 1 166 ? 9.715 -3.557 -0.191 1.00 76.38 166 ASN A CA 1
ATOM 1278 C C . ASN A 1 166 ? 9.752 -4.366 1.127 1.00 76.38 166 ASN A C 1
ATOM 1280 O O . ASN A 1 166 ? 10.562 -5.270 1.340 1.00 76.38 166 ASN A O 1
ATOM 1284 N N . THR A 1 167 ? 8.874 -3.969 2.050 1.00 86.81 167 THR A N 1
ATOM 1285 C CA . THR A 1 167 ? 8.624 -4.695 3.296 1.00 86.81 167 THR A CA 1
ATOM 1286 C C . THR A 1 167 ? 7.508 -5.694 3.095 1.00 86.81 167 THR A C 1
ATOM 1288 O O . THR A 1 167 ? 6.446 -5.363 2.553 1.00 86.81 167 THR A O 1
ATOM 1291 N N . THR A 1 168 ? 7.705 -6.877 3.655 1.00 92.81 168 THR A N 1
ATOM 1292 C CA . THR A 1 168 ? 6.659 -7.872 3.792 1.00 92.81 168 THR A CA 1
ATOM 1293 C C . THR A 1 168 ? 6.303 -8.093 5.248 1.00 92.81 168 THR A C 1
ATOM 1295 O O . THR A 1 168 ? 7.104 -7.916 6.167 1.00 92.81 168 THR A O 1
ATOM 1298 N N . PHE A 1 169 ? 5.046 -8.440 5.468 1.00 94.38 169 PHE A N 1
ATOM 1299 C CA . PHE A 1 169 ? 4.483 -8.693 6.777 1.00 94.38 169 PHE A CA 1
ATOM 1300 C C . PHE A 1 169 ? 3.899 -10.090 6.788 1.00 94.38 169 PHE A C 1
ATOM 1302 O O . PHE A 1 169 ? 3.302 -10.531 5.810 1.00 94.38 169 PHE A O 1
ATOM 1309 N N . TYR A 1 170 ? 3.993 -10.756 7.926 1.00 94.50 170 TYR A N 1
ATOM 1310 C CA . TYR A 1 170 ? 3.379 -12.053 8.117 1.00 94.50 170 TYR A CA 1
ATOM 1311 C C . TYR A 1 170 ? 2.634 -12.125 9.445 1.00 94.50 170 TYR A C 1
ATOM 1313 O O . TYR A 1 170 ? 3.121 -11.688 10.490 1.00 94.50 170 TYR A O 1
ATOM 1321 N N . GLY A 1 171 ? 1.417 -12.660 9.409 1.00 92.75 171 GLY A N 1
ATOM 1322 C CA . GLY A 1 171 ? 0.560 -12.811 10.583 1.00 92.75 171 GLY A CA 1
ATOM 1323 C C . GLY A 1 171 ? -0.920 -12.749 10.236 1.00 92.75 171 GLY A C 1
ATOM 1324 O O . GLY A 1 171 ? -1.302 -12.840 9.074 1.00 92.75 171 GLY A O 1
ATOM 1325 N N . THR A 1 172 ? -1.771 -12.591 11.246 1.00 89.12 172 THR A N 1
ATOM 1326 C CA . THR A 1 172 ? -3.207 -12.380 11.020 1.00 89.12 172 THR A CA 1
ATOM 1327 C C . THR A 1 172 ? -3.462 -10.985 10.452 1.00 89.12 172 THR A C 1
ATOM 1329 O O . THR A 1 172 ? -2.678 -10.054 10.674 1.00 89.12 172 THR A O 1
ATOM 1332 N N . ALA A 1 173 ? -4.607 -10.783 9.792 1.00 86.88 173 ALA A N 1
ATOM 1333 C CA . ALA A 1 173 ? -5.003 -9.458 9.306 1.00 86.88 173 ALA A CA 1
ATOM 1334 C C . ALA A 1 173 ? -4.938 -8.389 10.421 1.00 86.88 173 ALA A C 1
ATOM 1336 O O . ALA A 1 173 ? -4.485 -7.265 10.205 1.00 86.88 173 ALA A O 1
ATOM 1337 N N . ALA A 1 174 ? -5.330 -8.746 11.649 1.00 85.38 174 ALA A N 1
ATOM 1338 C CA . ALA A 1 174 ? -5.282 -7.844 12.796 1.00 85.38 174 ALA A CA 1
ATOM 1339 C C . ALA A 1 174 ? -3.850 -7.511 13.257 1.00 85.38 174 ALA A C 1
ATOM 1341 O O . ALA A 1 174 ? -3.590 -6.364 13.636 1.00 85.38 174 ALA A O 1
ATOM 1342 N N . SER A 1 175 ? -2.921 -8.475 13.251 1.00 88.50 175 SER A N 1
ATOM 1343 C CA . SER A 1 175 ? -1.531 -8.235 13.662 1.00 88.50 175 SER A CA 1
ATOM 1344 C C . SER A 1 175 ? -0.758 -7.439 12.611 1.00 88.50 175 SER A C 1
ATOM 1346 O O . SER A 1 175 ? -0.049 -6.498 12.971 1.00 88.50 175 SER A O 1
ATOM 1348 N N . VAL A 1 176 ? -0.953 -7.744 11.324 1.00 90.00 176 VAL A N 1
ATOM 1349 C CA . VAL A 1 176 ? -0.340 -7.003 10.211 1.00 90.00 176 VAL A CA 1
ATOM 1350 C C . VAL A 1 176 ? -0.798 -5.543 10.223 1.00 90.00 176 VAL A C 1
ATOM 1352 O O . VAL A 1 176 ? 0.032 -4.637 10.269 1.00 90.00 176 VAL A O 1
ATOM 1355 N N . LEU A 1 177 ? -2.108 -5.286 10.322 1.00 86.75 177 LEU A N 1
ATOM 1356 C CA . LEU A 1 177 ? -2.631 -3.914 10.405 1.00 86.75 177 LEU A CA 1
ATOM 1357 C C . LEU A 1 177 ? -2.097 -3.145 11.616 1.00 86.75 177 LEU A C 1
ATOM 1359 O O . LEU A 1 177 ? -1.927 -1.929 11.554 1.00 86.75 177 LEU A O 1
ATOM 1363 N N . ARG A 1 178 ? -1.842 -3.831 12.734 1.00 86.06 178 ARG A N 1
ATOM 1364 C CA . ARG A 1 178 ? -1.239 -3.219 13.924 1.00 86.06 178 ARG A CA 1
ATOM 1365 C C . ARG A 1 178 ? 0.197 -2.778 13.651 1.00 86.06 178 ARG A C 1
ATOM 1367 O O . ARG A 1 178 ? 0.552 -1.673 14.053 1.00 86.06 178 ARG A O 1
ATOM 1374 N N . ALA A 1 179 ? 0.984 -3.595 12.951 1.00 87.19 179 ALA A N 1
ATOM 1375 C CA . ALA A 1 179 ? 2.341 -3.245 12.538 1.00 87.19 179 ALA A CA 1
ATOM 1376 C C . ALA A 1 179 ? 2.352 -2.049 11.572 1.00 87.19 179 ALA A C 1
ATOM 1378 O O . ALA A 1 179 ? 3.053 -1.063 11.811 1.00 87.19 179 ALA A O 1
ATOM 1379 N N . MET A 1 180 ? 1.476 -2.071 10.565 1.00 87.25 180 MET A N 1
ATOM 1380 C CA . MET A 1 180 ? 1.369 -1.028 9.537 1.00 87.25 180 MET A CA 1
ATOM 1381 C C . MET A 1 180 ? 0.913 0.345 10.056 1.00 87.25 180 MET A C 1
ATOM 1383 O O . MET A 1 180 ? 1.059 1.340 9.355 1.00 87.25 180 MET A O 1
ATOM 1387 N N . ARG A 1 181 ? 0.376 0.440 11.282 1.00 83.06 181 ARG A N 1
ATOM 1388 C CA . ARG A 1 181 ? 0.043 1.730 11.924 1.00 83.06 181 ARG A CA 1
ATOM 1389 C C . ARG A 1 181 ? 1.265 2.521 12.378 1.00 83.06 181 ARG A C 1
ATOM 1391 O O . ARG A 1 181 ? 1.139 3.696 12.717 1.00 83.06 181 ARG A O 1
ATOM 1398 N N . THR A 1 182 ? 2.420 1.875 12.474 1.00 80.88 182 THR A N 1
ATOM 1399 C CA . THR A 1 182 ? 3.670 2.556 12.809 1.00 80.88 182 THR A CA 1
ATOM 1400 C C . THR A 1 182 ? 4.310 3.139 11.552 1.00 80.88 182 THR A C 1
ATOM 1402 O O . THR A 1 182 ? 3.999 2.709 10.442 1.00 80.88 182 THR A O 1
ATOM 1405 N N . SER A 1 183 ? 5.179 4.141 11.720 1.00 82.50 183 SER A N 1
ATOM 1406 C CA . SER A 1 183 ? 5.917 4.729 10.598 1.00 82.50 183 SER A CA 1
ATOM 1407 C C . SER A 1 183 ? 6.645 3.636 9.827 1.00 82.50 183 SER A C 1
ATOM 1409 O O . SER A 1 183 ? 7.311 2.809 10.451 1.00 82.50 183 SER A O 1
ATOM 1411 N N . HIS A 1 184 ? 6.565 3.658 8.495 1.00 81.75 184 HIS A N 1
ATOM 1412 C CA . HIS A 1 184 ? 7.229 2.647 7.677 1.00 81.75 184 HIS A CA 1
ATOM 1413 C C . HIS A 1 184 ? 8.736 2.630 7.923 1.00 81.75 184 HIS A C 1
ATOM 1415 O O . HIS A 1 184 ? 9.304 1.561 8.089 1.00 81.75 184 HIS A O 1
ATOM 1421 N N . THR A 1 185 ? 9.347 3.796 8.163 1.00 82.88 185 THR A N 1
ATOM 1422 C CA . THR A 1 185 ? 10.760 3.951 8.564 1.00 82.88 185 THR A CA 1
ATOM 1423 C C . THR A 1 185 ? 11.160 3.219 9.843 1.00 82.88 185 THR A C 1
ATOM 1425 O O . THR A 1 185 ? 12.334 3.100 10.180 1.00 82.88 185 THR A O 1
ATOM 1428 N N . GLN A 1 186 ? 10.182 2.754 10.610 1.00 84.50 186 GLN A N 1
ATOM 1429 C CA . GLN A 1 186 ? 10.383 2.177 11.927 1.00 84.50 186 GLN A CA 1
ATOM 1430 C C . GLN A 1 186 ? 9.852 0.751 12.020 1.00 84.50 186 GLN A C 1
ATOM 1432 O O . GLN A 1 186 ? 9.912 0.185 13.105 1.00 84.50 186 GLN A O 1
ATOM 1437 N N . TRP A 1 187 ? 9.340 0.154 10.938 1.00 87.25 187 TRP A N 1
ATOM 1438 C CA . TRP A 1 187 ? 8.739 -1.181 11.003 1.00 87.25 187 TRP A CA 1
ATOM 1439 C C . TRP A 1 187 ? 9.700 -2.223 11.572 1.00 87.25 187 TRP A C 1
ATOM 1441 O O . TRP A 1 187 ? 9.363 -2.862 12.568 1.00 87.25 187 TRP A O 1
ATOM 1451 N N . LEU A 1 188 ? 10.918 -2.323 11.031 1.00 86.75 188 LEU A N 1
ATOM 1452 C CA . LEU A 1 188 ? 11.914 -3.289 11.508 1.00 86.75 188 LEU A CA 1
ATOM 1453 C C . LEU A 1 188 ? 12.282 -3.065 12.983 1.00 86.75 188 LEU A C 1
ATOM 1455 O O . LEU A 1 188 ? 12.235 -3.991 13.788 1.00 86.75 188 LEU A O 1
ATOM 1459 N N . SER A 1 189 ? 12.585 -1.825 13.375 1.00 85.31 189 SER A N 1
ATOM 1460 C CA . SER A 1 189 ? 13.012 -1.525 14.749 1.00 85.31 189 SER A CA 1
ATOM 1461 C C . SER A 1 189 ? 11.870 -1.586 15.769 1.00 85.31 189 SER A C 1
ATOM 1463 O O . SER A 1 189 ? 12.106 -1.866 16.945 1.00 85.31 189 SER A O 1
ATOM 1465 N N . ARG A 1 190 ? 10.620 -1.351 15.348 1.00 86.06 190 ARG A N 1
ATOM 1466 C CA . ARG A 1 190 ? 9.441 -1.380 16.226 1.00 86.06 190 ARG A CA 1
ATOM 1467 C C . ARG A 1 190 ? 8.740 -2.722 16.291 1.00 86.06 190 ARG A C 1
ATOM 1469 O O . ARG A 1 190 ? 7.976 -2.889 17.244 1.00 86.06 190 ARG A O 1
ATOM 1476 N N . ALA A 1 191 ? 8.984 -3.660 15.374 1.00 88.62 191 ALA A N 1
ATOM 1477 C CA . ALA A 1 191 ? 8.323 -4.965 15.403 1.00 88.62 191 ALA A CA 1
ATOM 1478 C C . ALA A 1 191 ? 8.400 -5.628 16.796 1.00 88.62 191 ALA A C 1
ATOM 1480 O O . ALA A 1 191 ? 7.343 -5.983 17.320 1.00 88.62 191 ALA A O 1
ATOM 1481 N N . PRO A 1 192 ? 9.563 -5.675 17.487 1.00 89.50 192 PRO A N 1
ATOM 1482 C CA . PRO A 1 192 ? 9.645 -6.270 18.825 1.00 89.50 192 PRO A CA 1
ATOM 1483 C C . PRO A 1 192 ? 8.779 -5.548 19.869 1.00 89.50 192 PRO A C 1
ATOM 1485 O O . PRO A 1 192 ? 8.090 -6.185 20.662 1.00 89.50 192 PRO A O 1
ATOM 1488 N N . SER A 1 193 ? 8.743 -4.209 19.835 1.00 87.06 193 SER A N 1
ATOM 1489 C CA . SER A 1 193 ? 7.966 -3.380 20.777 1.00 87.06 193 SER A CA 1
ATOM 1490 C C . SER A 1 193 ? 6.451 -3.618 20.726 1.00 87.06 193 SER A C 1
ATOM 1492 O O . SER A 1 193 ? 5.752 -3.375 21.710 1.00 87.06 193 SER A O 1
ATOM 1494 N N . ILE A 1 194 ? 5.940 -4.104 19.590 1.00 86.25 194 ILE A N 1
ATOM 1495 C CA . ILE A 1 194 ? 4.522 -4.433 19.391 1.00 86.25 194 ILE A CA 1
ATOM 1496 C C . ILE A 1 194 ? 4.250 -5.942 19.504 1.00 86.25 194 ILE A C 1
ATOM 1498 O O . ILE A 1 194 ? 3.175 -6.398 19.112 1.00 86.25 194 ILE A O 1
ATOM 1502 N N . GLY A 1 195 ? 5.205 -6.700 20.057 1.00 88.25 195 GLY A N 1
ATOM 1503 C CA . GLY A 1 195 ? 5.114 -8.149 20.256 1.00 88.25 195 GLY A CA 1
ATOM 1504 C C . GLY A 1 195 ? 5.395 -8.967 18.995 1.00 88.25 195 GLY A C 1
ATOM 1505 O O . GLY A 1 195 ? 4.903 -10.085 18.877 1.00 88.25 195 GLY A O 1
ATOM 1506 N N . GLY A 1 196 ? 6.122 -8.395 18.035 1.00 93.00 196 GLY A N 1
ATOM 1507 C CA . GLY A 1 196 ? 6.471 -9.013 16.761 1.00 93.00 196 GLY A CA 1
ATOM 1508 C C . GLY A 1 196 ? 7.942 -9.415 16.625 1.00 93.00 196 GLY A C 1
ATOM 1509 O O . GLY A 1 196 ? 8.720 -9.314 17.573 1.00 93.00 196 GLY A O 1
ATOM 1510 N N . ARG A 1 197 ? 8.333 -9.834 15.418 1.00 94.62 197 ARG A N 1
ATOM 1511 C CA . ARG A 1 197 ? 9.732 -10.073 15.016 1.00 94.62 197 ARG A CA 1
ATOM 1512 C C . ARG A 1 197 ? 10.073 -9.306 13.744 1.00 94.62 197 ARG A C 1
ATOM 1514 O O . ARG A 1 197 ? 9.189 -9.006 12.943 1.00 94.62 197 ARG A O 1
ATOM 1521 N N . ALA A 1 198 ? 11.353 -9.001 13.582 1.00 91.88 198 ALA A N 1
ATOM 1522 C CA . ALA A 1 198 ? 11.896 -8.379 12.387 1.00 91.88 198 ALA A CA 1
ATOM 1523 C C . ALA A 1 198 ? 13.003 -9.261 11.812 1.00 91.88 198 ALA A C 1
ATOM 1525 O O . ALA A 1 198 ? 13.834 -9.773 12.563 1.00 91.88 198 ALA A O 1
ATOM 1526 N N . TYR A 1 199 ? 12.997 -9.401 10.495 1.00 90.69 199 TYR A N 1
ATOM 1527 C CA . TYR A 1 199 ? 13.943 -10.185 9.726 1.00 90.69 199 TYR A CA 1
ATOM 1528 C C . TYR A 1 199 ? 14.586 -9.279 8.686 1.00 90.69 199 TYR A C 1
ATOM 1530 O O . TYR A 1 199 ? 13.907 -8.595 7.917 1.00 90.69 199 TYR A O 1
AT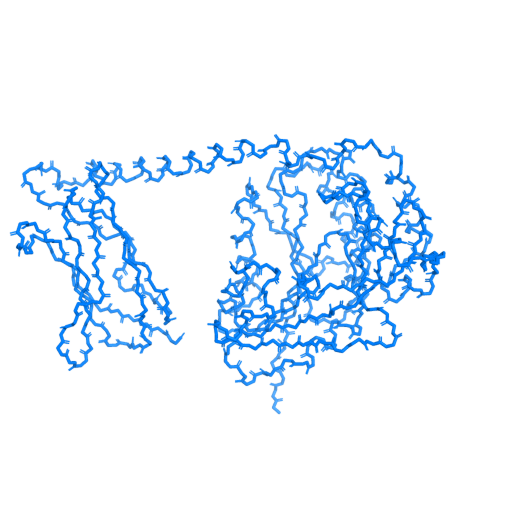OM 1538 N N . GLU A 1 200 ? 15.908 -9.266 8.679 1.00 87.56 200 GLU A N 1
ATOM 1539 C CA . GLU A 1 200 ? 16.665 -8.717 7.567 1.00 87.56 200 GLU A CA 1
ATOM 1540 C C . GLU A 1 200 ? 16.887 -9.854 6.576 1.00 87.56 200 GLU A C 1
ATOM 1542 O O . GLU A 1 200 ? 17.509 -10.864 6.912 1.00 87.56 200 GLU A O 1
ATOM 1547 N N . VAL A 1 201 ? 16.331 -9.719 5.375 1.00 86.88 201 VAL A N 1
ATOM 1548 C CA . VAL A 1 201 ? 16.569 -10.688 4.308 1.00 86.88 201 VAL A CA 1
ATOM 1549 C C . VAL A 1 201 ? 17.893 -10.323 3.667 1.00 86.88 201 VAL A C 1
ATOM 1551 O O . VAL A 1 201 ? 18.063 -9.197 3.189 1.00 86.88 201 VAL A O 1
ATOM 1554 N N . ALA A 1 202 ? 18.831 -11.270 3.732 1.00 71.25 202 ALA A N 1
ATOM 1555 C CA . ALA A 1 202 ? 20.201 -11.077 3.291 1.00 71.25 202 ALA A CA 1
ATOM 1556 C C . ALA A 1 202 ? 20.257 -10.556 1.852 1.00 71.25 202 ALA A C 1
ATOM 1558 O O . ALA A 1 202 ? 19.467 -10.953 0.995 1.00 71.25 202 ALA A O 1
ATOM 1559 N N . ASP A 1 203 ? 21.225 -9.677 1.610 1.00 63.66 203 ASP A N 1
ATOM 1560 C CA . ASP A 1 203 ? 21.538 -9.199 0.272 1.00 63.66 203 ASP A CA 1
ATOM 1561 C C . ASP A 1 203 ? 21.996 -10.394 -0.572 1.00 63.66 203 ASP A C 1
ATOM 1563 O O . ASP A 1 203 ? 23.002 -11.046 -0.271 1.00 63.66 203 ASP A O 1
ATOM 1567 N N . SER A 1 204 ? 21.227 -10.736 -1.602 1.00 60.31 204 SER A N 1
ATOM 1568 C CA . SER A 1 204 ? 21.710 -11.646 -2.632 1.00 60.31 204 SER A CA 1
ATOM 1569 C C . SER A 1 204 ? 22.891 -10.988 -3.346 1.00 60.31 204 SER A C 1
ATOM 1571 O O . SER A 1 204 ? 22.985 -9.768 -3.417 1.00 60.31 204 SER A O 1
ATOM 1573 N N . ALA A 1 205 ? 23.784 -11.776 -3.953 1.00 65.19 205 ALA A N 1
ATOM 1574 C CA . ALA A 1 205 ? 24.892 -11.235 -4.758 1.00 65.19 205 ALA A CA 1
ATOM 1575 C C . ALA A 1 205 ? 24.431 -10.283 -5.889 1.00 65.19 205 ALA A C 1
ATOM 1577 O O . ALA A 1 205 ? 25.242 -9.583 -6.494 1.00 65.19 205 ALA A O 1
ATOM 1578 N N . HIS A 1 206 ? 23.130 -10.270 -6.176 1.00 75.50 206 HIS A N 1
ATOM 1579 C CA . HIS A 1 206 ? 22.481 -9.391 -7.124 1.00 75.50 206 HIS A CA 1
ATOM 1580 C C . HIS A 1 206 ? 21.306 -8.660 -6.459 1.00 75.50 206 HIS A C 1
ATOM 1582 O O . HIS A 1 206 ? 20.608 -9.274 -5.652 1.00 75.50 206 HIS A O 1
ATOM 1588 N N . PRO A 1 207 ? 21.009 -7.405 -6.833 1.00 80.69 207 PRO A N 1
ATOM 1589 C CA . PRO A 1 207 ? 19.874 -6.675 -6.277 1.00 80.69 207 PRO A CA 1
ATOM 1590 C C . PRO A 1 207 ? 18.541 -7.334 -6.641 1.00 80.69 207 PRO A C 1
ATOM 1592 O O . PRO A 1 207 ? 18.332 -7.684 -7.800 1.00 80.69 207 PRO A O 1
ATOM 1595 N N . SER A 1 208 ? 17.628 -7.472 -5.685 1.00 88.00 208 SER A N 1
ATOM 1596 C CA . SER A 1 208 ? 16.375 -8.232 -5.883 1.00 88.00 208 SER A CA 1
ATOM 1597 C C . SER A 1 208 ? 15.107 -7.380 -5.709 1.00 88.00 208 SER A C 1
ATOM 1599 O O . SER A 1 208 ? 13.976 -7.851 -5.812 1.00 88.00 208 SER A O 1
ATOM 1601 N N . TRP A 1 209 ? 15.307 -6.081 -5.495 1.00 90.38 209 TRP A N 1
ATOM 1602 C CA . TRP A 1 209 ? 14.293 -5.032 -5.490 1.00 90.38 209 TRP A CA 1
ATOM 1603 C C . TRP A 1 209 ? 14.774 -3.884 -6.379 1.00 90.38 209 TRP A C 1
ATOM 1605 O O . TRP A 1 209 ? 15.960 -3.547 -6.354 1.00 90.38 209 TRP A O 1
ATOM 1615 N N . LEU A 1 210 ? 13.864 -3.314 -7.164 1.00 92.75 210 LEU A N 1
ATOM 1616 C CA . LEU A 1 210 ? 14.099 -2.187 -8.054 1.00 92.75 210 LEU A CA 1
ATOM 1617 C C . LEU A 1 210 ? 13.317 -0.976 -7.551 1.00 92.75 210 LEU A C 1
ATOM 1619 O O . LEU A 1 210 ? 12.102 -1.049 -7.381 1.00 92.75 210 LEU A O 1
ATOM 1623 N N . TYR A 1 211 ? 14.039 0.128 -7.370 1.00 91.50 211 TYR A N 1
ATOM 1624 C CA . TYR A 1 211 ? 13.518 1.436 -7.002 1.00 91.50 211 TYR A CA 1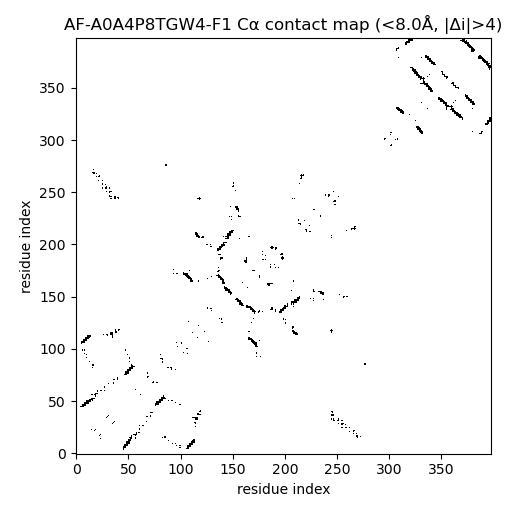
ATOM 1625 C C . TYR A 1 211 ? 13.634 2.410 -8.164 1.00 91.50 211 TYR A C 1
ATOM 1627 O O . TYR A 1 211 ? 14.749 2.745 -8.592 1.00 91.50 211 TYR A O 1
ATOM 1635 N N . LEU A 1 212 ? 12.505 2.910 -8.651 1.00 91.38 212 LEU A N 1
ATOM 1636 C CA . LEU A 1 212 ? 12.506 3.852 -9.760 1.00 91.38 212 LEU A CA 1
ATOM 1637 C C . LEU A 1 212 ? 12.634 5.298 -9.267 1.00 91.38 212 LEU A C 1
ATOM 1639 O O . LEU A 1 212 ? 11.907 5.763 -8.391 1.00 91.38 212 LEU A O 1
ATOM 1643 N N . VAL A 1 213 ? 13.559 6.054 -9.858 1.00 89.56 213 VAL A N 1
ATOM 1644 C CA . VAL A 1 213 ? 13.705 7.493 -9.619 1.00 89.56 213 VAL A CA 1
ATOM 1645 C C . VAL A 1 213 ? 13.342 8.260 -10.875 1.00 89.56 213 VAL A C 1
ATOM 1647 O O . VAL A 1 213 ? 13.988 8.132 -11.913 1.00 89.56 213 VAL A O 1
ATOM 1650 N N . HIS A 1 214 ? 12.305 9.085 -10.757 1.00 88.31 214 HIS A N 1
ATOM 1651 C CA . HIS A 1 214 ? 11.764 9.888 -11.844 1.00 88.31 214 HIS A CA 1
ATOM 1652 C C . HIS A 1 214 ? 11.083 11.164 -11.320 1.00 88.31 214 HIS A C 1
ATOM 1654 O O . HIS A 1 214 ? 10.865 11.326 -10.119 1.00 88.31 214 HIS A O 1
ATOM 1660 N N . GLU A 1 215 ? 10.755 12.083 -12.229 1.00 81.31 215 GLU A N 1
ATOM 1661 C CA . GLU A 1 215 ? 10.303 13.447 -11.902 1.00 81.31 215 GLU A CA 1
ATOM 1662 C C . GLU A 1 215 ? 8.859 13.537 -11.396 1.00 81.31 215 GLU A C 1
ATOM 1664 O O . GLU A 1 215 ? 8.498 14.493 -10.716 1.00 81.31 215 GLU A O 1
ATOM 1669 N N . GLN A 1 216 ? 8.039 12.528 -11.687 1.00 79.38 216 GLN A N 1
ATOM 1670 C CA . GLN A 1 216 ? 6.658 12.454 -11.199 1.00 79.38 216 GLN A CA 1
ATOM 1671 C C . GLN A 1 216 ? 6.533 11.894 -9.782 1.00 79.38 216 GLN A C 1
ATOM 1673 O O . GLN A 1 216 ? 5.436 11.902 -9.230 1.00 79.38 216 GLN A O 1
ATOM 1678 N N . ALA A 1 217 ? 7.621 11.382 -9.204 1.00 77.62 217 ALA A N 1
ATOM 1679 C CA . ALA A 1 217 ? 7.592 10.865 -7.850 1.00 77.62 217 ALA A CA 1
ATOM 1680 C C . ALA A 1 217 ? 7.424 12.011 -6.841 1.00 77.62 217 ALA A C 1
ATOM 1682 O O . ALA A 1 217 ? 7.964 13.102 -7.010 1.00 77.62 217 ALA A O 1
ATOM 1683 N N . ASP A 1 218 ? 6.749 11.738 -5.726 1.00 68.88 218 ASP A N 1
ATOM 1684 C CA . ASP A 1 218 ? 6.492 12.746 -4.689 1.00 68.88 218 ASP A CA 1
ATOM 1685 C C . ASP A 1 218 ? 7.756 13.309 -4.030 1.00 68.88 218 ASP A C 1
ATOM 1687 O O . ASP A 1 218 ? 7.762 14.418 -3.486 1.00 68.88 218 ASP A O 1
ATOM 1691 N N . GLY A 1 219 ? 8.829 12.520 -3.988 1.00 68.69 219 GLY A N 1
ATOM 1692 C CA . GLY A 1 219 ? 10.108 12.973 -3.451 1.00 68.69 219 GLY A CA 1
ATOM 1693 C C . GLY A 1 219 ? 10.876 13.803 -4.467 1.00 68.69 219 GLY A C 1
ATOM 1694 O O . GLY A 1 219 ? 10.736 13.614 -5.668 1.00 68.69 219 GLY A O 1
ATOM 1695 N N . GLY A 1 220 ? 11.734 14.706 -3.990 1.00 73.31 220 GLY A N 1
ATOM 1696 C CA . GLY A 1 220 ? 12.542 15.534 -4.879 1.00 73.31 220 GLY A CA 1
ATOM 1697 C C . GLY A 1 220 ? 13.433 14.676 -5.778 1.00 73.31 220 GLY A C 1
ATOM 1698 O O . GLY A 1 220 ? 14.394 14.075 -5.298 1.00 73.31 220 GLY A O 1
ATOM 1699 N N . TYR A 1 221 ? 13.154 14.651 -7.084 1.00 81.69 221 TYR A N 1
ATOM 1700 C CA . TYR A 1 221 ? 13.962 13.918 -8.064 1.00 81.69 221 TYR A CA 1
ATOM 1701 C C . TYR A 1 221 ? 15.443 14.314 -7.993 1.00 81.69 221 TYR A C 1
ATOM 1703 O O . TYR A 1 221 ? 16.308 13.449 -7.924 1.00 81.69 221 TYR A O 1
ATOM 1711 N N . ALA A 1 222 ? 15.747 15.613 -7.906 1.00 78.62 222 ALA A N 1
ATOM 1712 C CA . ALA A 1 222 ? 17.125 16.100 -7.810 1.00 78.62 222 ALA A CA 1
ATOM 1713 C C . ALA A 1 222 ? 17.845 15.661 -6.522 1.00 78.62 222 ALA A C 1
ATOM 1715 O O . ALA A 1 222 ? 19.067 15.541 -6.507 1.00 78.62 222 ALA A O 1
ATOM 1716 N N . GLU A 1 223 ? 17.118 15.451 -5.425 1.00 82.00 223 GLU A N 1
ATOM 1717 C CA . GLU A 1 223 ? 17.674 14.890 -4.192 1.00 82.00 223 GLU A CA 1
ATOM 1718 C C . GLU A 1 223 ? 17.921 13.392 -4.367 1.00 82.00 223 GLU A C 1
ATOM 1720 O O . GLU A 1 223 ? 19.060 12.955 -4.274 1.00 82.00 223 GLU A O 1
ATOM 1725 N N . ARG A 1 224 ? 16.903 12.632 -4.784 1.00 79.06 224 ARG A N 1
ATOM 1726 C CA . ARG A 1 224 ? 17.007 11.176 -4.964 1.00 79.06 224 ARG A CA 1
ATOM 1727 C C . ARG A 1 224 ? 18.032 10.772 -6.024 1.00 79.06 224 ARG A C 1
ATOM 1729 O O . ARG A 1 224 ? 18.757 9.806 -5.824 1.00 79.06 224 ARG A O 1
ATOM 1736 N N . SER A 1 225 ? 18.103 11.497 -7.137 1.00 79.81 225 SER A N 1
ATOM 1737 C CA . SER A 1 225 ? 19.094 11.277 -8.197 1.00 79.81 225 SER A CA 1
ATOM 1738 C C . SER A 1 225 ? 20.505 11.603 -7.701 1.00 79.81 225 SER A C 1
ATOM 1740 O O . SER A 1 225 ? 21.444 10.868 -8.005 1.00 79.81 225 SER A O 1
ATOM 1742 N N . ARG A 1 226 ? 20.669 12.645 -6.867 1.00 79.62 226 ARG A N 1
ATOM 1743 C CA . ARG A 1 226 ? 21.944 12.903 -6.182 1.00 79.62 226 ARG A CA 1
ATOM 1744 C C . ARG A 1 226 ? 22.276 11.821 -5.168 1.00 79.62 226 ARG A C 1
ATOM 1746 O O . ARG A 1 226 ? 23.435 11.467 -5.108 1.00 79.62 226 ARG A O 1
ATOM 1753 N N . ASP A 1 227 ? 21.324 11.268 -4.427 1.00 76.81 227 ASP A N 1
ATOM 1754 C CA . ASP A 1 227 ? 21.616 10.202 -3.458 1.00 76.81 227 ASP A CA 1
ATOM 1755 C C . ASP A 1 227 ? 22.138 8.936 -4.142 1.00 76.81 227 ASP A C 1
ATOM 1757 O O . ASP A 1 227 ? 23.054 8.291 -3.640 1.00 76.81 227 ASP A O 1
ATOM 1761 N N . ILE A 1 228 ? 21.595 8.604 -5.318 1.00 76.44 228 ILE A N 1
ATOM 1762 C CA . ILE A 1 228 ? 22.096 7.484 -6.123 1.00 76.44 228 ILE A CA 1
ATOM 1763 C C . ILE A 1 228 ? 23.444 7.855 -6.767 1.00 76.44 228 ILE A C 1
ATOM 1765 O O . ILE A 1 228 ? 24.368 7.047 -6.795 1.00 76.44 228 ILE A O 1
ATOM 1769 N N . GLY A 1 229 ? 23.579 9.088 -7.268 1.00 62.69 229 GLY A N 1
ATOM 1770 C CA . GLY A 1 229 ? 24.772 9.572 -7.970 1.00 62.69 229 GLY A CA 1
ATOM 1771 C C . GLY A 1 229 ? 25.947 9.992 -7.077 1.00 62.69 229 GLY A C 1
ATOM 1772 O O . GLY A 1 229 ? 27.082 9.991 -7.542 1.00 62.69 229 GLY A O 1
ATOM 1773 N N . ALA A 1 230 ? 25.724 10.317 -5.802 1.00 56.53 230 ALA A N 1
ATOM 1774 C CA . ALA A 1 230 ? 26.757 10.667 -4.822 1.00 56.53 230 ALA A CA 1
ATOM 1775 C C . ALA A 1 230 ? 27.664 9.471 -4.496 1.00 56.53 230 ALA A C 1
ATOM 1777 O O . ALA A 1 230 ? 28.751 9.659 -3.956 1.00 56.53 230 ALA A O 1
ATOM 1778 N N . ALA A 1 231 ? 27.244 8.263 -4.883 1.00 52.41 231 ALA A N 1
ATOM 1779 C CA . ALA A 1 231 ? 28.076 7.070 -4.895 1.00 52.41 231 ALA A CA 1
ATOM 1780 C C . ALA A 1 231 ? 29.085 7.027 -6.063 1.00 52.41 231 ALA A C 1
ATOM 1782 O O . ALA A 1 231 ? 29.916 6.133 -6.084 1.00 52.41 231 ALA A O 1
ATOM 1783 N N . GLY A 1 232 ? 29.037 7.945 -7.040 1.00 53.47 232 GLY A N 1
ATOM 1784 C CA . GLY A 1 232 ? 30.002 8.027 -8.151 1.00 53.47 232 GLY A CA 1
ATOM 1785 C C . GLY A 1 232 ? 29.911 6.922 -9.220 1.00 53.47 232 GLY A C 1
ATOM 1786 O O . GLY A 1 2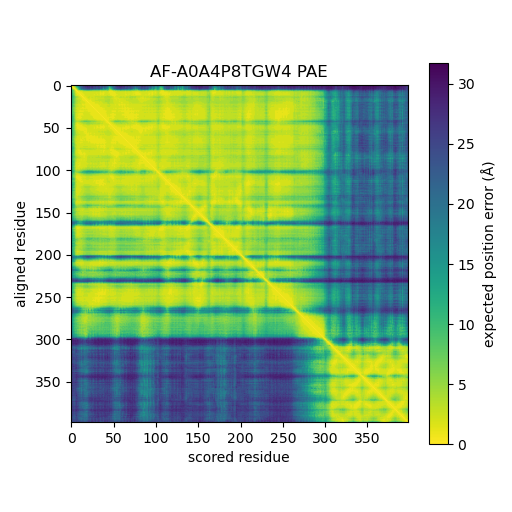32 ? 30.471 7.093 -10.299 1.00 53.47 232 GLY A O 1
ATOM 1787 N N . ASP A 1 233 ? 29.148 5.853 -8.971 1.00 64.94 233 ASP A N 1
ATOM 1788 C CA . ASP A 1 233 ? 29.210 4.576 -9.704 1.00 64.94 233 ASP A CA 1
ATOM 1789 C C . ASP A 1 233 ? 27.956 4.262 -10.547 1.00 64.94 233 ASP A C 1
ATOM 1791 O O . ASP A 1 233 ? 27.552 3.107 -10.696 1.00 64.94 233 ASP A O 1
ATOM 1795 N N . LEU A 1 234 ? 27.294 5.279 -11.107 1.00 83.62 234 LEU A N 1
ATOM 1796 C CA . LEU A 1 234 ? 26.125 5.045 -11.959 1.00 83.62 234 LEU A CA 1
ATOM 1797 C C . LEU A 1 234 ? 26.522 4.370 -13.283 1.00 83.62 234 LEU A C 1
ATOM 1799 O O . LEU A 1 234 ? 27.079 5.005 -14.183 1.00 83.62 234 LEU A O 1
ATOM 1803 N N . ALA A 1 235 ? 26.172 3.095 -13.427 1.00 88.44 235 ALA A N 1
ATOM 1804 C CA . ALA A 1 235 ? 26.373 2.321 -14.644 1.00 88.44 235 ALA A CA 1
ATOM 1805 C C . ALA A 1 235 ? 25.247 2.582 -15.665 1.00 88.44 235 ALA A C 1
ATOM 1807 O O . ALA A 1 235 ? 24.134 2.968 -15.287 1.00 88.44 235 ALA A O 1
ATOM 1808 N N . PRO A 1 236 ? 25.490 2.376 -16.974 1.00 91.50 236 PRO A N 1
ATOM 1809 C CA . PRO A 1 236 ? 24.407 2.254 -17.947 1.00 91.50 236 PRO A CA 1
ATOM 1810 C C . PRO A 1 236 ? 23.413 1.169 -17.519 1.00 91.50 236 PRO A C 1
ATOM 1812 O O . PRO A 1 236 ? 23.834 0.112 -17.051 1.00 91.50 236 PRO A O 1
ATOM 1815 N N . LEU A 1 237 ? 22.114 1.425 -17.685 1.00 90.62 237 LEU A N 1
ATOM 1816 C CA . LEU A 1 237 ? 21.084 0.423 -17.426 1.00 90.62 237 LEU A CA 1
ATOM 1817 C C . LEU A 1 237 ? 21.299 -0.798 -18.328 1.00 90.62 237 LEU A C 1
ATOM 1819 O O . LEU A 1 237 ? 21.418 -0.659 -19.546 1.00 90.62 237 LEU A O 1
ATOM 1823 N N . ALA A 1 238 ? 21.371 -1.981 -17.723 1.00 89.44 238 ALA A N 1
ATOM 1824 C CA . ALA A 1 238 ? 21.634 -3.225 -18.434 1.00 89.44 238 ALA A CA 1
ATOM 1825 C C . ALA A 1 238 ? 20.366 -4.088 -18.527 1.00 89.44 238 ALA A C 1
ATOM 1827 O O . ALA A 1 238 ? 19.600 -4.211 -17.569 1.00 89.44 238 ALA A O 1
ATOM 1828 N N . SER A 1 239 ? 20.139 -4.689 -19.699 1.00 92.00 239 SER A N 1
ATOM 1829 C CA . SER A 1 239 ? 18.926 -5.467 -19.988 1.00 92.00 239 SER A CA 1
ATOM 1830 C C . SER A 1 239 ? 18.785 -6.720 -19.121 1.00 92.00 239 SER A C 1
ATOM 1832 O O . SER A 1 239 ? 17.666 -7.115 -18.809 1.00 92.00 239 SER A O 1
ATOM 1834 N N . ASP A 1 240 ? 19.892 -7.352 -18.738 1.00 91.81 240 ASP A N 1
ATOM 1835 C CA . ASP A 1 240 ? 19.914 -8.538 -17.876 1.00 91.81 240 ASP A CA 1
ATOM 1836 C C . ASP A 1 240 ? 19.429 -8.220 -16.455 1.00 91.81 240 ASP A C 1
ATOM 1838 O O . ASP A 1 240 ? 18.739 -9.034 -15.842 1.00 91.81 240 ASP A O 1
ATOM 1842 N N . GLN A 1 241 ? 19.731 -7.017 -15.952 1.00 90.12 241 GLN A N 1
ATOM 1843 C CA . GLN A 1 241 ? 19.271 -6.571 -14.638 1.00 90.12 241 GLN A CA 1
ATOM 1844 C C . GLN A 1 241 ? 17.754 -6.373 -14.616 1.00 90.12 241 GLN A C 1
ATOM 1846 O O . GLN A 1 241 ? 17.107 -6.823 -13.676 1.00 90.12 241 GLN A O 1
ATOM 1851 N N . LEU A 1 242 ? 17.177 -5.773 -15.664 1.00 94.19 242 LEU A N 1
ATOM 1852 C CA . LEU A 1 242 ? 15.722 -5.614 -15.804 1.00 94.19 242 LEU A CA 1
ATOM 1853 C C . LEU A 1 242 ? 15.001 -6.955 -15.992 1.00 94.19 242 LEU A C 1
ATOM 1855 O O . LEU A 1 242 ? 13.967 -7.196 -15.366 1.00 94.19 242 LEU A O 1
ATOM 1859 N N . ALA A 1 243 ? 15.573 -7.858 -16.793 1.00 94.94 243 ALA A N 1
ATOM 1860 C CA . ALA A 1 243 ? 14.966 -9.154 -17.090 1.00 94.94 243 ALA A CA 1
ATOM 1861 C C . ALA A 1 243 ? 14.716 -10.003 -15.830 1.00 94.94 243 ALA A C 1
ATOM 1863 O O . ALA A 1 243 ? 13.742 -10.754 -15.782 1.00 94.94 243 ALA A O 1
ATOM 1864 N N . ARG A 1 244 ? 15.533 -9.850 -14.775 1.00 92.12 244 ARG A N 1
ATOM 1865 C CA . ARG A 1 244 ? 15.320 -10.527 -13.477 1.00 92.12 244 ARG A CA 1
ATOM 1866 C C . ARG A 1 244 ? 14.015 -10.127 -12.785 1.00 92.12 244 ARG A C 1
ATOM 1868 O O . ARG A 1 244 ? 13.465 -10.917 -12.024 1.00 92.12 244 ARG A O 1
ATOM 1875 N N . PHE A 1 245 ? 13.510 -8.932 -13.068 1.00 94.56 245 PHE A N 1
ATOM 1876 C CA . PHE A 1 245 ? 12.222 -8.435 -12.584 1.00 94.56 245 PHE A CA 1
ATOM 1877 C C . PHE A 1 245 ? 11.073 -8.746 -13.554 1.00 94.56 245 PHE A C 1
ATOM 1879 O O . PHE A 1 245 ? 9.956 -8.291 -13.337 1.00 94.56 245 PHE A O 1
ATOM 1886 N N . GLY A 1 246 ? 11.329 -9.483 -14.642 1.00 95.88 246 GLY A N 1
ATOM 1887 C CA . GLY A 1 246 ? 10.358 -9.697 -15.716 1.00 95.88 246 GLY A CA 1
ATOM 1888 C C . GLY A 1 246 ? 10.109 -8.462 -16.585 1.00 95.88 246 GLY A C 1
ATOM 1889 O O . GLY A 1 246 ? 9.104 -8.421 -17.290 1.00 95.88 246 GLY A O 1
ATOM 1890 N N . ILE A 1 247 ? 10.993 -7.461 -16.524 1.00 97.50 247 ILE A N 1
ATOM 1891 C CA . ILE A 1 247 ? 10.860 -6.196 -17.250 1.00 97.50 247 ILE A CA 1
ATOM 1892 C C . ILE A 1 247 ? 11.539 -6.326 -18.614 1.00 97.50 247 IL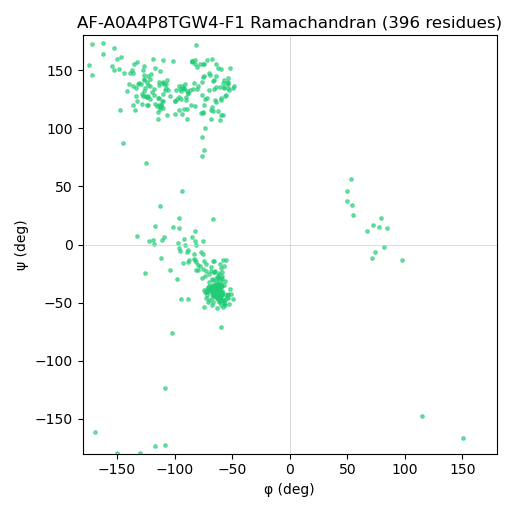E A C 1
ATOM 1894 O O . ILE A 1 247 ? 12.731 -6.638 -18.694 1.00 97.50 247 ILE A O 1
ATOM 1898 N N . ASP A 1 248 ? 10.791 -6.052 -19.682 1.00 97.50 248 ASP A N 1
ATOM 1899 C CA . ASP A 1 248 ? 11.354 -5.938 -21.024 1.00 97.50 248 ASP A CA 1
ATOM 1900 C C . ASP A 1 248 ? 12.088 -4.600 -21.185 1.00 97.50 248 ASP A C 1
ATOM 1902 O O . ASP A 1 248 ? 11.558 -3.528 -20.887 1.00 97.50 248 ASP A O 1
ATOM 1906 N N . HIS A 1 249 ? 13.334 -4.657 -21.657 1.00 96.25 249 HIS A N 1
ATOM 1907 C CA . HIS A 1 249 ? 14.184 -3.474 -21.757 1.00 96.25 249 HIS A CA 1
ATOM 1908 C C . HIS A 1 249 ? 13.683 -2.467 -22.804 1.00 96.25 249 HIS A C 1
ATOM 1910 O O . HIS A 1 249 ? 13.829 -1.263 -22.598 1.00 96.25 249 HIS A O 1
ATOM 1916 N N . GLN A 1 250 ? 13.109 -2.919 -23.924 1.00 96.44 250 GLN A N 1
ATOM 1917 C CA . GLN A 1 250 ? 12.606 -2.013 -24.961 1.00 96.44 250 GLN A CA 1
ATOM 1918 C C . GLN A 1 250 ? 11.322 -1.323 -24.503 1.00 96.44 250 GLN A C 1
ATOM 1920 O O . GLN A 1 250 ? 11.234 -0.099 -24.596 1.00 96.44 250 GLN A O 1
ATOM 1925 N N . GLU A 1 251 ? 10.376 -2.080 -23.936 1.00 97.06 251 GLU A N 1
ATOM 1926 C CA . GLU A 1 251 ? 9.150 -1.515 -23.358 1.00 97.06 251 GLU A CA 1
ATOM 1927 C C . GLU A 1 251 ? 9.476 -0.496 -22.254 1.00 97.06 251 GLU A C 1
ATOM 1929 O O . GLU A 1 251 ? 8.894 0.591 -22.218 1.00 97.06 251 GLU A O 1
ATOM 1934 N N . PHE A 1 252 ? 10.456 -0.806 -21.396 1.00 97.50 252 PHE A N 1
ATOM 1935 C CA . PHE A 1 252 ? 10.917 0.105 -20.351 1.00 97.50 252 PHE A CA 1
ATOM 1936 C C . PHE A 1 252 ? 11.465 1.417 -20.922 1.00 97.50 252 PHE A C 1
ATOM 1938 O O . PHE A 1 252 ? 11.069 2.493 -20.474 1.00 97.50 252 PHE A O 1
ATOM 1945 N N . VAL A 1 253 ? 12.349 1.355 -21.926 1.00 96.38 253 VAL A N 1
ATOM 1946 C CA . VAL A 1 253 ? 12.915 2.561 -22.554 1.00 96.38 253 VAL A CA 1
ATOM 1947 C C . VAL A 1 253 ? 11.815 3.426 -23.173 1.00 96.38 253 VAL A C 1
ATOM 1949 O O . VAL A 1 253 ? 11.805 4.632 -22.937 1.00 96.38 253 VAL A O 1
ATOM 1952 N N . SER A 1 254 ? 10.847 2.833 -23.877 1.00 95.62 254 SER A N 1
ATOM 1953 C CA . SER A 1 254 ? 9.719 3.581 -24.449 1.00 95.62 254 SER A CA 1
ATOM 1954 C C . SER A 1 254 ? 8.830 4.233 -23.382 1.00 95.62 254 SER A C 1
ATOM 1956 O O . SER A 1 254 ? 8.397 5.373 -23.545 1.00 95.62 254 SER A O 1
ATOM 1958 N N . ALA A 1 255 ? 8.585 3.559 -22.254 1.00 95.75 255 ALA A N 1
ATOM 1959 C CA . ALA A 1 255 ? 7.847 4.156 -21.140 1.00 95.75 255 ALA A CA 1
ATOM 1960 C C . ALA A 1 255 ? 8.619 5.318 -20.487 1.00 95.75 255 ALA A C 1
ATOM 1962 O O . ALA A 1 255 ? 8.023 6.320 -20.089 1.00 95.75 255 ALA A O 1
ATOM 1963 N N . VAL A 1 256 ? 9.950 5.215 -20.408 1.00 94.25 256 VAL A N 1
ATOM 1964 C CA . VAL A 1 256 ? 10.823 6.296 -19.928 1.00 94.25 256 VAL A CA 1
ATOM 1965 C C . VAL A 1 256 ? 10.829 7.491 -20.883 1.00 94.25 256 VAL A C 1
ATOM 1967 O O . VAL A 1 256 ? 10.885 8.629 -20.421 1.00 94.25 256 VAL A O 1
ATOM 1970 N N . GLU A 1 257 ? 10.768 7.275 -22.195 1.00 93.62 257 GLU A N 1
ATOM 1971 C CA . GLU A 1 257 ? 10.643 8.366 -23.170 1.00 93.62 257 GLU A CA 1
ATOM 1972 C C . GLU A 1 257 ? 9.354 9.159 -22.938 1.00 93.62 257 GLU A C 1
ATOM 1974 O O . GLU A 1 257 ? 9.417 10.378 -22.775 1.00 93.62 257 GLU A O 1
ATOM 1979 N N . LEU A 1 258 ? 8.218 8.472 -22.770 1.00 91.31 258 LEU A N 1
ATOM 1980 C CA . LEU A 1 258 ? 6.947 9.119 -22.427 1.00 91.31 258 LEU A CA 1
ATOM 1981 C C . LEU A 1 258 ? 7.037 9.902 -21.105 1.00 91.31 258 LEU A C 1
ATOM 1983 O O . LEU A 1 258 ? 6.522 11.013 -20.990 1.00 91.31 258 LEU A O 1
ATOM 1987 N N . LEU A 1 259 ? 7.733 9.347 -20.110 1.00 89.75 259 LEU A N 1
ATOM 1988 C CA . LEU A 1 259 ? 7.979 10.006 -18.829 1.00 89.75 259 LEU A CA 1
ATOM 1989 C C . LEU A 1 259 ? 8.823 11.281 -18.960 1.00 89.75 259 LEU A C 1
ATOM 1991 O O . LEU A 1 259 ? 8.596 12.232 -18.217 1.00 89.75 259 LEU A O 1
ATOM 1995 N N . ARG A 1 260 ? 9.784 11.312 -19.888 1.00 88.19 260 ARG A N 1
ATOM 1996 C CA . ARG A 1 260 ? 10.641 12.480 -20.155 1.00 88.19 260 ARG A CA 1
ATOM 1997 C C . ARG A 1 260 ? 9.931 13.575 -20.945 1.00 88.19 260 ARG A C 1
ATOM 1999 O O . ARG A 1 260 ? 10.303 14.738 -20.821 1.00 88.19 260 ARG A O 1
ATOM 2006 N N . GLU A 1 261 ? 8.964 13.203 -21.775 1.00 88.75 261 GLU A N 1
ATOM 2007 C CA . GLU A 1 261 ? 8.135 14.145 -22.534 1.00 88.75 261 GLU A CA 1
ATOM 2008 C C . GLU A 1 261 ? 7.039 14.786 -21.673 1.00 88.75 261 GLU A C 1
ATOM 2010 O O . GLU A 1 261 ? 6.508 15.839 -22.027 1.00 88.75 261 GLU A O 1
ATOM 2015 N N . ALA A 1 262 ? 6.722 14.174 -20.530 1.00 85.62 262 ALA A N 1
ATOM 2016 C CA . ALA A 1 262 ? 5.697 14.650 -19.620 1.00 85.62 262 ALA A CA 1
ATOM 2017 C C . ALA A 1 262 ? 6.041 16.023 -19.001 1.00 85.62 262 ALA A C 1
ATOM 2019 O O . ALA A 1 262 ? 7.199 16.292 -18.665 1.00 85.62 262 ALA A O 1
ATOM 2020 N N . PRO A 1 263 ? 5.044 16.892 -18.754 1.00 78.31 263 PRO A N 1
ATOM 2021 C CA . PRO A 1 263 ? 5.266 18.164 -18.081 1.00 78.31 263 PRO A CA 1
ATOM 2022 C C . PRO A 1 263 ? 5.888 17.987 -16.679 1.00 78.31 263 PRO A C 1
ATOM 2024 O O . PRO A 1 263 ? 5.400 17.173 -15.889 1.00 78.31 263 PRO A O 1
ATOM 2027 N N . PRO A 1 264 ? 6.866 18.822 -16.270 1.00 65.38 264 PRO A N 1
ATOM 2028 C CA . PRO A 1 264 ? 7.492 18.735 -14.941 1.00 65.38 264 PRO A CA 1
ATOM 2029 C C . PRO A 1 264 ? 6.518 18.931 -13.767 1.00 65.38 264 PRO A C 1
ATOM 2031 O O . PRO A 1 264 ? 6.822 18.640 -12.613 1.00 65.38 264 PRO A O 1
ATOM 2034 N N . THR A 1 265 ? 5.337 19.489 -14.036 1.00 64.50 265 THR A N 1
ATOM 2035 C CA . THR A 1 265 ? 4.320 19.845 -13.043 1.00 64.50 265 THR A CA 1
ATOM 2036 C C . THR A 1 265 ? 3.341 18.713 -12.731 1.00 64.50 265 THR A C 1
ATOM 2038 O O . THR A 1 265 ? 2.500 18.891 -11.842 1.00 64.50 265 THR A O 1
ATOM 2041 N N . LEU A 1 266 ? 3.437 17.580 -13.430 1.00 70.88 266 LEU A N 1
ATOM 2042 C CA . LEU A 1 266 ? 2.459 16.495 -13.392 1.00 70.88 266 LEU A CA 1
ATOM 2043 C C . LEU A 1 266 ? 2.461 15.730 -12.051 1.00 70.88 266 LEU A C 1
ATOM 2045 O O . LEU A 1 266 ? 1.412 15.322 -11.581 1.00 70.88 266 LEU A O 1
ATOM 2049 N N . GLY A 1 267 ? 3.605 15.596 -11.366 1.00 61.97 267 GLY A N 1
ATOM 2050 C CA . GLY A 1 267 ? 3.728 14.840 -10.100 1.00 61.97 267 GLY A CA 1
ATOM 2051 C C . GLY A 1 267 ? 3.291 15.563 -8.814 1.00 61.97 267 GLY A C 1
ATOM 2052 O O . GLY A 1 267 ? 3.371 15.003 -7.729 1.00 61.97 267 GLY A O 1
ATOM 2053 N N . LEU A 1 268 ? 2.841 16.821 -8.883 1.00 63.56 268 LEU A N 1
ATOM 2054 C CA . LEU A 1 268 ? 2.480 17.617 -7.691 1.00 63.56 268 LEU A CA 1
ATOM 2055 C C . LEU A 1 268 ? 0.974 17.599 -7.372 1.00 63.56 268 LEU A C 1
ATOM 2057 O O . LEU A 1 268 ? 0.489 18.439 -6.611 1.00 63.56 268 LEU A O 1
ATOM 2061 N N . THR A 1 269 ? 0.222 16.679 -7.971 1.00 66.94 269 THR A N 1
ATOM 2062 C CA . THR A 1 269 ? -1.249 16.665 -8.010 1.00 66.94 269 THR A CA 1
ATOM 2063 C C . THR A 1 269 ? -1.886 16.526 -6.626 1.00 66.94 269 THR A C 1
ATOM 2065 O O . THR A 1 269 ? -2.634 17.420 -6.227 1.00 66.94 269 THR A O 1
ATOM 2068 N N . TRP A 1 270 ? -1.538 15.510 -5.827 1.00 67.56 270 TRP A N 1
ATOM 2069 C CA . TRP A 1 270 ? -2.147 15.354 -4.495 1.00 67.56 270 TRP A CA 1
ATOM 2070 C C . TRP A 1 270 ? -1.692 16.438 -3.509 1.00 67.56 270 TRP A C 1
ATOM 2072 O O . TRP A 1 270 ? -2.505 16.935 -2.727 1.00 67.56 270 TRP A O 1
ATOM 2082 N N . ARG A 1 271 ? -0.425 16.886 -3.572 1.00 71.38 271 ARG A N 1
ATOM 2083 C CA . ARG A 1 271 ? 0.093 17.954 -2.691 1.00 71.38 271 ARG A CA 1
ATOM 2084 C C . ARG A 1 271 ? -0.671 19.260 -2.866 1.00 71.38 271 ARG A C 1
ATOM 2086 O O . ARG A 1 271 ? -0.910 19.958 -1.883 1.00 71.38 271 ARG A O 1
ATOM 2093 N N . ARG A 1 272 ? -1.098 19.574 -4.095 1.00 78.50 272 ARG A N 1
ATOM 2094 C CA . ARG A 1 272 ? -1.960 20.737 -4.376 1.00 78.50 272 ARG A CA 1
ATOM 2095 C C . ARG A 1 272 ? -3.307 20.646 -3.664 1.00 78.50 272 ARG A C 1
ATOM 2097 O O . ARG A 1 272 ? -3.854 21.679 -3.294 1.00 78.50 272 ARG A O 1
ATOM 2104 N N . THR A 1 273 ? -3.810 19.432 -3.447 1.00 80.69 273 THR A N 1
ATOM 2105 C CA . THR A 1 273 ? -5.077 19.180 -2.746 1.00 80.69 273 THR A CA 1
ATOM 2106 C C . THR A 1 273 ? -4.920 18.990 -1.235 1.00 80.69 273 THR A C 1
ATOM 2108 O O . THR A 1 273 ? -5.915 18.830 -0.530 1.00 80.69 273 THR A O 1
ATOM 2111 N N . GLN A 1 274 ? -3.695 19.052 -0.696 1.00 82.62 274 GLN A N 1
ATOM 2112 C CA . GLN A 1 274 ? -3.439 18.877 0.736 1.00 82.62 274 GLN A CA 1
ATOM 2113 C C . GLN A 1 274 ? -4.285 19.814 1.623 1.00 82.62 274 GLN A C 1
ATOM 2115 O O . GLN A 1 274 ? -4.845 19.329 2.610 1.00 82.62 274 GLN A O 1
ATOM 2120 N N . PRO A 1 275 ? -4.463 21.115 1.303 1.00 88.12 275 PRO A N 1
ATOM 2121 C CA . PRO A 1 275 ? -5.343 21.983 2.088 1.00 88.12 275 PRO A CA 1
ATOM 2122 C C . PRO A 1 275 ? -6.803 21.505 2.105 1.00 88.12 275 PRO A C 1
ATOM 2124 O O . PRO A 1 275 ? -7.482 21.612 3.123 1.00 88.12 275 PRO A O 1
ATOM 2127 N N . GLN A 1 276 ? -7.296 20.958 0.995 1.00 89.06 276 GLN A N 1
ATOM 2128 C CA . GLN A 1 276 ? -8.650 20.422 0.870 1.00 89.06 276 GLN A CA 1
ATOM 2129 C C . GLN A 1 276 ? -8.794 19.109 1.643 1.00 89.06 276 GLN A C 1
ATOM 2131 O O . GLN A 1 276 ? -9.808 18.925 2.309 1.00 89.06 276 GLN A O 1
ATOM 2136 N N . ILE A 1 277 ? -7.772 18.247 1.638 1.00 83.75 277 ILE A N 1
ATOM 2137 C CA . ILE A 1 277 ? -7.733 17.027 2.460 1.00 83.75 277 ILE A CA 1
ATOM 2138 C C .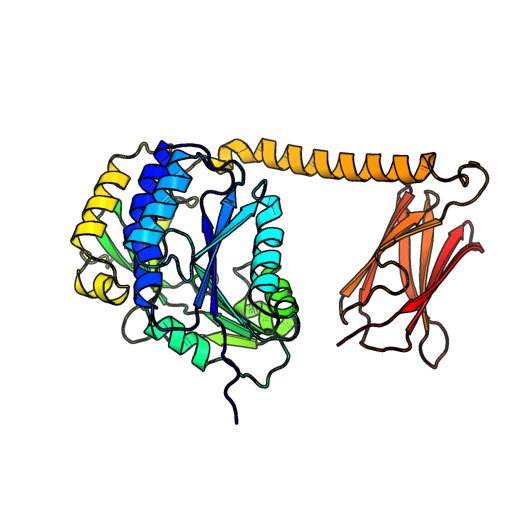 ILE A 1 277 ? -7.819 17.381 3.952 1.00 83.75 277 ILE A C 1
ATOM 2140 O O . ILE A 1 277 ? -8.587 16.761 4.687 1.00 83.75 277 ILE A O 1
ATOM 2144 N N . LEU A 1 278 ? -7.094 18.413 4.400 1.00 85.38 278 LEU A N 1
ATOM 2145 C CA . LEU A 1 278 ? -7.186 18.899 5.782 1.00 85.38 278 LEU A CA 1
ATOM 2146 C C . LEU A 1 278 ? -8.591 19.434 6.097 1.00 85.38 278 LEU A C 1
ATOM 2148 O O . LEU A 1 278 ? -9.185 19.037 7.095 1.00 85.38 278 LEU A O 1
ATOM 2152 N N . ARG A 1 279 ? -9.183 20.233 5.199 1.00 89.88 279 ARG A N 1
ATOM 2153 C CA . ARG A 1 279 ? -10.575 20.702 5.348 1.00 89.88 279 ARG A CA 1
ATOM 2154 C C . ARG A 1 279 ? -11.587 19.556 5.391 1.00 89.88 279 ARG A C 1
ATOM 2156 O O . ARG A 1 279 ? -12.572 19.645 6.118 1.00 89.88 279 ARG A O 1
ATOM 2163 N N . LEU A 1 280 ? -11.372 18.490 4.619 1.00 86.06 280 LEU A N 1
ATOM 2164 C CA . LEU A 1 280 ? -12.216 17.296 4.645 1.00 86.06 280 LEU A CA 1
ATOM 2165 C C . LEU A 1 280 ? -12.089 16.560 5.985 1.00 86.06 280 LEU A C 1
ATOM 2167 O O . LEU A 1 280 ? -13.095 16.104 6.532 1.00 86.06 280 LEU A O 1
ATOM 2171 N N . ALA A 1 281 ? -10.877 16.472 6.538 1.00 81.00 281 ALA A N 1
ATOM 2172 C CA . ALA A 1 281 ? -10.654 15.920 7.870 1.00 81.00 281 ALA A CA 1
ATOM 2173 C C . ALA A 1 281 ? -11.393 16.736 8.948 1.00 81.00 281 ALA A C 1
ATOM 2175 O O . ALA A 1 281 ? -12.100 16.149 9.769 1.00 81.00 281 ALA A O 1
ATOM 2176 N N . ASP A 1 282 ? -11.329 18.068 8.885 1.00 84.75 282 ASP A N 1
ATOM 2177 C CA . ASP A 1 282 ? -12.068 18.958 9.791 1.00 84.75 282 ASP A CA 1
ATOM 2178 C C . ASP A 1 282 ? -13.587 18.787 9.640 1.00 84.75 282 ASP A C 1
ATOM 2180 O O . ASP A 1 282 ? -14.306 18.597 10.622 1.00 84.75 282 ASP A O 1
ATOM 2184 N N . ALA A 1 283 ? -14.091 18.741 8.403 1.00 88.62 283 ALA A N 1
ATOM 2185 C CA . ALA A 1 283 ? -15.508 18.507 8.133 1.00 88.62 283 ALA A CA 1
ATOM 2186 C C . ALA A 1 283 ? -15.993 17.157 8.692 1.00 88.62 283 ALA A C 1
ATOM 2188 O O . ALA A 1 283 ? -17.120 17.045 9.175 1.00 88.62 283 ALA A O 1
ATOM 2189 N N . ARG A 1 284 ? -15.152 16.116 8.685 1.00 82.31 284 ARG A N 1
ATOM 2190 C CA . ARG A 1 284 ? -15.475 14.816 9.300 1.00 82.31 284 ARG A CA 1
ATOM 2191 C C . ARG A 1 284 ? -15.578 14.898 10.819 1.00 82.31 284 ARG A C 1
ATOM 2193 O O . ARG A 1 284 ? -16.459 14.251 11.395 1.00 82.31 284 ARG A O 1
ATOM 2200 N N . LEU A 1 285 ? -14.721 15.688 11.465 1.00 78.06 285 LEU A N 1
ATOM 2201 C CA . LEU A 1 285 ? -14.836 15.971 12.898 1.00 78.06 285 LEU A CA 1
ATOM 2202 C C . LEU A 1 285 ? -16.153 16.699 13.200 1.00 78.06 285 LEU A C 1
ATOM 2204 O O . LEU A 1 285 ? -16.865 16.328 14.136 1.00 78.06 285 LEU A O 1
ATOM 2208 N N . ASP A 1 286 ? -16.533 17.646 12.348 1.00 82.81 286 ASP A N 1
ATOM 2209 C CA . ASP A 1 286 ? -17.800 18.369 12.444 1.00 82.81 286 ASP A CA 1
ATOM 2210 C C . ASP A 1 286 ? -19.017 17.457 12.251 1.00 82.81 286 ASP A C 1
ATOM 2212 O O . ASP A 1 286 ? -19.953 17.501 13.050 1.00 82.81 286 ASP A O 1
ATOM 2216 N N . VAL A 1 287 ? -18.999 16.557 11.264 1.00 78.88 287 VAL A N 1
ATOM 2217 C CA . VAL A 1 287 ? -20.047 15.537 11.084 1.00 78.88 287 VAL A CA 1
ATOM 2218 C C . VAL A 1 287 ? -20.149 14.645 12.322 1.00 78.88 287 VAL A C 1
ATOM 2220 O O . VAL A 1 287 ? -21.253 14.367 12.800 1.00 78.88 287 VAL A O 1
ATOM 2223 N N . ALA A 1 288 ? -19.019 14.218 12.893 1.00 73.00 288 ALA A N 1
ATOM 2224 C CA . ALA A 1 288 ? -19.008 13.425 14.120 1.00 73.00 288 ALA A CA 1
ATOM 2225 C C . ALA A 1 288 ? -19.589 14.197 15.322 1.00 73.00 288 ALA A C 1
ATOM 2227 O O . ALA A 1 288 ? -20.273 13.592 16.162 1.00 73.00 288 ALA A O 1
ATOM 2228 N N . ARG A 1 289 ? -19.361 15.518 15.385 1.00 76.06 289 ARG A N 1
ATOM 2229 C CA . ARG A 1 289 ? -19.966 16.438 16.362 1.00 76.06 289 ARG A CA 1
ATOM 2230 C C . ARG A 1 289 ? -21.474 16.565 16.143 1.00 76.06 289 ARG A C 1
ATOM 2232 O O . ARG A 1 289 ? -22.230 16.346 17.080 1.00 76.06 289 ARG A O 1
ATOM 2239 N N . VAL A 1 290 ? -21.943 16.815 14.924 1.00 78.62 290 VAL A N 1
ATOM 2240 C CA . VAL A 1 290 ? -23.384 16.917 14.624 1.00 78.62 290 VAL A CA 1
ATOM 2241 C C . VAL A 1 290 ? -24.104 15.600 14.903 1.00 78.62 290 VAL A C 1
ATOM 2243 O O . VAL A 1 290 ? -25.130 15.590 15.577 1.00 78.62 290 VAL A O 1
ATOM 2246 N N . LYS A 1 291 ? -23.548 14.458 14.474 1.00 74.12 291 LYS A N 1
ATOM 2247 C CA . LYS A 1 291 ? -24.137 13.137 14.747 1.00 74.12 291 LYS A CA 1
ATOM 2248 C C . LYS A 1 291 ? -24.318 12.900 16.241 1.00 74.12 291 LYS A C 1
ATOM 2250 O O . LYS A 1 291 ? -25.272 12.250 16.663 1.00 74.12 291 LYS A O 1
ATOM 2255 N N . ARG A 1 292 ? -23.393 13.408 17.047 1.00 66.75 292 ARG A N 1
ATOM 2256 C CA . ARG A 1 292 ? -23.509 13.362 18.495 1.00 66.75 292 ARG A CA 1
ATOM 2257 C C . ARG A 1 292 ? -24.650 14.243 19.005 1.00 66.75 292 ARG A C 1
ATOM 2259 O O . ARG A 1 292 ? -25.427 13.750 19.808 1.00 66.75 292 ARG A O 1
ATOM 2266 N N . GLU A 1 293 ? -24.784 15.479 18.532 1.00 71.38 293 GLU A N 1
ATOM 2267 C CA . GLU A 1 293 ? -25.918 16.346 18.892 1.00 71.38 293 GLU A CA 1
ATOM 2268 C C . GLU A 1 293 ? -27.264 15.732 18.479 1.00 71.38 293 GLU A C 1
ATOM 2270 O O . GLU A 1 293 ? -28.233 15.812 19.222 1.00 71.38 293 GLU A O 1
ATOM 2275 N N . MET A 1 294 ? -27.325 15.013 17.354 1.00 74.88 294 MET A N 1
ATOM 2276 C CA . MET A 1 294 ? -28.522 14.245 16.988 1.00 74.88 294 MET A CA 1
ATOM 2277 C C . MET A 1 294 ? -28.830 13.136 18.000 1.00 74.88 294 MET A C 1
ATOM 2279 O O . MET A 1 294 ? -29.985 12.953 18.366 1.00 74.88 294 MET A O 1
ATOM 2283 N N . VAL A 1 295 ? -27.813 12.385 18.449 1.00 67.56 295 VAL A N 1
ATOM 2284 C CA . VAL A 1 295 ? -27.983 11.375 19.514 1.00 67.56 295 VAL A CA 1
ATOM 2285 C C . VAL A 1 295 ? -28.481 12.036 20.794 1.00 67.56 295 VAL A C 1
ATOM 2287 O O . VAL A 1 295 ? -29.310 11.445 21.479 1.00 67.56 295 VAL A O 1
ATOM 2290 N N . LYS A 1 296 ? -28.016 13.259 21.081 1.00 64.88 296 LYS A N 1
ATOM 2291 C CA . LYS A 1 296 ? -28.541 14.061 22.177 1.00 64.88 296 LYS A CA 1
ATOM 2292 C C . LYS A 1 296 ? -30.042 14.325 21.961 1.00 64.88 296 LYS A C 1
ATOM 2294 O O . LYS A 1 296 ? -30.874 13.683 22.588 1.00 64.88 296 LYS A O 1
ATOM 2299 N N . ILE A 1 297 ? -30.398 15.151 20.982 1.00 68.69 297 ILE A N 1
ATOM 2300 C CA . ILE A 1 297 ? -31.783 15.592 20.717 1.00 68.69 297 ILE A CA 1
ATOM 2301 C C . ILE A 1 297 ? -32.789 14.430 20.624 1.00 68.69 297 ILE A C 1
ATOM 2303 O O . ILE A 1 297 ? -33.879 14.523 21.177 1.00 68.69 297 ILE A O 1
ATOM 2307 N N . ASN A 1 298 ? -32.433 13.332 19.950 1.00 66.38 298 ASN A N 1
ATOM 2308 C CA . ASN A 1 298 ? -33.362 12.233 19.654 1.00 66.38 298 ASN A CA 1
ATOM 2309 C C . ASN A 1 298 ? -33.504 11.198 20.777 1.00 66.38 298 ASN A C 1
ATOM 2311 O O . ASN A 1 298 ? -34.138 10.161 20.581 1.00 66.38 298 ASN A O 1
ATOM 2315 N N . SER A 1 299 ? -32.906 11.436 21.939 1.00 62.09 299 SER A N 1
ATOM 2316 C CA . SER A 1 299 ? -33.147 10.610 23.116 1.00 62.09 299 SER A CA 1
ATOM 2317 C C . SER A 1 299 ? -34.029 11.390 24.093 1.00 62.09 299 SER A C 1
ATOM 2319 O O . SER A 1 299 ? -33.766 12.553 24.372 1.00 62.09 299 SER A O 1
ATOM 2321 N N . ASN A 1 300 ? -35.086 10.769 24.633 1.00 52.53 300 ASN A N 1
ATOM 2322 C CA . ASN A 1 300 ? -36.031 11.381 25.596 1.00 52.53 300 ASN A CA 1
ATOM 2323 C C . ASN A 1 300 ? -35.394 11.712 26.971 1.00 52.53 300 ASN A C 1
ATOM 2325 O O . ASN A 1 300 ? -36.080 11.785 27.983 1.00 52.53 300 ASN A O 1
ATOM 2329 N N . ILE A 1 301 ? -34.071 11.860 27.021 1.00 50.53 301 ILE A N 1
ATOM 2330 C CA . ILE A 1 301 ? -33.221 11.893 28.215 1.00 50.53 301 ILE A CA 1
ATOM 2331 C C . ILE A 1 301 ? -32.672 13.323 28.447 1.00 50.53 301 ILE A C 1
ATOM 2333 O O . ILE A 1 301 ? -31.849 13.546 29.324 1.00 50.53 301 ILE A O 1
ATOM 2337 N N . PHE A 1 302 ? -33.118 14.319 27.667 1.00 50.91 302 PHE A N 1
ATOM 2338 C CA . PHE A 1 302 ? -32.599 15.698 27.672 1.00 50.91 302 PHE A CA 1
ATOM 2339 C C . PHE A 1 302 ? -33.368 16.661 28.579 1.00 50.91 302 PHE A C 1
ATOM 2341 O O . PHE A 1 302 ? -33.638 17.803 28.205 1.00 50.91 302 PHE A O 1
ATOM 2348 N N . ASP A 1 303 ? -33.663 16.239 29.806 1.00 55.38 303 ASP A N 1
ATOM 2349 C CA . ASP A 1 303 ? -33.779 17.229 30.872 1.00 55.38 303 ASP A CA 1
ATOM 2350 C C . ASP A 1 303 ? -32.358 17.694 31.236 1.00 55.38 303 ASP A C 1
ATOM 2352 O O . ASP A 1 303 ? -31.521 16.893 31.649 1.00 55.38 303 ASP A O 1
ATOM 2356 N N . ARG A 1 304 ? -32.073 18.997 31.089 1.00 51.84 304 ARG A N 1
ATOM 2357 C CA . ARG A 1 304 ? -30.782 19.610 31.464 1.00 51.84 304 ARG A CA 1
ATOM 2358 C C . ARG A 1 304 ? -30.422 19.396 32.941 1.00 51.84 304 ARG A C 1
ATOM 2360 O O . ARG A 1 304 ? -29.261 19.576 33.296 1.00 51.84 304 ARG A O 1
ATOM 2367 N N . SER A 1 305 ? -31.392 19.049 33.787 1.00 56.53 305 SER A N 1
ATOM 2368 C CA . SER A 1 305 ? -31.183 18.744 35.204 1.00 56.53 305 SER A CA 1
ATOM 2369 C C . SER A 1 305 ? -30.697 17.310 35.464 1.00 56.53 305 SER A C 1
ATOM 2371 O O . SER A 1 305 ? -30.191 17.025 36.549 1.00 56.53 305 SER A O 1
ATOM 2373 N N . THR A 1 306 ? -30.806 16.412 34.477 1.00 60.84 306 THR A N 1
ATOM 2374 C CA . THR A 1 306 ? -30.451 14.997 34.629 1.00 60.84 306 THR A CA 1
ATOM 2375 C C . THR A 1 306 ? -29.057 14.728 34.048 1.00 60.84 306 THR A C 1
ATOM 2377 O O . THR A 1 306 ? -28.814 15.012 32.872 1.00 60.84 306 THR A O 1
ATOM 2380 N N . PRO A 1 307 ? -28.108 14.185 34.834 1.00 62.12 307 PRO A N 1
ATOM 2381 C CA . PRO A 1 307 ? -26.790 13.810 34.333 1.00 62.12 307 PRO A CA 1
ATOM 2382 C C . PRO A 1 307 ? -26.883 12.849 33.138 1.00 62.12 307 PRO A C 1
ATOM 2384 O O . PRO A 1 307 ? -27.555 11.822 33.209 1.00 62.12 307 PRO A O 1
ATOM 2387 N N . PHE A 1 308 ? -26.199 13.174 32.039 1.00 73.50 308 PHE A N 1
ATOM 2388 C CA . PHE A 1 308 ? -26.211 12.390 30.802 1.00 73.50 308 PHE A CA 1
ATOM 2389 C C . PHE A 1 308 ? -25.015 11.444 30.757 1.00 73.50 308 PHE A C 1
ATOM 2391 O O . PHE A 1 308 ? -23.884 11.876 30.986 1.00 73.50 308 PHE A O 1
ATOM 2398 N N . PHE A 1 309 ? -25.239 10.193 30.353 1.00 81.44 309 PHE A N 1
ATOM 2399 C CA . PHE A 1 309 ? -24.161 9.233 30.167 1.00 81.44 309 PHE A CA 1
ATOM 2400 C C . PHE A 1 309 ? -24.457 8.244 29.035 1.00 81.44 309 PHE A C 1
ATOM 2402 O O . PHE A 1 309 ? -25.391 7.450 29.101 1.00 81.44 309 PHE A O 1
ATOM 2409 N N . TYR A 1 310 ? -23.650 8.292 27.974 1.00 84.00 310 TYR A N 1
ATOM 2410 C CA . TYR A 1 310 ? -23.779 7.423 26.807 1.00 84.00 310 TYR A CA 1
ATOM 2411 C C . TYR A 1 310 ? -22.433 6.834 26.413 1.00 84.00 310 TYR A C 1
ATOM 2413 O O . TYR A 1 310 ? -21.485 7.554 26.086 1.00 84.00 310 TYR A O 1
ATOM 2421 N N . LEU A 1 311 ? -22.375 5.508 26.365 1.00 86.50 311 LEU A N 1
ATOM 2422 C CA . LEU A 1 311 ? -21.236 4.772 25.847 1.00 86.50 311 LEU A CA 1
ATOM 2423 C C . LEU A 1 311 ? -21.362 4.617 24.329 1.00 86.50 311 LEU A C 1
ATOM 2425 O O . LEU A 1 311 ? -22.310 4.018 23.828 1.00 86.50 311 LEU A O 1
ATOM 2429 N N . ARG A 1 312 ? -20.384 5.136 23.583 1.00 84.75 312 ARG A N 1
ATOM 2430 C CA . ARG A 1 312 ? -20.348 5.021 22.121 1.00 84.75 312 ARG A CA 1
ATOM 2431 C C . ARG A 1 312 ? -19.642 3.743 21.686 1.00 84.75 312 ARG A C 1
ATOM 2433 O O . ARG A 1 312 ? -20.144 3.061 20.796 1.00 84.75 312 ARG A O 1
ATOM 2440 N N . ARG A 1 313 ? -18.473 3.451 22.263 1.00 86.88 313 ARG A N 1
ATOM 2441 C CA . ARG A 1 313 ? -17.682 2.239 21.995 1.00 86.88 313 ARG A CA 1
ATOM 2442 C C . ARG A 1 313 ? -16.799 1.881 23.194 1.00 86.88 313 ARG A C 1
ATOM 2444 O O . ARG A 1 313 ? -16.368 2.805 23.880 1.00 86.88 313 ARG A O 1
ATOM 2451 N N . PRO A 1 314 ? -16.439 0.601 23.359 1.00 85.56 314 PRO A N 1
ATOM 2452 C CA . PRO A 1 314 ? -17.104 -0.552 22.756 1.00 85.56 314 PRO A CA 1
ATOM 2453 C C . PRO A 1 314 ? -18.550 -0.667 23.249 1.00 85.56 314 PRO A C 1
ATOM 2455 O O . PRO A 1 314 ? -18.889 -0.168 24.317 1.00 85.56 314 PRO A O 1
ATOM 2458 N N . LEU A 1 315 ? -19.426 -1.244 22.428 1.00 81.56 315 LEU A N 1
ATOM 2459 C CA . LEU A 1 315 ? -20.806 -1.501 22.839 1.00 81.56 315 LEU A CA 1
ATOM 2460 C C . LEU A 1 315 ? -20.847 -2.738 23.749 1.00 81.56 315 LEU A C 1
ATOM 2462 O O . LEU A 1 315 ? -19.967 -3.596 23.630 1.00 81.56 315 LEU A O 1
ATOM 2466 N N . PRO A 1 316 ? -21.861 -2.868 24.623 1.00 80.94 316 PRO A N 1
ATOM 2467 C CA . PRO A 1 316 ? -22.066 -4.094 25.380 1.00 80.94 316 PRO A CA 1
ATOM 2468 C C . PRO A 1 316 ? -22.041 -5.320 24.461 1.00 80.94 316 PRO A C 1
ATOM 2470 O O . PRO A 1 316 ? -22.662 -5.302 23.397 1.00 80.94 316 PRO A O 1
ATOM 2473 N N . ARG A 1 317 ? -21.330 -6.375 24.882 1.00 78.44 317 ARG A N 1
ATOM 2474 C CA . ARG A 1 317 ? -21.125 -7.629 24.125 1.00 78.44 317 ARG A CA 1
ATOM 2475 C C . ARG A 1 317 ? -20.290 -7.511 22.843 1.00 78.44 317 ARG A C 1
ATOM 2477 O O . ARG A 1 317 ? -20.254 -8.460 22.067 1.00 78.44 317 ARG A O 1
ATOM 2484 N N . ALA A 1 318 ? -19.619 -6.387 22.599 1.00 78.62 318 ALA A N 1
ATOM 2485 C CA . ALA A 1 318 ? -18.621 -6.333 21.538 1.00 78.62 318 ALA A CA 1
ATOM 2486 C C . ALA A 1 318 ? -17.439 -7.255 21.881 1.00 78.62 318 ALA A C 1
ATOM 2488 O O . ALA A 1 318 ? -16.920 -7.205 22.997 1.00 78.62 318 ALA A O 1
ATOM 2489 N N . GLU A 1 319 ? -16.998 -8.061 20.916 1.00 76.19 319 GLU A N 1
ATOM 2490 C CA . GLU A 1 319 ? -15.762 -8.830 21.043 1.00 76.19 319 GLU A CA 1
ATOM 2491 C C . GLU A 1 319 ? -14.557 -7.891 20.941 1.00 76.19 319 GLU A C 1
ATOM 2493 O O . GLU A 1 319 ? -14.423 -7.119 19.985 1.0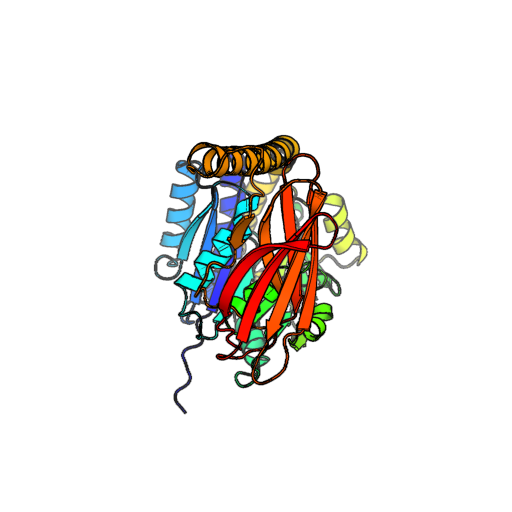0 76.19 319 GLU A O 1
ATOM 2498 N N . LEU A 1 320 ? -13.680 -7.945 21.940 1.00 84.69 320 LEU A N 1
ATOM 2499 C CA . LEU A 1 320 ? -12.451 -7.163 21.982 1.00 84.69 320 LEU A CA 1
ATOM 2500 C C . LEU A 1 320 ? -11.233 -8.058 21.804 1.00 84.69 320 LEU A C 1
ATOM 2502 O O . LEU A 1 320 ? -11.276 -9.248 22.080 1.00 84.69 320 LEU A O 1
ATOM 2506 N N . THR A 1 321 ? -10.122 -7.462 21.388 1.00 87.81 321 THR A N 1
ATOM 2507 C CA . THR A 1 321 ? -8.805 -8.109 21.342 1.00 87.81 321 THR A CA 1
ATOM 2508 C C . THR A 1 321 ? -7.947 -7.551 22.468 1.00 87.81 321 THR A C 1
ATOM 2510 O O . THR A 1 321 ? -8.001 -6.346 22.739 1.00 87.81 321 THR A O 1
ATOM 2513 N N . ALA A 1 322 ? -7.146 -8.397 23.107 1.00 87.94 322 ALA A N 1
ATOM 2514 C CA . ALA A 1 322 ? -6.248 -7.989 24.171 1.00 87.94 322 ALA A CA 1
ATOM 2515 C C . ALA A 1 322 ? -5.236 -6.936 23.691 1.00 87.94 322 ALA A C 1
ATOM 2517 O O . ALA A 1 322 ? -4.829 -6.868 22.524 1.00 87.94 322 ALA A O 1
ATOM 2518 N N . GLY A 1 323 ? -4.815 -6.088 24.626 1.00 87.44 323 GLY A N 1
ATOM 2519 C CA . GLY A 1 323 ? -3.944 -4.949 24.367 1.00 87.44 323 GLY A CA 1
ATOM 2520 C C . GLY A 1 323 ? -4.639 -3.621 24.637 1.00 87.44 323 GLY A C 1
ATOM 2521 O O . GLY A 1 323 ? -5.421 -3.500 25.576 1.00 87.44 323 GLY A O 1
ATOM 2522 N N . SER A 1 324 ? -4.279 -2.595 23.865 1.00 89.00 324 SER A N 1
ATOM 2523 C CA . SER A 1 324 ? -4.788 -1.234 24.058 1.00 89.00 324 SER A CA 1
ATOM 2524 C C . SER A 1 324 ? -6.223 -1.119 23.547 1.00 89.00 324 SER A C 1
ATOM 2526 O O . SER A 1 324 ? -6.457 -1.211 22.340 1.00 89.00 324 SER A O 1
ATOM 2528 N N . VAL A 1 325 ? -7.170 -0.901 24.457 1.00 89.12 325 VAL A N 1
ATOM 2529 C CA . VAL A 1 325 ? -8.587 -0.695 24.147 1.00 89.12 325 VAL A CA 1
ATOM 2530 C C . VAL A 1 325 ? -8.973 0.730 24.515 1.00 89.12 325 VAL A C 1
ATOM 2532 O O . VAL A 1 325 ? -8.589 1.243 25.566 1.00 89.12 325 VAL A O 1
ATOM 2535 N N . GLN A 1 326 ? -9.742 1.369 23.634 1.00 92.88 326 GLN A N 1
ATOM 2536 C CA . GLN A 1 326 ? -10.270 2.708 23.850 1.00 92.88 326 GLN A CA 1
ATOM 2537 C C . GLN A 1 326 ? -11.781 2.653 24.063 1.00 92.88 326 GLN A C 1
ATOM 2539 O O . GLN A 1 326 ? -12.535 2.189 23.205 1.00 92.88 326 GLN A O 1
ATOM 2544 N N . PHE A 1 327 ? -12.206 3.189 25.198 1.00 93.50 327 PHE A N 1
ATOM 2545 C CA . PHE A 1 327 ? -13.595 3.474 25.501 1.00 93.50 327 PHE A CA 1
ATOM 2546 C C . PHE A 1 327 ? -13.879 4.926 25.155 1.00 93.50 327 PHE A C 1
ATOM 2548 O O . PHE A 1 327 ? -13.091 5.810 25.486 1.00 93.50 327 PHE A O 1
ATOM 2555 N N . THR A 1 328 ? -14.992 5.172 24.476 1.00 92.69 328 THR A N 1
ATOM 2556 C CA . THR A 1 328 ? -15.424 6.511 24.078 1.00 92.69 328 THR A CA 1
ATOM 2557 C C . THR A 1 328 ? -16.905 6.673 24.332 1.00 92.69 328 THR A C 1
ATOM 2559 O O . THR A 1 328 ? -17.692 5.735 24.167 1.00 92.69 328 THR A O 1
ATOM 2562 N N . GLY A 1 329 ? -17.306 7.889 24.662 1.00 90.00 329 GLY A N 1
ATOM 2563 C CA . GLY A 1 329 ? -18.704 8.189 24.887 1.00 90.00 329 GLY A CA 1
ATOM 2564 C C . GLY A 1 329 ? -18.975 9.673 24.988 1.00 90.00 329 GLY A C 1
ATOM 2565 O O . GLY A 1 329 ? -18.218 10.524 24.519 1.00 90.00 329 GLY A O 1
ATOM 2566 N N . THR A 1 330 ? -20.124 9.986 25.557 1.00 86.94 330 THR A N 1
ATOM 2567 C CA . THR A 1 330 ? -20.492 11.340 25.944 1.00 86.94 330 THR A CA 1
ATOM 2568 C C . THR A 1 330 ? -21.018 11.299 27.369 1.00 86.94 330 THR A C 1
ATOM 2570 O O . THR A 1 330 ? -21.729 10.370 27.740 1.00 86.94 330 THR A O 1
ATOM 2573 N N . GLY A 1 331 ? -20.621 12.277 28.167 1.00 87.69 331 GLY A N 1
ATOM 2574 C CA . GLY A 1 331 ? -21.106 12.506 29.515 1.00 87.69 331 GLY A CA 1
ATOM 2575 C C . GLY A 1 331 ? -21.517 13.966 29.690 1.00 87.69 331 GLY A C 1
ATOM 2576 O O . GLY A 1 331 ? -21.402 14.777 28.768 1.00 87.69 331 GLY A O 1
ATOM 2577 N N . THR A 1 332 ? -21.975 14.306 30.885 1.00 87.44 332 THR A N 1
ATOM 2578 C CA . THR A 1 332 ? -22.135 15.686 31.364 1.00 87.44 332 THR A CA 1
ATOM 2579 C C . THR A 1 332 ? -20.789 16.419 31.275 1.00 87.44 332 THR A C 1
ATOM 2581 O O . THR A 1 332 ? -19.795 15.911 31.805 1.00 87.44 332 THR A O 1
ATOM 2584 N N . PRO A 1 333 ? -20.720 17.597 30.635 1.00 86.75 3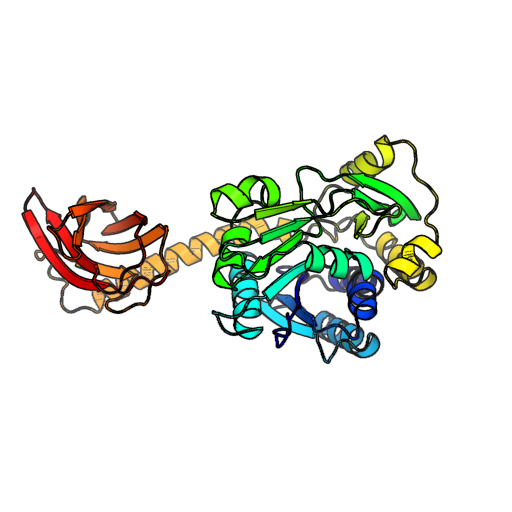33 PRO A N 1
ATOM 2585 C CA . PRO A 1 333 ? -19.485 18.372 30.549 1.00 86.75 333 PRO A CA 1
ATOM 2586 C C . PRO A 1 333 ? -18.840 18.636 31.914 1.00 86.75 333 PRO A C 1
ATOM 2588 O O . PRO A 1 333 ? -19.537 18.892 32.896 1.00 86.75 333 PRO A O 1
ATOM 2591 N N . GLY A 1 334 ? -17.513 18.521 31.989 1.00 86.50 334 GLY A N 1
ATOM 2592 C CA . GLY A 1 334 ? -16.739 18.698 33.223 1.00 86.50 334 GLY A CA 1
ATOM 2593 C C . GLY A 1 334 ? -16.840 17.553 34.241 1.00 86.50 334 GLY A C 1
ATOM 2594 O O . GLY A 1 334 ? -16.114 17.567 35.231 1.00 86.50 334 GLY A O 1
ATOM 2595 N N . SER A 1 335 ? -17.701 16.553 34.018 1.00 93.12 335 SER A N 1
ATOM 2596 C CA . SER A 1 335 ? -17.765 15.363 34.879 1.00 93.12 335 SER A CA 1
ATOM 2597 C C . SER A 1 335 ? -16.589 14.414 34.645 1.00 93.12 335 SER A C 1
ATOM 2599 O O . SER A 1 335 ? -16.015 14.372 33.555 1.00 93.12 335 SER A O 1
ATOM 2601 N N . THR A 1 336 ? -16.258 13.613 35.654 1.00 96.56 336 THR A N 1
ATOM 2602 C CA . THR A 1 336 ? -15.222 12.581 35.548 1.00 96.56 336 THR A CA 1
ATOM 2603 C C . THR A 1 336 ? -15.855 11.263 35.128 1.00 96.56 336 THR A C 1
ATOM 2605 O O . THR A 1 336 ? -16.873 10.855 35.675 1.00 96.56 336 THR A O 1
ATOM 2608 N N . ILE A 1 337 ? -15.249 10.572 34.173 1.00 97.19 337 ILE A N 1
ATOM 2609 C CA . ILE A 1 337 ? -15.555 9.185 33.845 1.00 97.19 337 ILE A CA 1
ATOM 2610 C C . ILE A 1 337 ? -14.527 8.294 34.513 1.00 97.19 337 ILE A C 1
ATOM 2612 O O . ILE A 1 337 ? -13.327 8.534 34.397 1.00 97.19 337 ILE A O 1
ATOM 2616 N N . GLU A 1 338 ? -15.008 7.246 35.161 1.00 97.31 338 GLU A N 1
ATOM 2617 C CA . GLU A 1 338 ? -14.207 6.188 35.753 1.00 97.31 338 GLU A CA 1
ATOM 2618 C C . GLU A 1 338 ? -14.539 4.861 35.083 1.00 97.31 338 GLU A C 1
ATOM 2620 O O . GLU A 1 338 ? -15.709 4.520 34.905 1.00 97.31 338 GLU A O 1
ATOM 2625 N N . ILE A 1 339 ? -13.513 4.094 34.730 1.00 95.94 339 ILE A N 1
ATOM 2626 C CA . ILE A 1 339 ? -13.668 2.733 34.229 1.00 95.94 339 ILE A CA 1
ATOM 2627 C C . ILE A 1 339 ? -13.108 1.777 35.265 1.00 95.94 339 ILE A C 1
ATOM 2629 O O . ILE A 1 339 ? -11.919 1.805 35.581 1.00 95.94 339 ILE A O 1
ATOM 2633 N N . TRP A 1 340 ? -13.975 0.904 35.748 1.00 96.12 340 TRP A N 1
ATOM 2634 C CA . TRP A 1 340 ? -13.687 -0.153 36.693 1.00 96.12 340 TRP A CA 1
ATOM 2635 C C . TRP A 1 340 ? -13.766 -1.501 35.984 1.00 96.12 340 TRP A C 1
ATOM 2637 O O . TRP A 1 340 ? -14.664 -1.747 35.178 1.00 96.12 340 TRP A O 1
ATOM 2647 N N . LEU A 1 341 ? -12.816 -2.378 36.283 1.00 93.62 341 LEU A N 1
ATOM 2648 C CA . LEU A 1 341 ? -12.732 -3.716 35.714 1.00 93.62 341 LEU A CA 1
ATOM 2649 C C . LEU A 1 341 ? -12.609 -4.741 36.841 1.00 93.62 341 LEU A C 1
ATOM 2651 O O . LEU A 1 341 ? -11.750 -4.602 37.714 1.00 93.62 341 LEU A O 1
ATOM 2655 N N . SER A 1 342 ? -13.440 -5.778 36.812 1.00 92.56 342 SER A N 1
ATOM 2656 C CA . SER A 1 342 ? -13.367 -6.927 37.720 1.00 92.56 342 SER A CA 1
ATOM 2657 C C . SER A 1 342 ? -13.330 -8.236 36.943 1.00 92.56 342 SER A C 1
ATOM 2659 O O . SER A 1 342 ? -13.968 -8.384 35.906 1.00 92.56 342 SER A O 1
ATOM 2661 N N . GLY A 1 343 ? -12.543 -9.189 37.439 1.00 85.69 343 GLY A N 1
ATOM 2662 C CA . GLY A 1 343 ? -12.540 -10.576 36.970 1.00 85.69 343 GLY A CA 1
ATOM 2663 C C . GLY A 1 343 ? -13.183 -11.468 38.029 1.00 85.69 343 GLY A C 1
ATOM 2664 O O . GLY A 1 343 ? -14.282 -11.193 38.496 1.00 85.69 343 GLY A O 1
ATOM 2665 N N . ALA A 1 344 ? -12.455 -12.490 38.483 1.00 73.88 344 ALA A N 1
ATOM 2666 C CA . ALA A 1 344 ? -12.845 -13.284 39.655 1.00 73.88 344 ALA A CA 1
ATOM 2667 C C . ALA A 1 344 ? -12.571 -12.587 41.010 1.00 73.88 344 ALA A C 1
ATOM 2669 O O . ALA A 1 344 ? -12.924 -13.127 42.052 1.00 73.88 344 ALA A O 1
ATOM 2670 N N . GLY A 1 345 ? -11.909 -11.424 41.005 1.00 77.75 345 GLY A N 1
ATOM 2671 C CA . GLY A 1 345 ? -11.567 -10.653 42.205 1.00 77.75 345 GLY A CA 1
ATOM 2672 C C . GLY A 1 345 ? -12.231 -9.275 42.247 1.00 77.75 345 GLY A C 1
ATOM 2673 O O . GLY A 1 345 ? -13.028 -8.933 41.373 1.00 77.75 345 GLY A O 1
ATOM 2674 N N . GLU A 1 346 ? -11.853 -8.478 43.249 1.00 85.44 346 GLU A N 1
ATOM 2675 C CA . GLU A 1 346 ? -12.409 -7.141 43.495 1.00 85.44 346 GLU A CA 1
ATOM 2676 C C . GLU A 1 346 ? -12.263 -6.183 42.292 1.00 85.44 346 GLU A C 1
ATOM 2678 O O . GLU A 1 346 ? -11.213 -6.192 41.630 1.00 85.44 346 GLU A O 1
ATOM 2683 N N . PRO A 1 347 ? -13.272 -5.329 42.011 1.00 91.00 347 PRO A N 1
ATOM 2684 C CA . PRO A 1 347 ? -13.189 -4.297 40.981 1.00 91.00 347 PRO A CA 1
ATOM 2685 C C . PRO A 1 347 ? -12.020 -3.339 41.195 1.00 91.00 347 PRO A C 1
ATOM 2687 O O . PRO A 1 347 ? -11.782 -2.847 42.297 1.00 91.00 347 PRO A O 1
ATOM 2690 N N . ARG A 1 348 ? -11.303 -3.032 40.113 1.00 93.62 348 ARG A N 1
ATOM 2691 C CA . ARG A 1 348 ? -10.189 -2.079 40.111 1.00 93.62 348 ARG A CA 1
ATOM 2692 C C . ARG A 1 348 ? -10.454 -0.950 39.135 1.00 93.62 348 ARG A C 1
ATOM 2694 O O . ARG A 1 348 ? -10.854 -1.204 38.002 1.00 93.62 348 ARG A O 1
ATOM 2701 N N . LEU A 1 349 ? -10.172 0.279 39.555 1.00 94.62 349 LEU A N 1
ATOM 2702 C CA . LEU A 1 349 ? -10.157 1.436 38.669 1.00 94.62 349 LEU A CA 1
ATOM 2703 C C . LEU A 1 349 ? -8.983 1.296 37.691 1.00 94.62 349 LEU A C 1
ATOM 2705 O O . LEU A 1 349 ? -7.827 1.228 38.105 1.00 94.62 349 LEU A O 1
ATOM 2709 N N . ILE A 1 350 ? -9.285 1.230 36.399 1.00 94.62 350 ILE A N 1
ATOM 2710 C CA . ILE A 1 350 ? -8.306 0.995 35.327 1.00 94.62 350 ILE A CA 1
ATOM 2711 C C . ILE A 1 350 ? -8.100 2.208 34.421 1.00 94.62 350 ILE A C 1
ATOM 2713 O O . ILE A 1 350 ? -7.150 2.240 33.640 1.00 94.62 350 ILE A O 1
ATOM 2717 N N . GLY A 1 351 ? -8.960 3.220 34.523 1.00 94.00 351 GLY A N 1
ATOM 2718 C CA . GLY A 1 351 ? -8.761 4.471 33.812 1.00 94.00 351 GLY A CA 1
ATOM 2719 C C . GLY A 1 351 ? -9.787 5.527 34.177 1.00 94.00 351 GLY A C 1
ATOM 2720 O O . GLY A 1 351 ? -10.905 5.216 34.587 1.00 94.00 351 GLY A O 1
ATOM 2721 N N . THR A 1 352 ? -9.391 6.782 34.000 1.00 96.25 352 THR A N 1
ATOM 2722 C CA . THR A 1 352 ? -10.252 7.945 34.191 1.00 96.25 352 THR A CA 1
ATOM 2723 C C . THR A 1 352 ? -10.123 8.908 33.018 1.00 96.25 352 THR A C 1
ATOM 2725 O O . THR A 1 352 ? -9.137 8.888 32.279 1.00 96.25 352 THR A O 1
ATOM 2728 N N . SER A 1 353 ? -11.143 9.734 32.805 1.00 96.69 353 SER A N 1
ATOM 2729 C CA . SER A 1 353 ? -11.114 10.827 31.830 1.00 96.69 353 SER A CA 1
ATOM 2730 C C . SER A 1 353 ? -12.064 11.929 32.269 1.00 96.69 353 SER A C 1
ATOM 2732 O O . SER A 1 353 ? -13.066 11.652 32.920 1.00 96.69 353 SER A O 1
ATOM 2734 N N . ILE A 1 354 ? -11.765 13.174 31.921 1.00 94.62 354 ILE A N 1
ATOM 2735 C CA . ILE A 1 354 ? -12.677 14.294 32.154 1.00 94.62 354 ILE A CA 1
ATOM 2736 C C . ILE A 1 354 ? -13.496 14.489 30.882 1.00 94.62 354 ILE A C 1
ATOM 2738 O O . ILE A 1 354 ? -12.948 14.525 29.779 1.00 94.62 354 ILE A O 1
ATOM 2742 N N . CYS A 1 355 ? -14.812 14.610 31.033 1.00 88.12 355 CYS A N 1
ATOM 2743 C CA . CYS A 1 355 ? -15.684 14.999 29.939 1.00 88.12 355 CYS A CA 1
ATOM 2744 C C . CYS A 1 355 ? -15.345 16.425 29.511 1.00 88.12 355 CYS A C 1
ATOM 2746 O O . CYS A 1 355 ? -15.419 17.352 30.316 1.00 88.12 355 CYS A O 1
ATOM 2748 N N . ASP A 1 356 ? -15.034 16.592 28.232 1.00 87.94 356 ASP A N 1
ATOM 2749 C CA . ASP A 1 356 ? -14.778 17.887 27.614 1.00 87.94 356 ASP A CA 1
ATOM 2750 C C . ASP A 1 356 ? -15.867 18.919 27.966 1.00 87.94 356 ASP A C 1
ATOM 2752 O O . ASP A 1 356 ? -17.060 18.599 27.968 1.00 87.94 356 ASP A O 1
ATOM 2756 N N . ALA A 1 357 ? -15.446 20.144 28.283 1.00 78.44 357 ALA A N 1
ATOM 2757 C CA . ALA A 1 357 ? -16.293 21.173 28.888 1.00 78.44 357 ALA A CA 1
ATOM 2758 C C . ALA A 1 357 ? -17.365 21.728 27.937 1.00 78.44 357 ALA A C 1
ATOM 2760 O O . ALA A 1 357 ? -18.410 22.187 28.392 1.00 78.44 357 ALA A O 1
ATOM 2761 N N . GLU A 1 358 ? -17.132 21.668 26.629 1.00 73.12 358 GLU A N 1
ATOM 2762 C CA . GLU A 1 358 ? -18.098 22.144 25.637 1.00 73.12 358 GLU A CA 1
ATOM 2763 C C . GLU A 1 358 ? -18.979 21.005 25.147 1.00 73.12 358 GLU A C 1
ATOM 2765 O O . GLU A 1 358 ? -20.203 21.100 25.047 1.00 73.12 358 GLU A O 1
ATOM 2770 N N . SER A 1 359 ? -18.342 19.890 24.824 1.00 68.94 359 SER A N 1
ATOM 2771 C CA . SER A 1 359 ? -18.980 18.853 24.044 1.00 68.94 359 SER A CA 1
ATOM 2772 C C . SER A 1 359 ? -19.518 17.728 24.941 1.00 68.94 359 SER A C 1
ATOM 2774 O O . SER A 1 359 ? -20.546 17.125 24.609 1.00 68.94 359 SER A O 1
ATOM 2776 N N . GLY A 1 360 ? -18.878 17.482 26.093 1.00 81.00 360 GLY A N 1
ATOM 2777 C CA . GLY A 1 360 ? -19.110 16.351 27.000 1.00 81.00 360 GLY A CA 1
ATOM 2778 C C . GLY A 1 360 ? -18.339 15.091 26.596 1.00 81.00 360 GLY A C 1
ATOM 2779 O O . GLY A 1 360 ? -18.726 13.977 26.947 1.00 81.00 360 GLY A O 1
ATOM 2780 N N . SER A 1 361 ? -17.354 15.215 25.696 1.00 85.81 361 SER A N 1
ATOM 2781 C CA . SER A 1 361 ? -16.677 14.063 25.076 1.00 85.81 361 SER A CA 1
ATOM 2782 C C . SER A 1 361 ? -15.713 13.464 26.056 1.00 85.81 361 SER A C 1
ATOM 2784 O O . SER A 1 361 ? -14.991 14.194 26.719 1.00 85.81 361 SER A O 1
ATOM 2786 N N . TRP A 1 362 ? -15.644 12.144 26.081 1.00 93.38 362 TRP A N 1
ATOM 2787 C CA . TRP A 1 362 ? -14.639 11.463 26.869 1.00 93.38 362 TRP A CA 1
ATOM 2788 C C . TRP A 1 362 ? -14.067 10.288 26.091 1.00 93.38 362 TRP A C 1
ATOM 2790 O O . TRP A 1 362 ? -14.749 9.639 25.287 1.00 93.38 362 TRP A O 1
ATOM 2800 N N . ALA A 1 363 ? -12.791 10.035 26.349 1.00 93.88 363 ALA A N 1
ATOM 2801 C CA . ALA A 1 363 ? -12.081 8.866 25.879 1.00 93.88 363 ALA A CA 1
ATOM 2802 C C . ALA A 1 363 ? -11.139 8.387 26.982 1.00 93.88 363 ALA A C 1
ATOM 2804 O O . ALA A 1 363 ? -10.393 9.181 27.556 1.00 93.88 363 ALA A O 1
ATOM 2805 N N . VAL A 1 364 ? -11.166 7.089 27.261 1.00 95.25 364 VAL A N 1
ATOM 2806 C CA . VAL A 1 364 ? -10.245 6.430 28.189 1.00 95.25 364 VAL A CA 1
ATOM 2807 C C . VAL A 1 364 ? -9.578 5.302 27.419 1.00 95.25 364 VAL A C 1
ATOM 2809 O O . VAL A 1 364 ? -10.259 4.483 26.803 1.00 95.25 364 VAL A O 1
ATOM 2812 N N . THR A 1 365 ? -8.249 5.267 27.426 1.00 92.75 365 THR A N 1
ATOM 2813 C CA . THR A 1 365 ? -7.474 4.200 26.783 1.00 92.75 365 THR A CA 1
ATOM 2814 C C . THR A 1 365 ? -6.674 3.468 27.843 1.00 92.75 365 THR A C 1
ATOM 2816 O O . THR A 1 365 ? -5.965 4.103 28.619 1.00 92.75 365 THR A O 1
ATOM 2819 N N . PHE A 1 366 ? -6.773 2.144 27.874 1.00 91.00 366 PHE A N 1
ATOM 2820 C CA . PHE A 1 366 ? -6.043 1.306 28.822 1.00 91.00 366 PHE A CA 1
ATOM 2821 C C . PHE A 1 366 ? -5.685 -0.036 28.186 1.00 91.00 366 PHE A C 1
ATOM 2823 O O . PHE A 1 366 ? -6.257 -0.443 27.173 1.00 91.00 366 PHE A O 1
ATOM 2830 N N . LYS A 1 367 ? -4.708 -0.728 28.778 1.00 89.81 367 LYS A N 1
ATOM 2831 C CA . LYS A 1 367 ? -4.360 -2.094 28.381 1.00 89.81 367 LYS A CA 1
ATOM 2832 C C . LYS A 1 367 ? -5.236 -3.088 29.133 1.00 89.81 367 LYS A C 1
ATOM 2834 O O . LYS A 1 367 ? -5.353 -2.995 30.351 1.00 89.81 367 LYS A O 1
ATOM 2839 N N . ILE A 1 368 ? -5.791 -4.057 28.417 1.00 90.31 368 ILE A N 1
ATOM 2840 C CA . ILE A 1 368 ? -6.573 -5.153 28.988 1.00 90.31 368 ILE A CA 1
ATOM 2841 C C . ILE A 1 368 ? -6.054 -6.497 28.474 1.00 90.31 368 ILE A C 1
ATOM 2843 O O . ILE A 1 368 ? -5.687 -6.625 27.305 1.00 90.31 368 ILE A O 1
ATOM 2847 N N . ALA A 1 369 ? -5.971 -7.482 29.364 1.00 89.06 369 ALA A N 1
ATOM 2848 C CA . ALA A 1 369 ? -5.569 -8.843 29.022 1.00 89.06 369 ALA A CA 1
ATOM 2849 C C . ALA A 1 369 ? -6.765 -9.657 28.513 1.00 89.06 369 ALA A C 1
ATOM 2851 O O . ALA A 1 369 ? -7.912 -9.341 28.835 1.00 89.06 369 ALA A O 1
ATOM 2852 N N . ALA A 1 370 ? -6.493 -10.724 27.765 1.00 88.56 370 ALA A N 1
ATOM 2853 C CA . ALA A 1 370 ? -7.525 -11.655 27.331 1.00 88.56 370 ALA A CA 1
ATOM 2854 C C . ALA A 1 370 ? -8.225 -12.309 28.532 1.00 88.56 370 ALA A C 1
ATOM 2856 O O . ALA A 1 370 ? -7.575 -12.718 29.494 1.00 88.56 370 ALA A O 1
ATOM 2857 N N . SER A 1 371 ? -9.551 -12.379 28.477 1.00 87.31 371 SER A N 1
ATOM 2858 C CA . SER A 1 371 ? -10.409 -13.098 29.418 1.00 87.31 371 SER A CA 1
ATOM 2859 C C . SER A 1 371 ? -11.839 -13.097 28.891 1.00 87.31 371 SER A C 1
ATOM 2861 O O . SER A 1 371 ? -12.304 -12.109 28.320 1.00 87.31 371 SER A O 1
ATOM 2863 N N . THR A 1 372 ? -12.567 -14.174 29.153 1.00 83.75 372 THR A N 1
ATOM 2864 C CA . THR A 1 372 ? -14.011 -14.274 28.897 1.00 83.75 372 THR A CA 1
ATOM 2865 C C . THR A 1 372 ? -14.857 -13.795 30.076 1.00 83.75 372 THR A C 1
ATOM 2867 O O . THR A 1 372 ? -16.075 -13.735 29.965 1.00 83.75 372 THR A O 1
ATOM 2870 N N . ASN A 1 373 ? -14.223 -13.485 31.212 1.00 86.69 373 ASN A N 1
ATOM 2871 C CA . ASN A 1 373 ? -14.900 -13.253 32.490 1.00 86.69 373 ASN A CA 1
ATOM 2872 C C . ASN A 1 373 ? -14.713 -11.821 33.005 1.00 86.69 373 ASN A C 1
ATOM 2874 O O . ASN A 1 373 ? -14.908 -11.569 34.195 1.00 86.69 373 ASN A O 1
ATOM 2878 N N . TRP A 1 374 ? -14.274 -10.892 32.153 1.00 91.38 374 TRP A N 1
ATOM 2879 C CA . TRP A 1 374 ? -14.185 -9.498 32.559 1.00 91.38 374 TRP A CA 1
ATOM 2880 C C . TRP A 1 374 ? -15.587 -8.922 32.726 1.00 91.38 374 TRP A C 1
ATOM 2882 O O . TRP A 1 374 ? -16.436 -9.049 31.851 1.00 91.38 374 TRP A O 1
ATOM 2892 N N . LYS A 1 375 ? -15.805 -8.235 33.838 1.00 92.19 375 LYS A N 1
ATOM 2893 C CA . LYS A 1 375 ? -16.953 -7.372 34.072 1.00 92.19 375 LYS A CA 1
ATOM 2894 C C . LYS A 1 375 ? -16.454 -5.949 34.080 1.00 92.19 375 LYS A C 1
ATOM 2896 O O . LYS A 1 375 ? -15.477 -5.632 34.762 1.00 92.19 375 LYS A O 1
ATOM 2901 N N . ILE A 1 376 ? -17.113 -5.104 33.305 1.00 92.94 376 ILE A N 1
ATOM 2902 C CA . ILE A 1 376 ? -16.795 -3.690 33.273 1.00 92.94 376 ILE A CA 1
ATOM 2903 C C . ILE A 1 376 ? -17.908 -2.893 33.921 1.00 92.94 376 ILE A C 1
ATOM 2905 O O . ILE A 1 376 ? -19.094 -3.169 33.733 1.00 92.94 376 ILE A O 1
ATOM 2909 N N . GLU A 1 377 ? -17.499 -1.888 34.672 1.00 94.38 377 GLU A N 1
ATOM 2910 C CA . GLU A 1 377 ? -18.366 -0.886 35.247 1.00 94.38 377 GLU A CA 1
ATOM 2911 C C . GLU A 1 377 ? -17.817 0.485 34.872 1.00 94.38 377 GLU A C 1
ATOM 2913 O O . GLU A 1 377 ? -16.674 0.820 35.170 1.00 94.38 377 GLU A O 1
ATOM 2918 N N . ILE A 1 378 ? -18.627 1.278 34.183 1.00 94.44 378 ILE A N 1
ATOM 2919 C CA . ILE A 1 378 ? -18.261 2.633 33.798 1.00 94.44 378 ILE A CA 1
ATOM 2920 C C . ILE A 1 378 ? -19.146 3.583 34.573 1.00 94.44 378 ILE A C 1
ATOM 2922 O O . ILE A 1 378 ? -20.369 3.525 34.442 1.00 94.44 378 ILE A O 1
ATOM 2926 N N . ARG A 1 379 ? -18.521 4.448 35.365 1.00 95.44 379 ARG A N 1
ATOM 2927 C CA . ARG A 1 379 ? -19.206 5.423 36.203 1.00 95.44 379 ARG A CA 1
ATOM 2928 C C . ARG A 1 379 ? -18.974 6.818 35.667 1.00 95.44 379 ARG A C 1
ATOM 2930 O O . ARG A 1 379 ? -17.858 7.174 35.292 1.00 95.44 379 ARG A O 1
ATOM 2937 N N . GLN A 1 380 ? -20.024 7.618 35.681 1.00 93.88 380 GLN A N 1
ATOM 2938 C CA . GLN A 1 380 ? -19.906 9.059 35.587 1.00 93.88 380 GLN A CA 1
ATOM 2939 C C . GLN A 1 380 ? -19.982 9.644 36.994 1.00 93.88 380 GLN A C 1
ATOM 2941 O O . GLN A 1 380 ? -20.950 9.402 37.712 1.00 93.88 380 GLN A O 1
ATOM 2946 N N . VAL A 1 381 ? -18.985 10.435 37.368 1.00 94.69 381 VAL A N 1
ATOM 2947 C CA . VAL A 1 381 ? -18.822 11.020 38.695 1.00 94.69 381 VAL A CA 1
ATOM 2948 C C . VAL A 1 381 ? -18.949 12.539 38.617 1.00 94.69 381 VAL A C 1
ATOM 2950 O O . VAL A 1 381 ? -18.241 13.203 37.855 1.00 94.69 381 VAL A O 1
ATOM 2953 N N . ILE A 1 382 ? -19.848 13.099 39.427 1.00 90.75 382 ILE A N 1
ATOM 2954 C CA . ILE A 1 382 ? -20.053 14.544 39.587 1.00 90.75 382 ILE A CA 1
ATOM 2955 C C . ILE A 1 382 ? -19.950 14.873 41.074 1.00 90.75 382 ILE A C 1
ATOM 2957 O O . ILE A 1 382 ? -20.610 14.245 41.898 1.00 90.75 382 ILE A O 1
ATOM 2961 N N . ALA A 1 383 ? -19.102 15.848 41.421 1.00 89.50 383 ALA A N 1
ATOM 2962 C CA . ALA A 1 383 ? -18.854 16.258 42.808 1.00 89.50 383 ALA A CA 1
ATOM 2963 C C . ALA A 1 383 ? -18.537 15.074 43.754 1.00 89.50 383 ALA A C 1
ATOM 2965 O O . ALA A 1 383 ? -18.984 15.040 44.896 1.00 89.50 383 ALA A O 1
ATOM 2966 N N . GLY A 1 384 ? -17.790 14.083 43.254 1.00 88.19 384 GLY A N 1
ATOM 2967 C CA . GLY A 1 384 ? -17.387 12.894 44.012 1.00 88.19 384 GLY A CA 1
ATOM 2968 C C . GLY A 1 384 ? -18.434 11.778 44.105 1.00 88.19 384 GLY A C 1
ATOM 2969 O O . GLY A 1 384 ? -18.124 10.727 44.652 1.00 88.19 384 GLY A O 1
ATOM 2970 N N . ASN A 1 385 ? -19.636 11.958 43.548 1.00 91.38 385 ASN A N 1
ATOM 2971 C CA . ASN A 1 385 ? -20.691 10.944 43.560 1.00 91.38 385 ASN A CA 1
ATOM 2972 C C . ASN A 1 385 ? -20.882 10.324 42.175 1.00 91.38 385 ASN A C 1
ATOM 2974 O O . ASN A 1 385 ? -20.960 11.049 41.180 1.00 91.38 385 ASN A O 1
ATOM 2978 N N . ALA A 1 386 ? -20.999 8.996 42.110 1.00 90.94 386 ALA A N 1
ATOM 2979 C CA . ALA A 1 386 ? -21.415 8.308 40.894 1.00 90.94 386 ALA A CA 1
ATOM 2980 C C . ALA A 1 386 ? -22.890 8.634 40.608 1.00 90.94 386 ALA A C 1
ATOM 2982 O O . ALA A 1 386 ? -23.770 8.318 41.406 1.00 90.94 386 ALA A O 1
ATOM 2983 N N . VAL A 1 387 ? -23.149 9.307 39.487 1.00 89.94 387 VAL A N 1
ATOM 2984 C CA . VAL A 1 387 ? -24.492 9.750 39.075 1.00 89.94 387 VAL A CA 1
ATOM 2985 C C . VAL A 1 387 ? -25.089 8.890 37.966 1.00 89.94 387 VAL A C 1
ATOM 2987 O O . VAL A 1 387 ? -26.303 8.862 37.813 1.00 89.94 387 VAL A O 1
ATOM 2990 N N . ASN A 1 388 ? -24.250 8.182 37.206 1.00 88.88 388 ASN A N 1
ATOM 2991 C CA . ASN A 1 388 ? -24.664 7.216 36.194 1.00 88.88 388 ASN A CA 1
ATOM 2992 C C . ASN A 1 388 ? -23.694 6.043 36.157 1.00 88.88 388 ASN A C 1
ATOM 2994 O O . ASN A 1 388 ? -22.487 6.229 36.333 1.00 88.88 388 ASN A O 1
ATOM 2998 N N . GLU A 1 389 ? -24.217 4.858 35.846 1.00 91.25 389 GLU A N 1
ATOM 2999 C CA . GLU A 1 389 ? -23.425 3.637 35.751 1.00 91.25 389 GLU A CA 1
ATOM 3000 C C . GLU A 1 389 ? -23.863 2.769 34.571 1.00 91.25 389 GLU A C 1
ATOM 3002 O O . GLU A 1 389 ? -25.051 2.571 34.319 1.00 91.25 389 GLU A O 1
ATOM 3007 N N . ILE A 1 390 ? -22.885 2.217 33.856 1.00 89.62 390 ILE A N 1
ATOM 3008 C CA . ILE A 1 390 ? -23.088 1.196 32.827 1.00 89.62 390 ILE A CA 1
ATOM 3009 C C . ILE A 1 390 ? -22.286 -0.033 33.236 1.00 89.62 390 ILE A C 1
ATOM 3011 O O . ILE A 1 390 ? -21.078 0.064 33.442 1.00 89.62 390 ILE A O 1
ATOM 3015 N N . ARG A 1 391 ? -22.946 -1.193 33.317 1.00 91.88 391 ARG A N 1
ATOM 3016 C CA . ARG A 1 391 ? -22.316 -2.468 33.681 1.00 91.88 391 ARG A CA 1
ATOM 3017 C C . ARG A 1 391 ? -22.607 -3.535 32.639 1.00 91.88 391 ARG A C 1
ATOM 3019 O O . ARG A 1 391 ? -23.761 -3.692 32.242 1.00 91.88 391 ARG A O 1
ATOM 3026 N N . TYR A 1 392 ? -21.583 -4.260 32.199 1.00 91.25 392 TYR A N 1
ATOM 3027 C CA . TYR A 1 392 ? -21.751 -5.411 31.308 1.00 91.25 392 TYR A CA 1
ATOM 3028 C C . TYR A 1 392 ? -20.523 -6.330 31.292 1.00 91.25 392 TYR A C 1
ATOM 3030 O O . TYR A 1 392 ? -19.431 -5.946 31.713 1.00 91.25 392 TYR A O 1
ATOM 3038 N N . ASP A 1 393 ? -20.718 -7.545 30.779 1.00 89.75 393 ASP A N 1
ATOM 3039 C CA . ASP A 1 393 ? -19.647 -8.520 30.580 1.00 89.75 393 ASP A CA 1
ATOM 3040 C C . ASP A 1 393 ? -18.857 -8.212 29.303 1.00 89.75 393 ASP A C 1
ATOM 3042 O O . ASP A 1 393 ? -19.417 -7.915 28.241 1.00 89.75 393 ASP A O 1
ATOM 3046 N N . LEU A 1 394 ? -17.541 -8.302 29.416 1.00 86.81 394 LEU A N 1
ATOM 3047 C CA . LEU A 1 394 ? -16.579 -7.984 28.381 1.00 86.81 394 LEU A CA 1
ATOM 3048 C C . LEU A 1 394 ? -15.837 -9.263 27.986 1.00 86.81 394 LEU A C 1
ATOM 3050 O O . LEU A 1 394 ? -15.138 -9.866 28.800 1.00 86.81 394 LEU A O 1
ATOM 3054 N N . VAL A 1 395 ? -15.958 -9.657 26.721 1.00 86.56 395 VAL A N 1
ATOM 3055 C CA . VAL A 1 395 ? -15.173 -10.763 26.166 1.00 86.56 395 VAL A CA 1
ATOM 3056 C C . VAL A 1 395 ? -13.957 -10.173 25.470 1.00 86.56 395 VAL A C 1
ATOM 3058 O O . VAL A 1 395 ? -14.084 -9.427 24.496 1.00 86.56 395 VAL A O 1
ATOM 3061 N N . VAL A 1 396 ? -12.774 -10.484 25.996 1.00 87.00 396 VAL A N 1
ATOM 3062 C CA . VAL A 1 396 ? -11.493 -10.055 25.436 1.00 87.00 396 VAL A CA 1
ATOM 3063 C C . VAL A 1 396 ? -10.751 -11.289 24.949 1.00 87.00 396 VAL A C 1
ATOM 3065 O O . VAL A 1 396 ? -10.263 -12.093 25.741 1.00 87.00 396 VAL A O 1
ATOM 3068 N N . ASN A 1 397 ? -10.673 -11.424 23.636 1.00 86.69 397 ASN A N 1
ATOM 3069 C CA . ASN A 1 397 ? -9.930 -12.463 22.949 1.00 86.69 397 ASN A CA 1
ATOM 3070 C C . ASN A 1 397 ? -8.414 -12.177 22.999 1.00 86.69 397 ASN A C 1
ATOM 3072 O O . ASN A 1 397 ? -8.033 -11.014 23.159 1.00 86.69 397 ASN A O 1
ATOM 3076 N N . PRO A 1 398 ? -7.559 -13.209 22.878 1.00 78.25 398 PRO A N 1
ATOM 3077 C CA . PRO A 1 398 ? -6.100 -13.077 22.789 1.00 78.25 398 PRO A CA 1
ATOM 3078 C C . PRO A 1 398 ? -5.600 -12.033 21.786 1.00 78.25 398 PRO A C 1
ATOM 3080 O O . PRO A 1 398 ? -6.212 -11.900 20.701 1.00 78.25 398 PRO A O 1
#

Mean predicted aligned error: 11.57 Å

Nearest PDB structures (foldseek):
  8d2v-assembly1_C  TM=6.274E-01  e=1.830E-03  Mus musculus
  8gum-assembly1_A  TM=5.599E-01  e=2.065E-03  Vibrio campbellii ATCC BAA-1116
  6oe6-assembly2_B  TM=5.527E-01  e=1.944E-03  Leptospira interrogans serovar Copenhageni str. Fiocruz L1-130
  6oe6-assembly1_A  TM=5.285E-01  e=3.556E-03  Leptospira interrogans serovar Copenhageni str. Fiocruz L1-130
  6ew1-assembly1_A  TM=5.339E-01  e=6.859E-02  Homo sapiens

Foldseek 3Di:
DPDPQAAAEEEEEPQFLNADVLLLVLLLLLLLQAVLLLVLLLPPHRYAYEYEYAPNHDPVSVVSVVVSCVVSVVVVRYDYFHDNGPVCVLVSLLVSQVVRDPQQDKHKYKYDYSNKFFFNVVVVLQVVVDDPPQAAKEKEAEQKAWEAALLVQWIAIGGHLQARDGMIMIHGSVRRSVLVVDDNSCSQVCQVVSVHHYYHRDDDPAGGMYHYQALLAPDHSVVVVCNRCVVVDIDRNDQVNSVSSSGGPVSSNVSSVSRVVRDSCSNCSVVVCVVVVVVVVVVVVVVVLVVLVVVVVPDPQPPVPAKDWFWPPDDFPDEAAFFKDKTKTFTAAQWKKWKWKDFPDDIDTFWMWGQHNPRRITMTIGGDGADQGIKMKMFTGDPRDGRDIDIHGYGYHD

Radius of gyration: 25.21 Å; Cα contacts (8 Å, |Δi|>4): 757; chains: 1; bounding box: 66×54×69 Å